Protein AF-A0A9P6H1Y2-F1 (afdb_monomer)

Foldseek 3Di:
DLDDLQPDDDPPDPDPPPVPPDWDQLVCDAAPPPRHNPFWKAQPVPRGIHHPVPVPPLDDDRQWIQGPVQCWIAGNLVNDTGRADFDFDQDPVPRTTTGRDGPVSPPPPPHDNQDLAQLFFAADPAQCQLVRQVCNVQSNPPLNVSLLVPFDQPDPPPCQALSNLVVVQSVCSPPPDHHYSVSNLVSLCVVPVVPVPSAHDDSVVVVVSSLVSQVVRGDPDRSLCQAQKFKKWKWKAFPVPRDIDIDIDIDRAEEFEDDQAPQVRLVVVQDWDKDPFFDQDPVVRDTGIIIMGMDTPTDHQKYKYFYCQWDCDPHTFGNQFFYHYDQWDDHPNWIWGWAKFWAWDDTPRDIGIWIWGQDSNWIWIHRRRDIDTDDPVPPRNRRGGMTIIGTDD

InterPro domains:
  IPR001394 Peptidase C19, ubiquitin carboxyl-terminal hydrolase [PF00443] (120-389)
  IPR013083 Zinc finger, RING/FYVE/PHD-type [G3DSA:3.30.40.10] (2-100)
  IPR018200 Ubiquitin specific protease, conserved site [PS00973] (336-353)
  IPR028889 Ubiquitin specific protease UPS, catalytic domain [PS50235] (120-392)
  IPR038765 Papain-like cysteine peptidase superfamily [SSF54001] (117-391)
  IPR050164 Ubiquitin carboxyl-terminal hydrolases [PTHR24006] (85-392)

Mean predicted aligned error: 13.0 Å

pLDDT: mean 79.64, std 18.83, range [24.67, 98.44]

Sequence (393 aa):
MPECLHSLCNKKTREKIYLCGKKIDLEKISCGKCASKKDLVVCLVCMNVYCKNEMHLKRRRHVVFYDISNQAMVCTYCETETPVMFKREKDNKEGNDVLMIRYKELPKTHCRIIKPNVLRGFQNLGNTCYINALFHILLNIQKFKRGIIKENHPIKNCGSCIICNI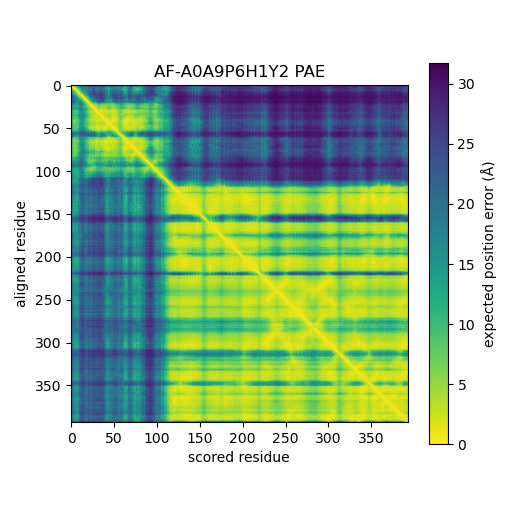KKLIKSLDSDKELTLKELINCIMNDNVEYRNDDQHDIHTFYLNIMEMIQKHSFVGSFVQKIFCGRMRSTLQCLKCKFKRHIVESFCSISLNHTKNLKESLEEYFLDEHMQDKLNCQNCADDTVFSKSLEVEDSPQILVIHIKRFKFITTVTKINNRIEIQEQIEMVNVKYNLVGFVQHRGSIEHGHYVSYMLLDREWYEFDDNSVRKMMYKNVPFQDSYLLFFQKNK

Nearest PDB structures (foldseek):
  6iim-assembly1_A  TM=8.810E-01  e=2.547E-21  Homo sapiens
  6ml1-assembly1_A  TM=7.828E-01  e=2.467E-20  Homo sapiens
  3ihp-assembly2_B  TM=6.855E-01  e=8.879E-21  Homo sapiens
  5k1b-assembly1_A  TM=7.680E-01  e=6.273E-19  Homo sapiens
  5k1a-assembly3_E  TM=7.369E-01  e=5.090E-16  Homo sapiens

Secondary structure (DSSP, 8-state):
----TTS----S--S-----S--EESSS---TTT---SSEEEETTT--EEEGGG----SSS--EEEETTTTEEEETTTTEEEE--PPEEE-TTT--EEE---TTTS---------SS--------SS-HHHHHHHHHHTT-HHHHHHHHH---SSTT--SSHHHHHHHHHHHTTSSSPP--HHHHHHHHHH-GGGTT-----HHHHHHHHHHHHHHT-SSS-HHHHHH-EEEEEEEEETTT--EEEEEEEES-EEEEP-SBHHHHHHHHTSPEEPSS-EEETTTTEEE-EEEEEEEEE--SEEEEEEE-EEESSSEEE-----B--SEEEETTEEEEEEEEEEEEE-SSSEEEEEEEEETTEEEEEETTEEEEE-GGG--GGGEEEEEEEEP-

Organism: NCBI:txid83296

Structure (mmCIF, N/CA/C/O backbone):
data_AF-A0A9P6H1Y2-F1
#
_entry.id   AF-A0A9P6H1Y2-F1
#
loop_
_atom_site.group_PDB
_atom_site.id
_atom_site.type_symbol
_atom_site.label_atom_id
_atom_site.label_alt_id
_atom_site.label_comp_id
_atom_site.label_asym_id
_atom_site.label_entity_id
_atom_site.label_seq_id
_atom_site.pdbx_PDB_ins_code
_atom_site.Cartn_x
_atom_site.Cartn_y
_atom_site.Cartn_z
_atom_site.occupancy
_atom_site.B_iso_or_equiv
_atom_site.auth_seq_id
_atom_site.auth_comp_id
_atom_site.auth_asym_id
_atom_site.auth_atom_id
_atom_site.pdbx_PDB_model_num
ATOM 1 N N . MET A 1 1 ? -10.215 0.193 -25.765 1.00 26.48 1 MET A N 1
ATOM 2 C CA . MET A 1 1 ? -10.123 -1.246 -25.415 1.00 26.48 1 MET A CA 1
ATOM 3 C C . MET A 1 1 ? -9.024 -1.422 -24.372 1.00 26.48 1 MET A C 1
ATOM 5 O O . MET A 1 1 ? -8.105 -0.615 -24.393 1.00 26.48 1 MET A O 1
ATOM 9 N N . PRO A 1 2 ? -9.099 -2.386 -23.436 1.00 29.20 2 PRO A N 1
ATOM 10 C CA . PRO A 1 2 ? -8.016 -2.620 -22.483 1.00 29.20 2 PRO A CA 1
ATOM 11 C C . PRO A 1 2 ? -6.775 -3.117 -23.236 1.00 29.20 2 PRO A C 1
ATOM 13 O O . PRO A 1 2 ? -6.708 -4.264 -23.658 1.00 29.20 2 PRO A O 1
ATOM 16 N N . GLU A 1 3 ? -5.809 -2.228 -23.440 1.00 40.09 3 GLU A N 1
ATOM 17 C CA . GLU A 1 3 ? -4.573 -2.533 -24.158 1.00 40.09 3 GLU A CA 1
ATOM 18 C C . GLU A 1 3 ? -3.619 -3.324 -23.254 1.00 40.09 3 GLU A C 1
ATOM 20 O O . GLU A 1 3 ? -3.283 -2.905 -22.141 1.00 40.09 3 GLU A O 1
ATOM 25 N N . CYS A 1 4 ? -3.174 -4.490 -23.725 1.00 39.31 4 CYS A N 1
ATOM 26 C CA . CYS A 1 4 ? -2.091 -5.223 -23.089 1.00 39.31 4 CYS A CA 1
ATOM 27 C C . CYS A 1 4 ? -0.752 -4.567 -23.457 1.00 39.31 4 CYS A C 1
ATOM 29 O O . CYS A 1 4 ? -0.308 -4.641 -24.597 1.00 39.31 4 CYS A O 1
ATOM 31 N N . LEU A 1 5 ? -0.078 -3.940 -22.491 1.00 42.66 5 LEU A N 1
ATOM 32 C CA . LEU A 1 5 ? 1.190 -3.231 -22.729 1.00 42.66 5 LEU A CA 1
ATOM 33 C C . LEU A 1 5 ? 2.341 -4.163 -23.151 1.00 42.66 5 LEU A C 1
ATOM 35 O O . LEU A 1 5 ? 3.325 -3.699 -23.723 1.00 42.66 5 LEU A O 1
ATOM 39 N N . HIS A 1 6 ? 2.211 -5.472 -22.910 1.00 47.47 6 HIS A N 1
ATOM 40 C CA . HIS A 1 6 ? 3.242 -6.474 -23.175 1.00 47.47 6 HIS A CA 1
ATOM 41 C C . HIS A 1 6 ? 3.235 -7.061 -24.592 1.00 47.47 6 HIS A C 1
ATOM 43 O O . HIS A 1 6 ? 4.126 -7.865 -24.867 1.00 47.47 6 HIS A O 1
ATOM 49 N N . SER A 1 7 ? 2.315 -6.692 -25.498 1.00 47.00 7 SER A N 1
ATOM 50 C CA . SER A 1 7 ? 2.257 -7.275 -26.855 1.00 47.00 7 SER A CA 1
ATOM 51 C C . SER A 1 7 ? 3.438 -6.878 -27.759 1.00 47.00 7 SER A C 1
ATOM 53 O O . SER A 1 7 ? 3.335 -6.027 -28.620 1.00 47.00 7 SER A O 1
ATOM 55 N N . LEU A 1 8 ? 4.571 -7.558 -27.585 1.00 44.97 8 LEU A N 1
ATOM 56 C CA . LEU A 1 8 ? 5.740 -7.611 -28.473 1.00 44.97 8 LEU A CA 1
ATOM 57 C C . LEU A 1 8 ? 6.370 -6.261 -28.878 1.00 44.97 8 LEU A C 1
ATOM 59 O O . LEU A 1 8 ? 5.958 -5.588 -29.819 1.00 44.97 8 LEU A O 1
ATOM 63 N N . CYS A 1 9 ? 7.516 -5.946 -28.268 1.00 35.56 9 CYS A N 1
ATOM 64 C CA . CYS A 1 9 ? 8.519 -5.077 -28.882 1.00 35.56 9 CYS A CA 1
ATOM 65 C C . CYS A 1 9 ? 9.902 -5.708 -28.703 1.00 35.56 9 CYS A C 1
ATOM 67 O O . CYS A 1 9 ? 10.411 -5.795 -27.587 1.00 35.56 9 CYS A O 1
ATOM 69 N N . ASN A 1 10 ? 10.513 -6.154 -29.801 1.00 34.59 10 ASN A N 1
ATOM 70 C CA . ASN A 1 10 ? 11.926 -6.511 -29.819 1.00 34.59 10 ASN A CA 1
ATOM 71 C C . ASN A 1 10 ? 12.710 -5.291 -30.325 1.00 34.59 10 ASN A C 1
ATOM 73 O O . ASN A 1 10 ? 12.715 -4.994 -31.515 1.00 34.59 10 ASN A O 1
ATOM 77 N N . LYS A 1 11 ? 13.322 -4.530 -29.411 1.00 33.94 11 LYS A N 1
ATOM 78 C CA . LYS A 1 11 ? 14.056 -3.295 -29.747 1.00 33.94 11 LYS A CA 1
ATOM 79 C C . LYS A 1 11 ? 15.470 -3.524 -30.297 1.00 33.94 11 LYS A C 1
ATOM 81 O O . LYS A 1 11 ? 16.095 -2.554 -30.710 1.00 33.94 11 LYS A O 1
ATOM 86 N N . LYS A 1 12 ? 16.006 -4.751 -30.276 1.00 31.56 12 LYS A N 1
ATOM 87 C CA . LYS A 1 12 ? 17.422 -4.995 -30.621 1.00 31.56 12 LYS A CA 1
ATOM 88 C C . LYS A 1 12 ? 17.690 -5.278 -32.095 1.00 31.56 12 LYS A C 1
ATOM 90 O O . LYS A 1 12 ? 18.832 -5.169 -32.522 1.00 31.56 12 LYS A O 1
ATOM 95 N N . THR A 1 13 ? 16.666 -5.557 -32.884 1.00 33.06 13 THR A N 1
ATOM 96 C CA . THR A 1 13 ? 16.808 -5.785 -34.319 1.00 33.06 13 THR A CA 1
ATOM 97 C C . THR A 1 13 ? 16.005 -4.705 -35.032 1.00 33.06 13 THR A C 1
ATOM 99 O O . THR A 1 13 ? 14.781 -4.739 -35.032 1.00 33.06 13 THR A O 1
ATOM 102 N N . ARG A 1 14 ? 16.668 -3.737 -35.680 1.00 28.30 14 ARG A N 1
ATOM 103 C CA . ARG A 1 14 ? 16.025 -2.899 -36.718 1.00 28.30 14 ARG A CA 1
ATOM 104 C C . ARG A 1 14 ? 15.581 -3.726 -37.939 1.00 28.30 14 ARG A C 1
ATOM 106 O O . ARG A 1 14 ? 15.143 -3.173 -38.941 1.00 28.30 14 ARG A O 1
ATOM 113 N N . GLU A 1 15 ? 15.659 -5.048 -37.856 1.00 24.67 15 GLU A N 1
ATOM 114 C CA . GLU A 1 15 ? 14.959 -5.962 -38.733 1.00 24.67 15 GLU A CA 1
ATOM 115 C C . GLU A 1 15 ? 13.477 -5.929 -38.381 1.00 24.67 15 GLU A C 1
ATOM 117 O O . GLU A 1 15 ? 13.066 -6.156 -37.241 1.00 24.67 15 GLU A O 1
ATOM 122 N N . LYS A 1 16 ? 12.659 -5.650 -39.393 1.00 25.98 16 LYS A N 1
ATOM 123 C CA . LYS A 1 16 ? 11.252 -6.028 -39.395 1.00 25.98 16 LYS A CA 1
ATOM 124 C C . LYS A 1 16 ? 11.195 -7.479 -38.909 1.00 25.98 16 LYS A C 1
ATOM 126 O O . LYS A 1 16 ? 11.615 -8.366 -39.646 1.00 25.98 16 LYS A O 1
ATOM 131 N N . ILE A 1 17 ? 10.702 -7.733 -37.696 1.00 27.88 17 ILE A N 1
ATOM 132 C CA . ILE A 1 17 ? 10.327 -9.093 -37.312 1.00 27.88 17 ILE A CA 1
ATOM 133 C C . ILE A 1 17 ? 9.079 -9.394 -38.123 1.00 27.88 17 ILE A C 1
ATOM 135 O O . ILE A 1 17 ? 7.945 -9.218 -37.684 1.00 27.88 17 ILE A O 1
ATOM 139 N N . TYR A 1 18 ? 9.297 -9.823 -39.359 1.00 30.98 18 TYR A N 1
ATOM 140 C CA . TYR A 1 18 ? 8.443 -10.840 -39.918 1.00 30.98 18 TYR A CA 1
ATOM 141 C C . TYR A 1 18 ? 8.468 -11.945 -38.865 1.00 30.98 18 TYR A C 1
ATOM 143 O O . TYR A 1 18 ? 9.533 -12.485 -38.579 1.00 30.98 18 TYR A O 1
ATOM 151 N N . LEU A 1 19 ? 7.344 -12.215 -38.199 1.00 38.34 19 LEU A N 1
ATOM 152 C CA . LEU A 1 19 ? 7.168 -13.497 -37.523 1.00 38.34 19 LEU A CA 1
ATOM 153 C C . LEU A 1 19 ? 7.517 -14.528 -38.600 1.00 38.34 19 LEU A C 1
ATOM 155 O O . LEU A 1 19 ? 6.794 -14.623 -39.588 1.00 38.34 19 LEU A O 1
ATOM 159 N N . CYS A 1 20 ? 8.717 -15.107 -38.518 1.00 37.53 20 CYS A N 1
ATOM 160 C CA . CYS A 1 20 ? 9.418 -15.699 -39.655 1.00 37.53 20 CYS A CA 1
ATOM 161 C C . CYS A 1 20 ? 8.619 -16.846 -40.258 1.00 37.53 20 CYS A C 1
ATOM 163 O O . CYS A 1 20 ? 8.829 -17.969 -39.821 1.00 37.53 20 CYS A O 1
ATOM 165 N N . GLY A 1 21 ? 7.721 -16.580 -41.215 1.00 41.44 21 GLY A N 1
ATOM 166 C CA . GLY A 1 21 ? 7.152 -17.528 -42.182 1.00 41.44 21 GLY A CA 1
ATOM 167 C C . GLY A 1 21 ? 6.651 -18.881 -41.656 1.00 41.44 21 GLY A C 1
ATOM 168 O O . GLY A 1 21 ? 6.391 -19.766 -42.465 1.00 41.44 21 GLY A O 1
ATOM 169 N N . LYS A 1 22 ? 6.544 -19.083 -40.338 1.00 47.62 22 LYS A N 1
ATOM 170 C CA . LYS A 1 22 ? 6.230 -20.368 -39.725 1.00 47.62 22 LYS A CA 1
ATOM 171 C C . LYS A 1 22 ? 4.728 -20.522 -39.770 1.00 47.62 22 LYS A C 1
ATOM 173 O O . LYS A 1 22 ? 4.011 -19.997 -38.922 1.00 47.62 22 LYS A O 1
ATOM 178 N N . LYS A 1 23 ? 4.280 -21.246 -40.788 1.00 54.22 23 LYS A N 1
ATOM 179 C CA . LYS A 1 23 ? 2.945 -21.820 -40.827 1.00 54.22 23 LYS A CA 1
ATOM 180 C C . LYS A 1 23 ? 2.829 -22.802 -39.671 1.00 54.22 23 LYS A C 1
ATOM 182 O O . LYS A 1 23 ? 3.666 -23.692 -39.521 1.00 54.22 23 LYS A O 1
ATOM 187 N N . ILE A 1 24 ? 1.826 -22.595 -38.831 1.00 58.44 24 ILE A N 1
ATOM 188 C CA . ILE A 1 24 ? 1.440 -23.569 -37.818 1.00 58.44 24 ILE A CA 1
ATOM 189 C C . ILE A 1 24 ? 0.268 -24.337 -38.419 1.00 58.44 24 ILE A C 1
ATOM 191 O O . ILE A 1 24 ? -0.816 -23.773 -38.574 1.00 58.44 24 ILE A O 1
ATOM 195 N N . ASP A 1 25 ? 0.527 -25.585 -38.807 1.00 64.56 25 ASP A N 1
ATOM 196 C CA . ASP A 1 25 ? -0.493 -26.534 -39.255 1.00 64.56 25 ASP A CA 1
ATOM 197 C C . ASP A 1 25 ? -1.368 -26.894 -38.050 1.00 64.56 25 ASP A C 1
ATOM 199 O O . ASP A 1 25 ? -0.894 -27.518 -37.096 1.00 64.56 25 ASP A O 1
ATOM 203 N N . LEU A 1 26 ? -2.623 -26.441 -38.068 1.00 62.47 26 LEU A N 1
ATOM 204 C CA . LEU A 1 26 ? -3.547 -26.600 -36.946 1.00 62.47 26 LEU A CA 1
ATOM 205 C C . LEU A 1 26 ? -4.002 -28.053 -36.752 1.00 62.47 26 LEU A C 1
ATOM 207 O O . LEU A 1 26 ? -4.484 -28.391 -35.674 1.00 62.47 26 LEU A O 1
ATOM 211 N N . GLU A 1 27 ? -3.824 -28.922 -37.745 1.00 63.72 27 GLU A N 1
ATOM 212 C CA . GLU A 1 27 ? -4.227 -30.330 -37.670 1.00 63.72 27 GLU A CA 1
ATOM 213 C C . GLU A 1 27 ? -3.137 -31.208 -37.035 1.00 63.72 27 GLU A C 1
ATOM 215 O O . GLU A 1 27 ? -3.419 -32.227 -36.393 1.00 63.72 27 GLU A O 1
ATOM 220 N N . LYS A 1 28 ? -1.872 -30.785 -37.154 1.00 67.56 28 LYS A N 1
ATOM 221 C CA . LYS A 1 28 ? -0.692 -31.502 -36.632 1.00 67.56 28 LYS A CA 1
ATOM 222 C C . LYS A 1 28 ? -0.145 -30.914 -35.327 1.00 67.56 28 LYS A C 1
ATOM 224 O O . LYS A 1 28 ? 0.853 -31.399 -34.794 1.00 67.56 28 LYS A O 1
ATOM 229 N N . ILE A 1 29 ? -0.780 -29.874 -34.798 1.00 75.12 29 ILE A N 1
ATOM 230 C CA . ILE A 1 29 ? -0.286 -29.119 -33.649 1.00 75.12 29 ILE A CA 1
ATOM 231 C C . ILE A 1 29 ? -0.511 -29.850 -32.311 1.00 75.12 29 ILE A C 1
ATOM 233 O O . ILE A 1 29 ? -1.584 -30.380 -32.022 1.00 75.12 29 ILE A O 1
ATOM 237 N N . SER A 1 30 ? 0.516 -29.859 -31.460 1.00 80.88 30 SER A N 1
ATOM 238 C CA . SER A 1 30 ? 0.449 -30.388 -30.093 1.00 80.88 30 SER A CA 1
ATOM 239 C C . SER A 1 30 ? 1.388 -29.631 -29.159 1.00 80.88 30 SER A C 1
ATOM 241 O O . SER A 1 30 ? 2.352 -29.007 -29.604 1.00 80.88 30 SER A O 1
ATOM 243 N N . CYS A 1 31 ? 1.137 -29.706 -27.854 1.00 81.75 31 CYS A N 1
ATOM 244 C CA . CYS A 1 31 ? 2.013 -29.151 -26.832 1.00 81.75 31 CYS A CA 1
ATOM 245 C C . CYS A 1 31 ? 3.414 -29.762 -26.948 1.00 81.75 31 CYS A C 1
ATOM 247 O O . CYS A 1 31 ? 3.578 -30.969 -26.789 1.00 81.75 31 CYS A O 1
ATOM 249 N N . GLY A 1 32 ? 4.442 -28.930 -27.120 1.00 77.19 32 GLY A N 1
ATOM 250 C CA . GLY A 1 32 ? 5.830 -29.384 -27.266 1.00 77.19 32 GLY A CA 1
ATOM 251 C C . GLY A 1 32 ? 6.442 -30.035 -26.018 1.00 77.19 32 GLY A C 1
ATOM 252 O O . GLY A 1 32 ? 7.604 -30.422 -26.052 1.00 77.19 32 GLY A O 1
ATOM 253 N N . LYS A 1 33 ? 5.698 -30.127 -24.907 1.00 79.44 33 LYS A N 1
ATOM 254 C CA . LYS A 1 33 ? 6.133 -30.794 -23.669 1.00 79.44 33 LYS A CA 1
ATOM 255 C C . LYS A 1 33 ? 5.363 -32.071 -23.360 1.00 79.44 33 LYS A C 1
ATOM 257 O O . LYS A 1 33 ? 5.967 -33.065 -22.991 1.00 79.44 33 LYS A O 1
ATOM 262 N N . CYS A 1 34 ? 4.035 -32.017 -23.449 1.00 84.56 34 CYS A N 1
ATOM 263 C CA . CYS A 1 34 ? 3.161 -33.119 -23.037 1.00 84.56 34 CYS A CA 1
ATOM 264 C C . CYS A 1 34 ? 2.385 -33.748 -24.200 1.00 84.56 34 CYS A C 1
ATOM 266 O O . CYS A 1 34 ? 1.516 -34.575 -23.959 1.00 84.56 34 CYS A O 1
ATOM 268 N N . ALA A 1 35 ? 2.638 -33.314 -25.440 1.00 83.44 35 ALA A N 1
ATOM 269 C CA . ALA A 1 35 ? 1.960 -33.768 -26.657 1.00 83.44 35 ALA A CA 1
ATOM 270 C C . ALA A 1 35 ? 0.421 -33.608 -26.668 1.00 83.44 35 ALA A C 1
ATOM 272 O O . ALA A 1 35 ? -0.241 -34.070 -27.595 1.00 83.44 35 ALA A O 1
ATOM 273 N N . SER A 1 36 ? -0.171 -32.912 -25.686 1.00 83.75 36 SER A N 1
ATOM 274 C CA . SER A 1 36 ? -1.610 -32.612 -25.671 1.00 83.75 36 SER A CA 1
ATOM 275 C C . SER A 1 36 ? -2.026 -31.844 -26.925 1.00 83.75 36 SER A C 1
ATOM 277 O O . SER A 1 36 ? -1.326 -30.920 -27.334 1.00 83.75 36 SER A O 1
ATOM 279 N N . LYS A 1 37 ? -3.189 -32.181 -27.490 1.00 82.38 37 LYS A N 1
ATOM 280 C CA . LYS A 1 37 ? -3.830 -31.448 -28.596 1.00 82.38 37 LYS A CA 1
ATOM 281 C C . LYS A 1 37 ? -4.944 -30.493 -28.142 1.00 82.38 37 LYS A C 1
ATOM 283 O O . LYS A 1 37 ? -5.540 -29.812 -28.968 1.00 82.38 37 LYS A O 1
ATOM 288 N N . LYS A 1 38 ? -5.252 -30.456 -26.841 1.00 81.69 38 LYS A N 1
ATOM 289 C CA . LYS A 1 38 ? -6.321 -29.623 -26.265 1.00 81.69 38 LYS A CA 1
ATOM 290 C C . LYS A 1 38 ? -5.762 -28.350 -25.640 1.00 81.69 38 LYS A C 1
ATOM 292 O O . LYS A 1 38 ? -4.652 -28.369 -25.100 1.00 81.69 38 LYS A O 1
ATOM 297 N N . ASP A 1 39 ? -6.566 -27.287 -25.688 1.00 80.56 39 ASP A N 1
ATOM 298 C CA . ASP A 1 39 ? -6.313 -26.004 -25.024 1.00 80.56 39 ASP A CA 1
ATOM 299 C C . ASP A 1 39 ? -4.917 -25.464 -25.321 1.00 80.56 39 ASP A C 1
ATOM 301 O O . ASP A 1 39 ? -4.089 -25.255 -24.432 1.00 80.56 39 ASP A O 1
ATOM 305 N N . LEU A 1 40 ? -4.629 -25.318 -26.610 1.00 81.06 40 LEU A N 1
ATOM 306 C CA . LEU A 1 40 ? -3.307 -24.960 -27.085 1.00 81.06 40 LEU A CA 1
ATOM 307 C C . LEU A 1 40 ? -3.129 -23.450 -27.170 1.00 81.06 40 LEU A C 1
ATOM 309 O O . LEU A 1 40 ? -3.995 -22.715 -27.648 1.00 81.06 40 LEU A O 1
ATOM 313 N N . VAL A 1 41 ? -1.948 -23.009 -26.759 1.00 78.06 41 VAL A N 1
ATOM 314 C CA . VAL A 1 41 ? -1.492 -21.636 -26.886 1.00 78.06 41 VAL A CA 1
ATOM 315 C C . VAL A 1 41 ? -0.148 -21.578 -27.597 1.00 78.06 41 VAL A C 1
ATOM 317 O O . VAL A 1 41 ? 0.728 -22.424 -27.399 1.00 78.06 41 VAL A O 1
ATOM 320 N N . VAL A 1 42 ? 0.044 -20.542 -28.403 1.00 77.50 42 VAL A N 1
ATOM 321 C CA . VAL A 1 42 ? 1.308 -20.254 -29.082 1.00 77.50 42 VAL A CA 1
ATOM 322 C C . VAL A 1 42 ? 2.035 -19.175 -28.302 1.00 77.50 42 VAL A C 1
ATOM 324 O O . VAL A 1 42 ? 1.521 -18.073 -28.127 1.00 77.50 42 VAL A O 1
ATOM 327 N N . CYS A 1 43 ? 3.248 -19.453 -27.832 1.00 76.38 43 CYS A N 1
ATOM 328 C CA . CYS A 1 43 ? 4.080 -18.420 -27.234 1.00 76.38 43 CYS A CA 1
ATOM 329 C C . CYS A 1 43 ? 4.517 -17.430 -28.313 1.00 76.38 43 CYS A C 1
ATOM 331 O O . CYS A 1 43 ? 5.284 -17.787 -29.201 1.00 76.38 43 CYS A O 1
ATOM 333 N N . LEU A 1 44 ? 4.104 -16.169 -28.207 1.00 71.19 44 LEU A N 1
ATOM 334 C CA . LEU A 1 44 ? 4.435 -15.160 -29.214 1.00 71.19 44 LEU A CA 1
ATOM 335 C C . LEU A 1 44 ? 5.894 -14.672 -29.133 1.00 71.19 44 LEU A C 1
ATOM 337 O O . LEU A 1 44 ? 6.338 -13.907 -29.984 1.00 71.19 44 LEU A O 1
ATOM 341 N N . VAL A 1 45 ? 6.647 -15.110 -28.118 1.00 67.44 45 VAL A N 1
ATOM 342 C CA . VAL A 1 45 ? 8.067 -14.768 -27.941 1.00 67.44 45 VAL A CA 1
ATOM 343 C C . VAL A 1 45 ? 8.992 -15.800 -28.593 1.00 67.44 45 VAL A C 1
ATOM 345 O O . VAL A 1 45 ? 9.956 -15.412 -29.244 1.00 67.44 45 VAL A O 1
ATOM 348 N N . CYS A 1 46 ? 8.717 -17.101 -28.443 1.00 69.69 46 CYS A N 1
ATOM 349 C CA . CYS A 1 46 ? 9.547 -18.170 -29.025 1.00 69.69 46 CYS A CA 1
ATOM 350 C C . CYS A 1 46 ? 8.864 -19.006 -30.109 1.00 69.69 46 CYS A C 1
ATOM 352 O O . CYS A 1 46 ? 9.504 -19.886 -30.676 1.00 69.69 46 CYS A O 1
ATOM 354 N N . MET A 1 47 ? 7.587 -18.750 -30.396 1.00 72.00 47 MET A N 1
ATOM 355 C CA . MET A 1 47 ? 6.772 -19.459 -31.389 1.00 72.00 47 MET A CA 1
ATOM 356 C C . MET A 1 47 ? 6.569 -20.957 -31.118 1.00 72.00 47 MET A C 1
ATOM 358 O O . MET A 1 47 ? 6.181 -21.699 -32.016 1.00 72.00 47 MET A O 1
ATOM 362 N N . ASN A 1 48 ? 6.794 -21.409 -29.882 1.00 77.00 48 ASN A N 1
ATOM 363 C CA . ASN A 1 48 ? 6.493 -22.778 -29.465 1.00 77.00 48 ASN A CA 1
ATOM 364 C C . ASN A 1 48 ? 5.040 -22.909 -28.998 1.00 77.00 48 ASN A C 1
ATOM 366 O O . ASN A 1 48 ? 4.466 -21.965 -28.448 1.00 77.00 48 ASN A O 1
ATOM 370 N N . VAL A 1 49 ? 4.482 -24.108 -29.164 1.00 79.88 49 VAL A N 1
ATOM 371 C CA . VAL A 1 49 ? 3.113 -24.442 -28.766 1.00 79.88 49 VAL A CA 1
ATOM 372 C C . VAL A 1 49 ? 3.115 -25.152 -27.418 1.00 79.88 49 VAL A C 1
ATOM 374 O O . VAL A 1 49 ? 3.882 -26.091 -27.198 1.00 79.88 49 VAL A O 1
ATOM 377 N N . TYR A 1 50 ? 2.227 -24.726 -26.528 1.00 82.94 50 TYR A N 1
ATOM 378 C CA . TYR A 1 50 ? 2.036 -25.294 -25.198 1.00 82.94 50 TYR A CA 1
ATOM 379 C C . TYR A 1 50 ? 0.548 -25.535 -24.951 1.00 82.94 50 TYR A C 1
ATOM 381 O O . TYR A 1 50 ? -0.282 -24.856 -25.541 1.00 82.94 50 TYR A O 1
ATOM 389 N N . CYS A 1 51 ? 0.185 -26.466 -24.071 1.00 84.50 51 CYS A N 1
ATOM 390 C CA . CYS A 1 51 ? -1.177 -26.499 -23.538 1.00 84.50 51 CYS A CA 1
ATOM 391 C C . CYS A 1 51 ? -1.320 -25.482 -22.394 1.00 84.50 51 CYS A C 1
ATOM 393 O O . CYS A 1 51 ? -0.327 -25.135 -21.746 1.00 84.50 51 CYS A O 1
ATOM 395 N N . LYS A 1 52 ? -2.548 -25.031 -22.108 1.00 74.88 52 LYS A N 1
ATOM 396 C CA . LYS A 1 52 ? -2.840 -24.056 -21.040 1.00 74.88 52 LYS A CA 1
ATOM 397 C C . LYS A 1 52 ? -2.288 -24.470 -19.673 1.00 74.88 52 LYS A C 1
ATOM 399 O O . LYS A 1 52 ? -1.757 -23.632 -18.953 1.00 74.88 52 LYS A O 1
ATOM 404 N N . ASN A 1 53 ? -2.309 -25.762 -19.352 1.00 69.56 53 ASN A N 1
ATOM 405 C CA . ASN A 1 53 ? -1.779 -26.281 -18.084 1.00 69.56 53 ASN A CA 1
ATOM 406 C C . ASN A 1 53 ? -0.246 -26.151 -17.979 1.00 69.56 53 ASN A C 1
ATOM 408 O O . ASN A 1 53 ? 0.291 -25.948 -16.895 1.00 69.56 53 ASN A O 1
ATOM 412 N N . GLU A 1 54 ? 0.459 -26.188 -19.113 1.00 65.19 54 GLU A N 1
ATOM 413 C CA . GLU A 1 54 ? 1.916 -26.022 -19.210 1.00 65.19 54 GLU A CA 1
ATOM 414 C C . GLU A 1 54 ? 2.348 -24.577 -19.527 1.00 65.19 54 GLU A C 1
ATOM 416 O O . GLU A 1 54 ? 3.552 -24.306 -19.620 1.00 65.19 54 GLU A O 1
ATOM 421 N N . MET A 1 55 ? 1.402 -23.625 -19.644 1.00 54.03 55 MET A N 1
ATOM 422 C CA . MET A 1 55 ? 1.689 -22.179 -19.759 1.00 54.03 55 MET A CA 1
ATOM 423 C C . MET A 1 55 ? 2.510 -21.649 -18.583 1.00 54.03 55 MET A C 1
ATOM 425 O O . MET A 1 55 ? 3.118 -20.581 -18.684 1.00 54.03 55 MET A O 1
ATOM 429 N N . HIS A 1 56 ? 2.554 -22.392 -17.475 1.00 54.47 56 HIS A N 1
ATOM 430 C CA . HIS A 1 56 ? 3.315 -22.077 -16.275 1.00 54.47 56 HIS A CA 1
ATOM 431 C C . HIS A 1 56 ? 4.832 -22.295 -16.471 1.00 54.47 56 HIS A C 1
ATOM 433 O O . HIS A 1 56 ? 5.499 -23.046 -15.757 1.00 54.47 56 HIS A O 1
ATOM 439 N N . LEU A 1 57 ? 5.417 -21.618 -17.460 1.00 52.31 57 LEU A N 1
ATOM 440 C CA . LEU A 1 57 ? 6.854 -21.593 -17.713 1.00 52.31 57 LEU A CA 1
ATOM 441 C C . LEU A 1 57 ? 7.557 -20.761 -16.631 1.00 52.31 57 LEU A C 1
ATOM 443 O O . LEU A 1 57 ? 7.905 -19.600 -16.823 1.00 52.31 57 LEU A O 1
ATOM 447 N N . LYS A 1 58 ? 7.849 -21.412 -15.501 1.00 45.34 58 LYS A N 1
ATOM 448 C CA . LYS A 1 58 ? 8.731 -20.962 -14.404 1.00 45.34 58 LYS A CA 1
ATOM 449 C C . LYS A 1 58 ? 10.155 -20.558 -14.831 1.00 45.34 58 LYS A C 1
ATOM 451 O O . LYS A 1 58 ? 10.989 -20.277 -13.977 1.00 45.34 58 LYS A O 1
ATOM 456 N N . ARG A 1 59 ? 10.489 -20.534 -16.123 1.00 45.75 59 ARG A N 1
ATOM 457 C CA . ARG A 1 59 ? 11.816 -20.160 -16.620 1.00 45.75 59 ARG A CA 1
ATOM 458 C C . ARG A 1 59 ? 11.679 -19.409 -17.946 1.00 45.75 59 ARG A C 1
ATOM 460 O O . ARG A 1 59 ? 11.355 -20.018 -18.957 1.00 45.75 59 ARG A O 1
ATOM 467 N N . ARG A 1 60 ? 12.064 -18.124 -17.916 1.00 48.50 60 ARG A N 1
ATOM 468 C CA . ARG A 1 60 ? 12.267 -17.168 -19.032 1.00 48.50 60 ARG A CA 1
ATOM 469 C C . ARG A 1 60 ? 11.025 -16.370 -19.448 1.00 48.50 60 ARG A C 1
ATOM 471 O O . ARG A 1 60 ? 10.091 -16.947 -19.968 1.00 48.50 60 ARG A O 1
ATOM 478 N N . ARG A 1 61 ? 11.097 -15.042 -19.232 1.00 57.16 61 ARG A N 1
ATOM 479 C CA . ARG A 1 61 ? 10.558 -13.828 -19.923 1.00 57.16 61 ARG A CA 1
ATOM 480 C C . ARG A 1 61 ? 9.445 -13.926 -21.007 1.00 57.16 61 ARG A C 1
ATOM 482 O O . ARG A 1 61 ? 9.228 -12.954 -21.723 1.00 57.16 61 ARG A O 1
ATOM 489 N N . HIS A 1 62 ? 8.743 -15.040 -21.165 1.00 68.69 62 HIS A N 1
ATOM 490 C CA . HIS A 1 62 ? 7.741 -15.307 -22.193 1.00 68.69 62 HIS A CA 1
ATOM 491 C C . HIS A 1 62 ? 6.356 -15.157 -21.568 1.00 68.69 62 HIS A C 1
ATOM 493 O O . HIS A 1 62 ? 5.849 -16.072 -20.927 1.00 68.69 62 HIS A O 1
ATOM 499 N N . VAL A 1 63 ? 5.777 -13.966 -21.700 1.00 64.56 63 VAL A N 1
ATOM 500 C CA . VAL A 1 63 ? 4.562 -13.575 -20.966 1.00 64.56 63 VAL A CA 1
ATOM 501 C C . VAL A 1 63 ? 3.353 -13.317 -21.857 1.00 64.56 63 VAL A C 1
ATOM 503 O O . VAL A 1 63 ? 2.287 -12.987 -21.345 1.00 64.56 63 VAL A O 1
ATOM 506 N N . VAL A 1 64 ? 3.509 -13.436 -23.177 1.00 70.75 64 VAL A N 1
ATOM 507 C CA . VAL A 1 64 ? 2.434 -13.220 -24.149 1.00 70.75 64 VAL A CA 1
ATOM 508 C C . VAL A 1 64 ? 2.266 -14.462 -25.003 1.00 70.75 64 VAL A C 1
ATOM 510 O O . VAL A 1 64 ? 3.226 -14.982 -25.580 1.00 70.75 64 VAL A O 1
ATOM 513 N N . PHE A 1 65 ? 1.025 -14.914 -25.068 1.00 75.12 65 PHE A N 1
ATOM 514 C CA . PHE A 1 65 ? 0.596 -16.114 -25.750 1.00 75.12 65 PHE A CA 1
ATOM 515 C C . PHE A 1 65 ? -0.606 -15.777 -26.627 1.00 75.12 65 PHE A C 1
ATOM 517 O O . PHE A 1 65 ? -1.364 -14.863 -26.318 1.00 75.12 65 PHE A O 1
ATOM 524 N N . TYR A 1 66 ? -0.779 -16.507 -27.717 1.00 74.19 66 TYR A N 1
ATOM 525 C CA . TYR A 1 66 ? -2.019 -16.522 -28.473 1.00 74.19 66 TYR A CA 1
ATOM 526 C C . TYR A 1 66 ? -2.769 -17.811 -28.161 1.00 74.19 66 TYR A C 1
ATOM 528 O O . TYR A 1 66 ? -2.241 -18.899 -28.384 1.00 74.19 66 TYR A O 1
ATOM 536 N N . ASP A 1 67 ? -3.969 -17.679 -27.618 1.00 74.88 67 ASP A N 1
ATOM 537 C CA . ASP A 1 67 ? -4.903 -18.768 -27.390 1.00 74.88 67 ASP A CA 1
ATOM 538 C C . ASP A 1 67 ? -5.627 -19.101 -28.692 1.00 74.88 67 ASP A C 1
ATOM 540 O O . ASP A 1 67 ? -6.376 -18.285 -29.233 1.00 74.88 67 ASP A O 1
ATOM 544 N N . ILE A 1 68 ? -5.384 -20.310 -29.195 1.00 73.75 68 ILE A N 1
ATOM 545 C CA . ILE A 1 68 ? -5.946 -20.777 -30.463 1.00 73.75 68 ILE A CA 1
ATOM 546 C C . ILE A 1 68 ? -7.456 -20.999 -30.338 1.00 73.75 68 ILE A C 1
ATOM 548 O O . ILE A 1 68 ? -8.191 -20.747 -31.293 1.00 73.75 68 ILE A O 1
ATOM 552 N N . SER A 1 69 ? -7.915 -21.453 -29.170 1.00 73.94 69 SER A N 1
ATOM 553 C CA . SER A 1 69 ? -9.313 -21.836 -28.942 1.00 73.94 69 SER A CA 1
ATOM 554 C C . SER A 1 69 ? -10.191 -20.597 -28.830 1.00 73.94 69 SER A C 1
ATOM 556 O O . SER A 1 69 ? -11.228 -20.506 -29.480 1.00 73.94 69 SER A O 1
ATOM 558 N N . ASN A 1 70 ? -9.720 -19.614 -28.062 1.00 67.06 70 ASN A N 1
ATOM 559 C CA . ASN A 1 70 ? -10.452 -18.374 -27.806 1.00 67.06 70 ASN A CA 1
ATOM 560 C C . ASN A 1 70 ? -10.164 -17.272 -28.830 1.00 67.06 70 ASN A C 1
ATOM 562 O O . ASN A 1 70 ? -10.774 -16.208 -28.766 1.00 67.06 70 ASN A O 1
ATOM 566 N N . GLN A 1 71 ? -9.222 -17.505 -29.750 1.00 67.50 71 GLN A N 1
ATOM 567 C CA . GLN A 1 71 ? -8.730 -16.505 -30.698 1.00 67.50 71 GLN A CA 1
ATOM 568 C C . GLN A 1 71 ? -8.381 -15.192 -29.993 1.00 67.50 71 GLN A C 1
ATOM 570 O O . GLN A 1 71 ? -8.880 -14.115 -30.315 1.00 67.50 71 GLN A O 1
ATOM 575 N N . ALA A 1 72 ? -7.548 -15.291 -28.962 1.00 62.72 72 ALA A N 1
ATOM 576 C CA . ALA A 1 72 ? -7.232 -14.164 -28.104 1.00 62.72 72 ALA A CA 1
ATOM 577 C C . ALA A 1 72 ? -5.752 -14.134 -27.744 1.00 62.72 72 ALA A C 1
ATOM 579 O O . ALA A 1 72 ? -5.114 -15.158 -27.517 1.00 62.72 72 ALA A O 1
ATOM 580 N N . MET A 1 73 ? -5.180 -12.937 -27.659 1.00 68.31 73 MET A N 1
ATOM 581 C CA . MET A 1 73 ? -3.889 -12.755 -27.016 1.00 68.31 73 MET A CA 1
ATOM 582 C C . MET A 1 73 ? -4.076 -12.782 -25.506 1.00 68.31 73 MET A C 1
ATOM 584 O O . MET A 1 73 ? -4.755 -11.931 -24.933 1.00 68.31 73 MET A O 1
ATOM 588 N N . VAL A 1 74 ? -3.419 -13.732 -24.860 1.00 65.69 74 VAL A N 1
ATOM 589 C CA . VAL A 1 74 ? -3.381 -13.873 -23.412 1.00 65.69 74 VAL A CA 1
ATOM 590 C C . VAL A 1 74 ? -2.018 -13.423 -22.931 1.00 65.69 74 VAL A C 1
ATOM 592 O O . VAL A 1 74 ? -0.979 -13.966 -23.314 1.00 65.69 74 VAL A O 1
ATOM 595 N N . CYS A 1 75 ? -2.007 -12.438 -22.044 1.00 68.19 75 CYS A N 1
ATOM 596 C CA . CYS A 1 75 ? -0.804 -12.114 -21.305 1.00 68.19 75 CYS A CA 1
ATOM 597 C C . CYS A 1 75 ? -0.893 -12.723 -19.912 1.00 68.19 75 CYS A C 1
ATOM 599 O O . CYS A 1 75 ? -1.634 -12.227 -19.067 1.00 68.19 75 CYS A O 1
ATOM 601 N N . THR A 1 76 ? -0.104 -13.765 -19.649 1.00 59.34 76 THR A N 1
ATOM 602 C CA . THR A 1 76 ? -0.051 -14.412 -18.324 1.00 59.34 76 THR A CA 1
ATOM 603 C C . THR A 1 76 ? 0.473 -13.480 -17.248 1.00 59.34 76 THR A C 1
ATOM 605 O O . THR A 1 76 ? 0.183 -13.664 -16.073 1.00 59.34 76 THR A O 1
ATOM 608 N N . TYR A 1 77 ? 1.225 -12.455 -17.647 1.00 56.22 77 TYR A N 1
ATOM 609 C CA . TY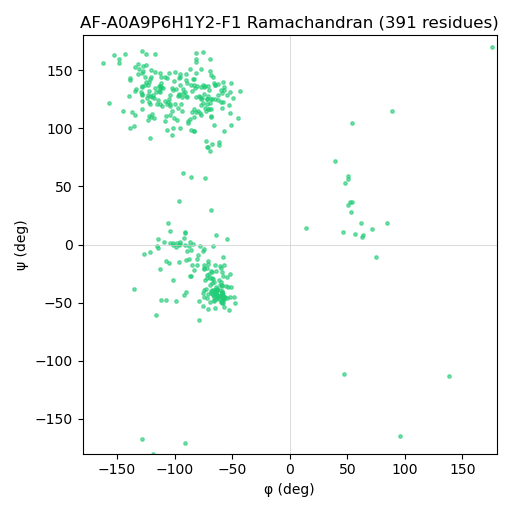R A 1 77 ? 1.648 -11.417 -16.731 1.00 56.22 77 TYR A CA 1
ATOM 610 C C . TYR A 1 77 ? 0.500 -10.471 -16.406 1.00 56.22 77 TYR A C 1
ATOM 612 O O . TYR A 1 77 ? 0.209 -10.222 -15.237 1.00 56.22 77 TYR A O 1
ATOM 620 N N . CYS A 1 78 ? -0.147 -9.931 -17.443 1.00 51.97 78 CYS A N 1
ATOM 621 C CA . CYS A 1 78 ? -1.205 -8.944 -17.289 1.00 51.97 78 CYS A CA 1
ATOM 622 C C . CYS A 1 78 ? -2.540 -9.498 -16.807 1.00 51.97 78 CYS A C 1
ATOM 624 O O . CYS A 1 78 ? -3.353 -8.711 -16.326 1.00 51.97 78 CYS A O 1
ATOM 626 N N . GLU A 1 79 ? -2.735 -10.811 -16.918 1.00 57.38 79 GLU A N 1
ATOM 627 C CA . GLU A 1 79 ? -4.025 -11.486 -16.737 1.00 57.38 79 GLU A CA 1
ATOM 628 C C . GLU A 1 79 ? -5.114 -10.862 -17.618 1.00 57.38 79 GLU A C 1
ATOM 630 O O . GLU A 1 79 ? -6.295 -10.849 -17.291 1.00 57.38 79 GLU A O 1
ATOM 635 N N . THR A 1 80 ? -4.682 -10.290 -18.741 1.00 57.59 80 THR A N 1
ATOM 636 C CA . THR A 1 80 ? -5.539 -9.685 -19.751 1.00 57.59 80 THR A CA 1
ATOM 637 C C . THR A 1 80 ? -5.623 -10.629 -20.930 1.00 57.59 80 THR A C 1
ATOM 639 O O . THR A 1 80 ? -4.588 -11.022 -21.480 1.00 57.59 80 THR A O 1
ATOM 642 N N . GLU A 1 81 ? -6.848 -10.917 -21.332 1.00 57.28 81 GLU A N 1
ATOM 643 C CA . GLU A 1 81 ? -7.182 -11.578 -22.581 1.00 57.28 81 GLU A CA 1
ATOM 644 C C . GLU A 1 81 ? -7.741 -10.521 -23.535 1.00 57.28 81 GLU A C 1
ATOM 646 O O . GLU A 1 81 ? -8.629 -9.741 -23.187 1.00 57.28 81 GLU A O 1
ATOM 651 N N . THR A 1 82 ? -7.147 -10.416 -24.717 1.00 58.38 82 THR A N 1
ATOM 652 C CA . THR A 1 82 ? -7.572 -9.485 -25.761 1.00 58.38 82 THR A CA 1
ATOM 653 C C . THR A 1 82 ? -7.960 -10.308 -26.976 1.00 58.38 82 THR A C 1
ATOM 655 O O . THR A 1 82 ? -7.069 -10.917 -27.566 1.00 58.38 82 THR A O 1
ATOM 658 N N . PRO A 1 83 ? -9.243 -10.345 -27.367 1.00 51.62 83 PRO A N 1
ATOM 659 C CA . PRO A 1 83 ? -9.659 -11.018 -28.591 1.00 51.62 83 PRO A CA 1
ATOM 660 C C . PRO A 1 83 ? -8.869 -10.483 -29.790 1.00 51.62 83 PRO A C 1
ATOM 662 O O . PRO A 1 83 ? -8.770 -9.269 -29.983 1.00 51.62 83 PRO A O 1
ATOM 665 N N . VAL A 1 84 ? -8.280 -11.382 -30.574 1.00 58.03 84 VAL A N 1
ATOM 666 C CA . VAL A 1 84 ? -7.564 -11.066 -31.811 1.00 58.03 84 VAL A CA 1
ATOM 667 C C . VAL A 1 84 ? -7.954 -12.084 -32.867 1.00 58.03 84 VAL A C 1
ATOM 669 O O . VAL A 1 84 ? -7.616 -13.260 -32.781 1.00 58.03 84 VAL A O 1
ATOM 672 N N . MET A 1 85 ? -8.627 -11.598 -33.902 1.00 54.97 85 MET A N 1
ATOM 673 C CA . MET A 1 85 ? -9.010 -12.403 -35.054 1.00 54.97 85 MET A CA 1
ATOM 674 C C . MET A 1 85 ? -7.823 -12.483 -36.019 1.00 54.97 85 MET A C 1
ATOM 676 O O . MET A 1 85 ? -7.482 -11.485 -36.653 1.00 54.97 85 MET A O 1
ATOM 680 N N . PHE A 1 86 ? -7.200 -13.656 -36.146 1.00 59.66 86 PHE A N 1
ATOM 681 C CA . PHE A 1 86 ? -6.254 -13.926 -37.235 1.00 59.66 86 PHE A CA 1
ATOM 682 C C . PHE A 1 86 ? -6.953 -14.633 -38.388 1.00 59.66 86 PHE A C 1
ATOM 684 O O . PHE A 1 86 ? -7.820 -15.485 -38.180 1.00 59.66 86 PHE A O 1
ATOM 691 N N . LYS A 1 87 ? -6.544 -14.318 -39.619 1.00 5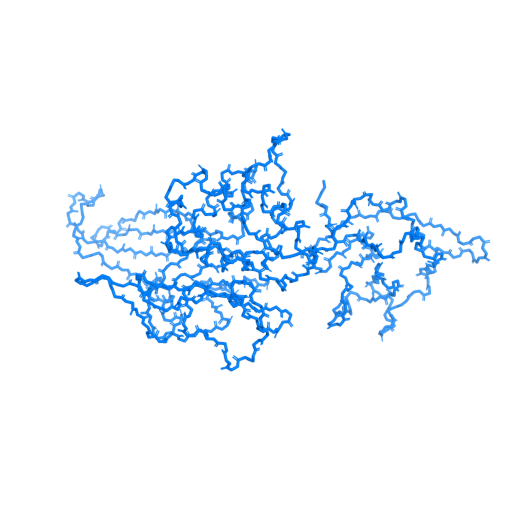7.25 87 LYS A N 1
ATOM 692 C CA . LYS A 1 87 ? -7.045 -15.021 -40.801 1.00 57.25 87 LYS A CA 1
ATOM 693 C C . LYS A 1 87 ? -6.478 -16.439 -40.858 1.00 57.25 87 LYS A C 1
ATOM 695 O O . LYS A 1 87 ? -5.264 -16.641 -40.799 1.00 57.25 87 LYS A O 1
ATOM 700 N N . ARG A 1 88 ? -7.372 -17.418 -41.000 1.00 58.78 88 ARG A N 1
ATOM 701 C CA . ARG A 1 88 ? -7.010 -18.771 -41.432 1.00 58.78 88 ARG A CA 1
ATOM 702 C C . ARG A 1 88 ? -6.824 -18.739 -42.943 1.00 58.78 88 ARG A C 1
ATOM 704 O O . ARG A 1 88 ? -7.690 -18.237 -43.655 1.00 58.78 88 ARG A O 1
ATOM 711 N N . GLU A 1 89 ? -5.689 -19.231 -43.413 1.00 60.91 89 GLU A N 1
ATOM 712 C CA . GLU A 1 89 ? -5.417 -19.396 -44.840 1.00 60.91 89 GLU A CA 1
ATOM 713 C C . GLU A 1 89 ? -5.233 -20.893 -45.111 1.00 60.91 89 GLU A C 1
ATOM 715 O O . GLU A 1 89 ? -4.759 -21.627 -44.244 1.00 60.91 89 GLU A O 1
ATOM 720 N N . LYS A 1 90 ? -5.613 -21.354 -46.303 1.00 53.78 90 LYS A N 1
ATOM 721 C CA . LYS A 1 90 ? -5.286 -22.712 -46.747 1.00 53.78 90 LYS A CA 1
ATOM 722 C C . LYS A 1 90 ? -3.871 -22.712 -47.302 1.00 53.78 90 LYS A C 1
ATOM 724 O O . LYS A 1 90 ? -3.509 -21.809 -48.059 1.00 53.78 90 LYS A O 1
ATOM 729 N N . ASP A 1 91 ? -3.055 -23.693 -46.929 1.00 53.53 91 ASP A N 1
ATOM 730 C CA . ASP A 1 91 ? -1.737 -23.814 -47.539 1.00 53.53 91 ASP A CA 1
ATOM 731 C C . ASP A 1 91 ? -1.876 -24.256 -49.004 1.00 53.53 91 ASP A C 1
ATOM 733 O O . ASP A 1 91 ? -2.308 -25.372 -49.281 1.00 53.53 91 ASP A O 1
ATOM 737 N N . ASN A 1 92 ? -1.455 -23.403 -49.943 1.00 52.12 92 ASN A N 1
ATOM 738 C CA . ASN A 1 92 ? -1.490 -23.673 -51.385 1.00 52.12 92 ASN A CA 1
ATOM 739 C C . ASN A 1 92 ? -0.700 -24.928 -51.817 1.00 52.12 92 ASN A C 1
ATOM 741 O O . ASN A 1 92 ? -0.809 -25.322 -52.975 1.00 52.12 92 ASN A O 1
ATOM 745 N N . LYS A 1 93 ? 0.111 -25.537 -50.937 1.00 56.47 93 LYS A N 1
ATOM 746 C CA . LYS A 1 93 ? 0.859 -26.775 -51.225 1.00 56.47 93 LYS A CA 1
ATOM 747 C C . LYS A 1 93 ? 0.248 -28.055 -50.644 1.00 56.47 93 LYS A C 1
ATOM 749 O O . LYS A 1 93 ? 0.434 -29.104 -51.244 1.00 56.47 93 LYS A O 1
ATOM 754 N N . GLU A 1 94 ? -0.442 -27.985 -49.504 1.00 55.38 94 GLU A N 1
ATOM 755 C CA . GLU A 1 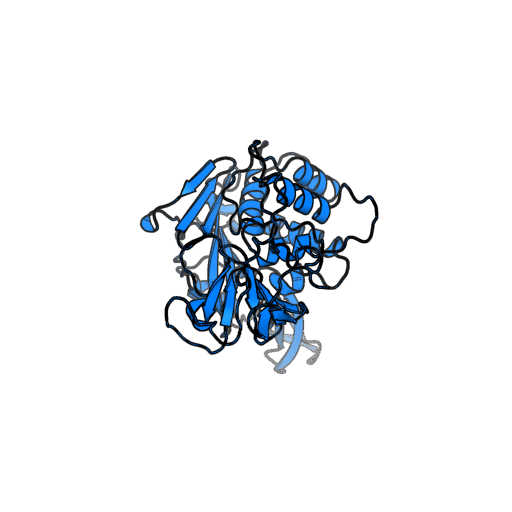94 ? -0.902 -29.180 -48.762 1.00 55.38 94 GLU A CA 1
ATOM 756 C C . GLU A 1 94 ? -2.410 -29.184 -48.459 1.00 55.38 94 GLU A C 1
ATOM 758 O O . GLU A 1 94 ? -2.930 -30.193 -48.007 1.00 55.38 94 GLU A O 1
ATOM 763 N N . GLY A 1 95 ? -3.145 -28.094 -48.715 1.00 54.81 95 GLY A N 1
ATOM 764 C CA . GLY A 1 95 ? -4.595 -28.022 -48.481 1.00 54.81 95 GLY A CA 1
ATOM 765 C C . GLY A 1 95 ? -5.020 -27.880 -47.012 1.00 54.81 95 GLY A C 1
ATOM 766 O O . GLY A 1 95 ? -6.180 -27.553 -46.763 1.00 54.81 95 GLY A O 1
ATOM 767 N N . ASN A 1 96 ? -4.093 -28.054 -46.066 1.00 51.94 96 ASN A N 1
ATOM 768 C CA . ASN A 1 96 ? -4.331 -27.939 -44.625 1.00 51.94 96 ASN A CA 1
ATOM 769 C C . ASN A 1 96 ? -4.606 -26.492 -44.183 1.00 51.94 96 ASN A C 1
ATOM 771 O O . ASN A 1 96 ? -4.056 -25.529 -44.739 1.00 51.94 96 ASN A O 1
ATOM 775 N N . ASP A 1 97 ? -5.414 -26.351 -43.127 1.00 50.91 97 ASP A N 1
ATOM 776 C CA . ASP A 1 97 ? -5.669 -25.070 -42.467 1.00 50.91 97 ASP A CA 1
ATOM 777 C C . ASP A 1 97 ? -4.427 -24.610 -41.689 1.00 50.91 97 ASP A C 1
ATOM 779 O O . ASP A 1 97 ? -3.999 -25.225 -40.705 1.00 50.91 97 ASP A O 1
ATOM 783 N N . VAL A 1 98 ? -3.862 -23.473 -42.101 1.00 57.06 98 VAL A N 1
ATOM 784 C CA . VAL A 1 98 ? -2.717 -22.854 -41.430 1.00 57.06 98 VAL A CA 1
ATOM 785 C C . VAL A 1 98 ? -3.111 -21.532 -40.785 1.00 57.06 98 VAL A C 1
ATOM 787 O O . VAL A 1 98 ? -3.803 -20.688 -41.363 1.00 57.06 98 VAL A O 1
ATOM 790 N N . LEU A 1 99 ? -2.636 -21.324 -39.556 1.00 57.06 99 LEU A N 1
ATOM 791 C CA . LEU A 1 99 ? -2.799 -20.044 -38.876 1.00 57.06 99 LEU A CA 1
ATOM 792 C C . LEU A 1 99 ? -1.678 -19.088 -39.305 1.00 57.06 99 LEU A C 1
ATOM 794 O O . LEU A 1 99 ? -0.507 -19.308 -38.985 1.00 57.06 99 LEU A O 1
ATOM 798 N N . MET A 1 100 ? -2.037 -18.013 -40.010 1.00 56.31 100 MET A N 1
ATOM 799 C CA . MET A 1 100 ? -1.090 -17.003 -40.484 1.00 56.31 100 MET A CA 1
ATOM 800 C C . MET A 1 100 ? -1.130 -15.760 -39.591 1.00 56.31 100 MET A C 1
ATOM 802 O O . MET A 1 100 ? -1.988 -14.893 -39.730 1.00 56.31 100 MET A O 1
ATOM 806 N N . ILE A 1 101 ? -0.160 -15.638 -38.682 1.00 52.28 101 ILE A N 1
ATOM 807 C CA . ILE A 1 101 ? -0.044 -14.471 -37.794 1.00 52.28 101 ILE A CA 1
ATOM 808 C C . ILE A 1 101 ? 0.737 -13.367 -38.517 1.00 52.28 101 ILE A C 1
ATOM 810 O O . ILE A 1 101 ? 1.969 -13.381 -38.565 1.00 52.28 101 ILE A O 1
ATOM 814 N N . ARG A 1 102 ? 0.031 -12.388 -39.095 1.00 51.69 102 ARG A N 1
ATOM 815 C CA . ARG A 1 102 ? 0.659 -11.230 -39.753 1.00 51.69 102 ARG A CA 1
ATOM 816 C C . ARG A 1 102 ? 0.811 -10.063 -38.781 1.00 51.69 102 ARG A C 1
ATOM 818 O O . ARG A 1 102 ? -0.157 -9.603 -38.187 1.00 51.69 102 ARG A O 1
ATOM 825 N N . TYR A 1 103 ? 2.012 -9.484 -38.716 1.00 43.34 103 TYR A N 1
ATOM 826 C CA . TYR A 1 103 ? 2.289 -8.314 -37.868 1.00 43.34 103 TYR A CA 1
ATOM 827 C C . TYR A 1 103 ? 1.399 -7.094 -38.180 1.00 43.34 103 TYR A C 1
ATOM 829 O O . TYR A 1 103 ? 1.124 -6.296 -37.296 1.00 43.34 103 TYR A O 1
ATOM 837 N N . LYS A 1 104 ? 0.907 -6.950 -39.422 1.00 45.53 104 LYS A N 1
ATOM 838 C CA . LYS A 1 104 ? -0.015 -5.862 -39.804 1.00 45.53 104 LYS A CA 1
ATOM 839 C C . LYS A 1 104 ? -1.410 -5.979 -39.172 1.00 45.53 104 LYS A C 1
ATOM 841 O O . LYS A 1 104 ? -2.095 -4.964 -39.103 1.00 45.53 104 LYS A O 1
ATOM 846 N N . GLU A 1 105 ? -1.820 -7.184 -38.773 1.00 46.66 105 GLU A N 1
ATOM 847 C CA . GLU A 1 105 ? -3.128 -7.470 -38.162 1.00 46.66 105 GLU A CA 1
ATOM 848 C C . GLU A 1 105 ? -3.052 -7.490 -36.627 1.00 46.66 105 GLU A C 1
ATOM 850 O O . GLU A 1 105 ? -4.072 -7.363 -35.954 1.00 46.66 105 GLU A O 1
ATOM 855 N N . LEU A 1 106 ? -1.841 -7.573 -36.060 1.00 46.84 106 LEU A N 1
ATOM 856 C CA . LEU A 1 106 ? -1.623 -7.274 -34.648 1.00 46.84 106 LEU A CA 1
ATOM 857 C C . LEU A 1 106 ? -1.896 -5.780 -34.405 1.00 46.84 106 LEU A C 1
ATOM 859 O O . LEU A 1 106 ? -1.485 -4.949 -35.225 1.00 46.84 106 LEU A O 1
ATOM 863 N N . PRO A 1 107 ? -2.552 -5.406 -33.289 1.00 42.62 107 PRO A N 1
ATOM 864 C CA . PRO A 1 107 ? -2.707 -4.006 -32.923 1.00 42.62 107 PRO A CA 1
ATOM 865 C C . PRO A 1 107 ? -1.344 -3.311 -32.997 1.00 42.62 107 PRO A C 1
ATOM 867 O O . PRO A 1 107 ? -0.384 -3.761 -32.374 1.00 42.62 107 PRO A O 1
ATOM 870 N N . LYS A 1 108 ? -1.245 -2.209 -33.755 1.00 39.72 108 LYS A N 1
ATOM 871 C CA . LYS A 1 108 ? -0.026 -1.380 -33.871 1.00 39.72 108 LYS A CA 1
ATOM 872 C C . LYS A 1 108 ? 0.293 -0.627 -32.569 1.00 39.72 108 LYS A C 1
ATOM 874 O O . LYS A 1 108 ? 0.823 0.483 -32.596 1.00 39.72 108 LYS A O 1
ATOM 879 N N . THR A 1 109 ? -0.078 -1.178 -31.421 1.00 40.91 109 THR A N 1
ATOM 880 C CA . THR A 1 109 ? 0.190 -0.572 -30.130 1.00 40.91 109 THR A CA 1
ATOM 881 C C . THR A 1 109 ? 1.692 -0.638 -29.896 1.00 40.91 109 THR A C 1
ATOM 883 O O . THR A 1 109 ? 2.325 -1.691 -29.990 1.00 40.91 109 THR A O 1
ATOM 886 N N . HIS A 1 110 ? 2.292 0.522 -29.630 1.00 38.47 110 HIS A N 1
ATOM 887 C CA . HIS A 1 110 ? 3.674 0.636 -29.185 1.00 38.47 110 HIS A CA 1
ATOM 888 C C . HIS A 1 110 ? 3.830 -0.098 -27.854 1.00 38.47 110 HIS A C 1
ATOM 890 O O . HIS A 1 110 ? 3.721 0.494 -26.780 1.00 38.47 110 HIS A O 1
ATOM 896 N N . CYS A 1 111 ? 4.067 -1.399 -27.919 1.00 37.31 111 CYS A N 1
ATOM 897 C CA . CYS A 1 111 ? 4.146 -2.202 -26.723 1.00 37.31 111 CYS A CA 1
ATOM 898 C C . CYS A 1 111 ? 5.453 -1.950 -26.012 1.00 37.31 111 CYS A C 1
ATOM 900 O O . CYS A 1 111 ? 6.544 -1.974 -26.583 1.00 37.31 111 CYS A O 1
ATOM 902 N N . ARG A 1 112 ? 5.329 -1.677 -24.724 1.00 38.59 112 ARG A N 1
ATOM 903 C CA . ARG A 1 112 ? 6.459 -1.602 -23.822 1.00 38.59 112 ARG A CA 1
ATOM 904 C C . ARG A 1 112 ? 6.368 -2.845 -22.978 1.00 38.59 112 ARG A C 1
ATOM 906 O O . ARG A 1 112 ? 5.462 -2.959 -22.162 1.00 38.59 112 ARG A O 1
ATOM 913 N N . ILE A 1 113 ? 7.307 -3.767 -23.169 1.00 37.81 113 ILE A N 1
ATOM 914 C CA . ILE A 1 113 ? 7.513 -4.858 -22.223 1.00 37.81 113 ILE A CA 1
ATOM 915 C C . ILE A 1 113 ? 7.797 -4.194 -20.874 1.00 37.81 113 ILE A C 1
ATOM 917 O O . ILE A 1 113 ? 8.915 -3.752 -20.630 1.00 37.81 113 ILE A O 1
ATOM 921 N N . ILE A 1 114 ? 6.780 -4.071 -20.018 1.00 41.47 114 ILE A N 1
ATOM 922 C CA . ILE A 1 114 ? 6.980 -3.592 -18.655 1.00 41.47 114 ILE A CA 1
ATOM 923 C C . ILE A 1 114 ? 7.753 -4.709 -17.986 1.00 41.47 114 ILE A C 1
ATOM 925 O O . ILE A 1 114 ? 7.208 -5.804 -17.797 1.00 41.47 114 ILE A O 1
ATOM 929 N N . LYS A 1 115 ? 9.032 -4.462 -17.693 1.00 47.03 115 LYS A N 1
ATOM 930 C CA . LYS A 1 115 ? 9.804 -5.401 -16.890 1.00 47.03 115 LYS A CA 1
ATOM 931 C C . LYS A 1 115 ? 9.011 -5.676 -15.621 1.00 47.03 115 LYS A C 1
ATOM 933 O O . LYS A 1 115 ? 8.515 -4.727 -15.003 1.00 47.03 115 LYS A O 1
ATOM 938 N N . PRO A 1 116 ? 8.850 -6.959 -15.269 1.00 50.16 116 PRO A N 1
ATOM 939 C CA . PRO A 1 116 ? 7.964 -7.322 -14.195 1.00 50.16 116 PRO A CA 1
ATOM 940 C C . PRO A 1 116 ? 8.388 -6.610 -12.916 1.00 50.16 116 PRO A C 1
ATOM 942 O O . PRO A 1 116 ? 7.605 -5.885 -12.317 1.00 50.16 116 PRO A O 1
ATOM 945 N N . ASN A 1 117 ? 9.674 -6.651 -12.605 1.00 61.41 117 ASN A N 1
ATOM 946 C CA . ASN A 1 117 ? 10.229 -6.038 -11.415 1.00 61.41 117 ASN A CA 1
ATOM 947 C C . ASN A 1 117 ? 11.279 -4.993 -11.806 1.00 61.41 117 ASN A C 1
ATOM 949 O O . ASN A 1 117 ? 11.989 -5.134 -12.806 1.00 61.41 117 ASN A O 1
ATOM 953 N N . VAL A 1 118 ? 11.329 -3.916 -11.034 1.00 66.56 118 VAL A N 1
ATOM 954 C CA . VAL A 1 118 ? 12.206 -2.764 -11.205 1.00 66.56 118 VAL A CA 1
ATOM 955 C C . VAL A 1 118 ? 13.263 -2.874 -10.119 1.00 66.56 118 VAL A C 1
ATOM 957 O O . VAL A 1 118 ? 13.020 -2.525 -8.970 1.00 66.56 118 VAL A O 1
ATOM 960 N N . LEU A 1 119 ? 14.431 -3.395 -10.489 1.00 79.88 119 LEU A N 1
ATOM 961 C CA . LEU A 1 119 ? 15.599 -3.495 -9.613 1.00 79.88 119 LEU A CA 1
ATOM 962 C C . LEU A 1 119 ? 16.485 -2.264 -9.808 1.00 79.88 119 LEU A C 1
ATOM 964 O O . LEU A 1 119 ? 17.598 -2.364 -10.321 1.00 79.88 119 LEU A O 1
ATOM 968 N N . ARG A 1 120 ? 15.941 -1.082 -9.519 1.00 86.38 120 ARG A N 1
ATOM 969 C CA . ARG A 1 120 ? 16.653 0.187 -9.677 1.00 86.38 120 ARG A CA 1
ATOM 970 C C . ARG A 1 120 ? 16.459 1.057 -8.449 1.00 86.38 120 ARG A C 1
ATOM 972 O O . ARG A 1 120 ? 15.329 1.230 -8.002 1.00 86.38 120 ARG A O 1
ATOM 979 N N . GLY A 1 121 ? 17.565 1.597 -7.954 1.00 91.81 121 GLY A N 1
ATOM 980 C CA . GLY A 1 121 ? 17.564 2.578 -6.884 1.00 91.81 121 GLY A CA 1
ATOM 981 C C . GLY A 1 121 ? 17.262 3.985 -7.400 1.00 91.81 121 GLY A C 1
ATOM 982 O O . GLY A 1 121 ? 17.344 4.249 -8.604 1.00 91.81 121 GLY A O 1
ATOM 983 N N . PHE A 1 122 ? 16.924 4.877 -6.476 1.00 94.56 122 PHE A N 1
ATOM 984 C CA . PHE A 1 122 ? 16.696 6.296 -6.714 1.00 94.56 122 PHE A CA 1
ATOM 985 C C . PHE A 1 122 ? 17.722 7.118 -5.948 1.00 94.56 122 PHE A C 1
ATOM 987 O O . PHE A 1 122 ? 17.984 6.853 -4.782 1.00 94.56 122 PHE A O 1
ATOM 994 N N . GLN A 1 123 ? 18.307 8.118 -6.596 1.00 93.38 123 GLN A N 1
ATOM 995 C CA . GLN A 1 123 ? 19.223 9.029 -5.920 1.00 93.38 123 GLN A CA 1
ATOM 996 C C . GLN A 1 123 ? 18.513 9.752 -4.766 1.00 93.38 123 GLN A C 1
ATOM 998 O O . GLN A 1 123 ? 17.423 10.294 -4.956 1.00 93.38 123 GLN A O 1
ATOM 1003 N N . ASN A 1 124 ? 19.155 9.797 -3.600 1.00 91.94 124 ASN A N 1
ATOM 1004 C CA . ASN A 1 124 ? 18.712 10.639 -2.500 1.00 91.94 124 ASN A CA 1
ATOM 1005 C C . ASN A 1 124 ? 19.091 12.102 -2.776 1.00 91.94 124 ASN A C 1
ATOM 1007 O O . ASN A 1 124 ? 20.250 12.396 -3.068 1.00 91.94 124 ASN A O 1
ATOM 1011 N N . LEU A 1 125 ? 18.111 13.003 -2.727 1.00 90.50 125 LEU A N 1
ATOM 1012 C CA . LEU A 1 125 ? 18.278 14.432 -3.006 1.00 90.50 125 LEU A CA 1
ATOM 1013 C C . LEU A 1 125 ? 18.256 15.306 -1.740 1.00 90.50 125 LEU A C 1
ATOM 1015 O O . LEU A 1 125 ? 18.017 16.501 -1.863 1.00 90.50 125 LEU A O 1
ATOM 1019 N N . GLY A 1 126 ? 18.478 14.722 -0.560 1.00 88.56 126 GLY A N 1
ATOM 1020 C CA . GLY A 1 126 ? 18.364 15.403 0.733 1.00 88.56 126 GLY A CA 1
ATOM 1021 C C . GLY A 1 126 ? 17.676 14.489 1.738 1.00 88.56 126 GLY A C 1
ATOM 1022 O O . GLY A 1 126 ? 18.188 13.416 2.057 1.00 88.56 126 GLY A O 1
ATOM 1023 N N . ASN A 1 127 ? 16.471 14.858 2.166 1.00 89.62 127 ASN A N 1
ATOM 1024 C CA . ASN A 1 127 ? 15.634 14.045 3.053 1.00 89.62 127 ASN A CA 1
ATOM 1025 C C . ASN A 1 127 ? 14.593 13.212 2.287 1.00 89.62 127 ASN A C 1
ATOM 1027 O O . ASN A 1 127 ? 13.471 13.001 2.735 1.00 89.62 127 ASN A O 1
ATOM 1031 N N . THR A 1 128 ? 14.956 12.687 1.113 1.00 93.06 128 THR A N 1
ATOM 1032 C CA . THR A 1 128 ? 13.995 12.053 0.182 1.00 93.06 128 THR A CA 1
ATOM 1033 C C . THR A 1 128 ? 13.814 10.542 0.360 1.00 93.06 128 THR A C 1
ATOM 1035 O O . THR A 1 128 ? 13.088 9.914 -0.415 1.00 93.06 128 THR A O 1
ATOM 1038 N N . CYS A 1 129 ? 14.426 9.936 1.381 1.00 94.75 129 CYS A N 1
ATOM 1039 C CA . CYS A 1 129 ? 14.395 8.485 1.589 1.00 94.75 129 CYS A CA 1
ATOM 1040 C C . CYS A 1 129 ? 12.973 7.929 1.792 1.00 94.75 129 CYS A C 1
ATOM 1042 O O . CYS A 1 129 ? 12.660 6.852 1.288 1.00 94.75 129 CYS A O 1
ATOM 1044 N N . TYR A 1 130 ? 12.069 8.678 2.439 1.00 95.25 130 TYR A N 1
ATOM 1045 C CA . TYR A 1 130 ? 10.660 8.282 2.585 1.00 95.25 130 TYR A CA 1
ATOM 1046 C C . TYR A 1 130 ? 9.936 8.217 1.228 1.00 95.25 130 TYR A C 1
ATOM 1048 O O . TYR A 1 130 ? 9.142 7.306 0.982 1.00 95.25 130 TYR A O 1
ATOM 1056 N N . ILE A 1 131 ? 10.263 9.134 0.310 1.00 95.81 131 ILE A N 1
ATOM 1057 C CA . ILE A 1 131 ? 9.735 9.151 -1.059 1.00 95.81 131 ILE A CA 1
ATOM 1058 C C . ILE A 1 131 ? 10.298 7.962 -1.834 1.00 95.81 131 ILE A C 1
ATOM 1060 O O . ILE A 1 131 ? 9.541 7.203 -2.444 1.00 95.81 131 ILE A O 1
ATOM 1064 N N . ASN A 1 132 ? 11.619 7.776 -1.780 1.00 96.19 132 ASN A N 1
ATOM 1065 C CA . ASN A 1 132 ? 12.309 6.694 -2.473 1.00 96.19 132 ASN A CA 1
ATOM 1066 C C . ASN A 1 132 ? 11.754 5.331 -2.049 1.00 96.19 132 ASN A C 1
ATOM 1068 O O . ASN A 1 132 ? 11.271 4.583 -2.902 1.00 96.19 132 ASN A O 1
ATOM 1072 N N . ALA A 1 133 ? 11.721 5.058 -0.742 1.00 97.56 133 ALA A N 1
ATOM 1073 C CA . ALA A 1 133 ? 11.234 3.804 -0.181 1.00 97.56 133 ALA A CA 1
ATOM 1074 C C . ALA A 1 133 ? 9.773 3.516 -0.562 1.00 97.56 133 ALA A C 1
ATOM 1076 O O . ALA A 1 133 ? 9.438 2.380 -0.912 1.00 97.56 133 ALA A O 1
ATOM 1077 N N . LEU A 1 134 ? 8.900 4.533 -0.558 1.00 97.81 134 LEU A N 1
ATOM 1078 C CA . LEU A 1 134 ? 7.514 4.346 -0.979 1.00 97.81 134 LEU A CA 1
ATOM 1079 C C . LEU A 1 134 ? 7.426 3.994 -2.471 1.00 97.81 134 LEU A C 1
ATOM 1081 O O . LEU A 1 134 ? 6.736 3.043 -2.855 1.00 97.81 134 LEU A O 1
ATOM 1085 N N . PHE A 1 135 ? 8.125 4.740 -3.329 1.00 96.38 135 PHE A N 1
ATOM 1086 C CA . PHE A 1 135 ? 8.060 4.525 -4.773 1.00 96.38 135 PHE A CA 1
ATOM 1087 C C . PHE A 1 135 ? 8.771 3.248 -5.227 1.00 96.38 135 PHE A C 1
ATOM 1089 O O . PHE A 1 135 ? 8.333 2.659 -6.217 1.00 96.38 135 PHE A O 1
ATOM 1096 N N . HIS A 1 136 ? 9.780 2.751 -4.503 1.00 95.31 136 HIS A N 1
ATOM 1097 C CA . HIS A 1 136 ? 10.332 1.411 -4.733 1.00 95.31 136 HIS A CA 1
ATOM 1098 C C . HIS A 1 136 ? 9.240 0.342 -4.618 1.00 95.31 136 HIS A C 1
ATOM 1100 O O . HIS A 1 136 ? 9.122 -0.496 -5.514 1.00 95.31 136 HIS A O 1
ATOM 1106 N N . ILE A 1 137 ? 8.383 0.418 -3.593 1.00 96.00 137 ILE A N 1
ATOM 1107 C CA . ILE A 1 137 ? 7.271 -0.525 -3.399 1.00 96.00 137 ILE A CA 1
ATOM 1108 C C . ILE A 1 137 ? 6.170 -0.320 -4.436 1.00 96.00 137 ILE A C 1
ATOM 1110 O O . ILE A 1 137 ? 5.816 -1.258 -5.160 1.00 96.00 137 ILE A O 1
ATOM 1114 N N . LEU A 1 138 ? 5.634 0.898 -4.553 1.00 95.25 138 LEU A N 1
ATOM 1115 C CA . LEU A 1 138 ? 4.504 1.175 -5.445 1.00 95.25 138 LEU A CA 1
ATOM 1116 C C . LEU A 1 138 ? 4.829 0.818 -6.902 1.00 95.25 138 LEU A C 1
ATOM 1118 O O . LEU A 1 138 ? 4.027 0.167 -7.577 1.00 95.25 138 LEU A O 1
ATOM 1122 N N . LEU A 1 139 ? 6.030 1.156 -7.385 1.00 91.62 139 LEU A N 1
ATOM 1123 C CA . LEU A 1 139 ? 6.473 0.824 -8.743 1.00 91.62 139 LEU A CA 1
ATOM 1124 C C . LEU A 1 139 ? 6.833 -0.648 -8.937 1.00 91.62 139 LEU A C 1
ATOM 1126 O O . LEU A 1 139 ? 7.137 -1.045 -10.058 1.00 91.62 139 LEU A O 1
ATOM 1130 N N . ASN A 1 140 ? 6.798 -1.486 -7.911 1.00 88.56 140 ASN A N 1
ATOM 1131 C CA . ASN A 1 140 ? 6.956 -2.932 -8.049 1.00 88.56 140 ASN A CA 1
ATOM 1132 C C . ASN A 1 140 ? 5.637 -3.690 -7.827 1.00 88.56 140 ASN A C 1
ATOM 1134 O O . ASN A 1 140 ? 5.496 -4.822 -8.297 1.00 88.56 140 ASN A O 1
ATOM 1138 N N . ILE A 1 141 ? 4.611 -3.035 -7.275 1.00 88.94 141 ILE A N 1
ATOM 1139 C CA . ILE A 1 141 ? 3.234 -3.535 -7.281 1.00 88.94 141 ILE A CA 1
ATOM 1140 C C . ILE A 1 141 ? 2.648 -3.409 -8.695 1.00 88.94 141 ILE A C 1
ATOM 1142 O O . ILE A 1 141 ? 2.400 -2.324 -9.225 1.00 88.94 141 ILE A O 1
ATOM 1146 N N . GLN A 1 142 ? 2.355 -4.546 -9.327 1.00 81.62 142 GLN A N 1
ATOM 1147 C CA . GLN A 1 142 ? 1.870 -4.566 -10.715 1.00 81.62 142 GLN A CA 1
ATOM 1148 C C . GLN A 1 142 ? 0.520 -3.908 -10.910 1.00 81.62 142 GLN A C 1
ATOM 1150 O O . GLN A 1 142 ? 0.304 -3.228 -11.913 1.00 81.62 142 GLN A O 1
ATOM 1155 N N . LYS A 1 143 ? -0.387 -4.117 -9.953 1.00 85.94 143 LYS A N 1
ATOM 1156 C CA . LYS A 1 143 ? -1.722 -3.520 -9.979 1.00 85.94 143 LYS A CA 1
ATOM 1157 C C . LYS A 1 143 ? -1.614 -1.988 -10.016 1.00 85.94 143 LYS A C 1
ATOM 1159 O O . LYS A 1 143 ? -2.271 -1.369 -10.847 1.00 85.94 143 LYS A O 1
ATOM 1164 N N . PHE A 1 144 ? -0.699 -1.407 -9.234 1.00 89.56 144 PHE A N 1
ATOM 1165 C CA . PHE A 1 144 ? -0.403 0.028 -9.244 1.00 89.56 144 PHE A CA 1
ATOM 1166 C C . PHE A 1 144 ? 0.188 0.495 -10.576 1.00 89.56 144 PHE A C 1
ATOM 1168 O O . PHE A 1 144 ? -0.390 1.365 -11.223 1.00 89.56 144 PHE A O 1
ATOM 1175 N N . LYS A 1 145 ? 1.285 -0.128 -11.042 1.00 84.31 145 LYS A N 1
ATOM 1176 C CA . LYS A 1 145 ? 1.913 0.219 -12.333 1.00 84.31 145 LYS A CA 1
ATOM 1177 C C . LYS A 1 145 ? 0.909 0.214 -13.485 1.00 84.31 145 LYS A C 1
ATOM 1179 O O . LYS A 1 145 ? 0.890 1.131 -14.302 1.00 84.31 145 LYS A O 1
ATOM 1184 N N . ARG A 1 146 ? 0.064 -0.817 -13.559 1.00 78.38 146 ARG A N 1
ATOM 1185 C CA . ARG A 1 146 ? -0.968 -0.936 -14.600 1.00 78.38 146 ARG A CA 1
ATOM 1186 C C . ARG A 1 146 ? -2.056 0.110 -14.452 1.00 78.38 146 ARG A C 1
ATOM 1188 O O . ARG A 1 146 ? -2.470 0.650 -15.471 1.00 78.38 146 ARG A O 1
ATOM 1195 N N . GLY A 1 147 ? -2.498 0.370 -13.222 1.00 81.81 147 GLY A N 1
ATOM 1196 C CA . GLY A 1 147 ? -3.451 1.431 -12.915 1.00 81.81 147 GLY A CA 1
ATOM 1197 C C . GLY A 1 147 ? -2.969 2.763 -13.474 1.00 81.81 147 GLY A C 1
ATOM 1198 O O . GLY A 1 147 ? -3.605 3.309 -14.368 1.00 81.81 147 GLY A O 1
ATOM 1199 N N . ILE A 1 148 ? -1.762 3.184 -13.082 1.00 85.06 148 ILE A N 1
ATOM 1200 C CA . ILE A 1 148 ? -1.144 4.424 -13.564 1.00 85.06 148 ILE A CA 1
ATOM 1201 C C . ILE A 1 148 ? -1.084 4.484 -15.090 1.00 85.06 148 ILE A C 1
ATOM 1203 O O . ILE A 1 148 ? -1.418 5.512 -15.668 1.00 85.06 148 ILE A O 1
ATOM 1207 N N . ILE A 1 149 ? -0.659 3.416 -15.775 1.00 78.62 149 ILE A N 1
ATOM 1208 C CA . ILE A 1 149 ? -0.520 3.462 -17.238 1.00 78.62 149 ILE A CA 1
ATOM 1209 C C . ILE A 1 149 ? -1.884 3.556 -17.936 1.00 78.62 149 ILE A C 1
ATOM 1211 O O . ILE A 1 149 ? -1.998 4.312 -18.904 1.00 78.62 149 ILE A O 1
ATOM 1215 N N . LYS A 1 150 ? -2.892 2.824 -17.442 1.00 76.88 150 LYS A N 1
ATOM 1216 C CA . LYS A 1 150 ? -4.250 2.782 -18.010 1.00 76.88 150 LYS A CA 1
ATOM 1217 C C . LYS A 1 150 ? -5.054 4.061 -17.783 1.00 76.88 150 LYS A C 1
ATOM 1219 O O . LYS A 1 150 ? -6.014 4.278 -18.514 1.00 76.88 150 LYS A O 1
ATOM 1224 N N . GLU A 1 151 ? -4.686 4.888 -16.806 1.00 76.06 151 GLU A N 1
ATOM 1225 C CA . GLU A 1 151 ? -5.366 6.164 -16.566 1.00 76.06 151 GLU A CA 1
ATOM 1226 C C . GLU A 1 151 ? -5.306 7.059 -17.810 1.00 76.06 151 GLU A C 1
ATOM 1228 O O . GLU A 1 151 ? -4.228 7.465 -18.248 1.00 76.06 151 GLU A O 1
ATOM 1233 N N . ASN A 1 152 ? -6.460 7.389 -18.384 1.00 66.38 152 ASN A N 1
ATOM 1234 C CA . ASN A 1 152 ? -6.553 8.341 -19.485 1.00 66.38 152 ASN A CA 1
ATOM 1235 C C . ASN A 1 152 ? -6.698 9.741 -18.892 1.00 66.38 152 ASN A C 1
ATOM 1237 O O . ASN A 1 152 ? -7.742 10.083 -18.349 1.00 66.38 152 ASN A O 1
ATOM 1241 N N . HIS A 1 153 ? -5.632 10.536 -18.961 1.00 64.25 153 HIS A N 1
ATOM 1242 C CA . HIS A 1 153 ? -5.630 11.876 -18.385 1.00 64.25 153 HIS A CA 1
ATOM 1243 C C . HIS A 1 153 ? -6.380 12.852 -19.317 1.00 64.25 153 HIS A C 1
ATOM 1245 O O . HIS A 1 153 ? -6.029 12.921 -20.498 1.00 64.25 153 HIS A O 1
ATOM 1251 N N . PRO A 1 154 ? -7.377 13.615 -18.828 1.00 51.19 154 PRO A N 1
ATOM 1252 C CA . PRO A 1 154 ? -8.280 14.408 -19.674 1.00 51.19 154 PRO A CA 1
ATOM 1253 C C . PRO A 1 154 ? -7.607 15.609 -20.348 1.00 51.19 154 PRO A C 1
ATOM 1255 O O . PRO A 1 154 ? -7.999 16.029 -21.435 1.00 51.19 154 PRO A O 1
ATOM 1258 N N . ILE A 1 155 ? -6.569 16.166 -19.725 1.00 53.62 155 ILE A N 1
ATOM 1259 C CA . ILE A 1 155 ? -5.920 17.385 -20.211 1.00 53.62 155 ILE A CA 1
ATOM 1260 C C . ILE A 1 155 ? -4.843 17.024 -21.245 1.00 53.62 155 ILE A C 1
ATOM 1262 O O . ILE A 1 155 ? -3.761 16.540 -20.888 1.00 53.62 155 ILE A O 1
ATOM 1266 N N . LYS A 1 156 ? -5.111 17.313 -22.528 1.00 46.22 156 LYS A N 1
ATOM 1267 C CA . LYS A 1 156 ? -4.053 17.478 -23.541 1.00 46.22 156 LYS A CA 1
ATOM 1268 C C . LYS A 1 156 ? -3.059 18.514 -22.989 1.00 46.22 156 LYS A C 1
ATOM 1270 O O . LYS A 1 156 ? -3.464 19.634 -22.714 1.00 46.22 156 LYS A O 1
ATOM 1275 N N . ASN A 1 157 ? -1.791 18.132 -22.808 1.00 52.47 157 ASN A N 1
ATOM 1276 C CA . ASN A 1 157 ? -0.691 18.940 -22.237 1.00 52.47 157 ASN A CA 1
ATOM 1277 C C . ASN A 1 157 ? -0.555 18.990 -20.701 1.00 52.47 157 ASN A C 1
ATOM 1279 O O . ASN A 1 157 ? 0.180 19.833 -20.190 1.00 52.47 157 ASN A O 1
ATOM 1283 N N . CYS A 1 158 ? -1.148 18.064 -19.940 1.00 67.38 158 CYS A N 1
ATOM 1284 C CA . CYS A 1 158 ? -0.788 17.933 -18.523 1.00 67.38 158 CYS A CA 1
ATOM 1285 C C . CYS A 1 158 ? 0.607 17.306 -18.362 1.00 67.38 158 CYS A C 1
ATOM 1287 O O . CYS A 1 158 ? 0.764 16.087 -18.319 1.00 67.38 158 CYS A O 1
ATOM 1289 N N . GLY A 1 159 ? 1.645 18.142 -18.337 1.00 63.44 159 GLY A N 1
ATOM 1290 C CA . GLY A 1 159 ? 3.038 17.715 -18.174 1.00 63.44 159 GLY A CA 1
ATOM 1291 C C . GLY A 1 159 ? 3.496 17.579 -16.719 1.00 63.44 159 GLY A C 1
ATOM 1292 O O . GLY A 1 159 ? 4.567 17.011 -16.484 1.00 63.44 159 GLY A O 1
ATOM 1293 N N . SER A 1 160 ? 2.705 18.093 -15.772 1.00 75.62 160 SER A N 1
ATOM 1294 C CA . SER A 1 160 ? 3.124 18.356 -14.392 1.00 75.62 160 SER A CA 1
ATOM 1295 C C . SER A 1 160 ? 2.328 17.633 -13.304 1.00 75.62 160 SER A C 1
ATOM 1297 O O . SER A 1 160 ? 2.756 17.717 -12.162 1.00 75.62 160 SER A O 1
ATOM 1299 N N . CYS A 1 161 ? 1.233 16.913 -13.591 1.00 85.62 161 CYS A N 1
ATOM 1300 C CA . CYS A 1 161 ? 0.501 16.193 -12.535 1.00 85.62 161 CYS A CA 1
ATOM 1301 C C . CYS A 1 161 ? 1.212 14.916 -12.071 1.00 85.62 161 CYS A C 1
ATOM 1303 O O . CYS A 1 161 ? 2.089 14.374 -12.759 1.00 85.62 161 CYS A O 1
ATOM 1305 N N . ILE A 1 162 ? 0.771 14.383 -10.929 1.00 89.62 162 ILE A N 1
ATOM 1306 C CA . ILE A 1 162 ? 1.360 13.190 -10.315 1.00 89.62 162 ILE A CA 1
ATOM 1307 C C . ILE A 1 162 ? 1.304 11.971 -11.238 1.00 89.62 162 ILE A C 1
ATOM 1309 O O . ILE A 1 162 ? 2.314 11.300 -11.437 1.00 89.62 162 ILE A O 1
ATOM 1313 N N . ILE A 1 163 ? 0.167 11.720 -11.893 1.00 88.25 163 ILE A N 1
ATOM 1314 C CA . ILE A 1 163 ? 0.003 10.572 -12.796 1.00 88.25 163 ILE A CA 1
ATOM 1315 C C . ILE A 1 163 ? 0.962 10.686 -13.985 1.00 88.25 163 ILE A C 1
ATOM 1317 O O . ILE A 1 163 ? 1.610 9.706 -14.356 1.00 88.25 163 ILE A O 1
ATOM 1321 N N . CYS A 1 164 ? 1.096 11.873 -14.580 1.00 86.19 164 CYS A N 1
ATOM 1322 C CA . CYS A 1 164 ? 1.997 12.100 -15.707 1.00 86.19 164 CYS A CA 1
ATOM 1323 C C . CYS A 1 164 ? 3.471 11.970 -15.308 1.00 86.19 164 CYS A C 1
ATOM 1325 O O . CYS A 1 164 ? 4.239 11.362 -16.058 1.00 86.19 164 CYS A O 1
ATOM 1327 N N . ASN A 1 165 ? 3.858 12.455 -14.127 1.00 89.62 165 ASN A N 1
ATOM 1328 C CA . ASN A 1 165 ? 5.213 12.283 -13.601 1.00 89.62 165 ASN A CA 1
ATOM 1329 C C . ASN A 1 165 ? 5.528 10.820 -13.272 1.00 89.62 165 ASN A C 1
ATOM 1331 O O . ASN A 1 165 ? 6.573 10.321 -13.687 1.00 89.62 165 ASN A O 1
ATOM 1335 N N . ILE A 1 166 ? 4.602 10.079 -12.654 1.00 90.06 166 ILE A N 1
ATOM 1336 C CA . ILE A 1 166 ? 4.785 8.637 -12.426 1.00 90.06 166 ILE A CA 1
ATOM 1337 C C . ILE A 1 166 ? 4.847 7.892 -13.766 1.00 90.06 166 ILE A C 1
ATOM 1339 O O . ILE A 1 166 ? 5.686 7.012 -13.945 1.00 90.06 166 ILE A O 1
ATOM 1343 N N . LYS A 1 167 ? 4.029 8.260 -14.763 1.00 84.88 167 LYS A N 1
ATOM 1344 C CA . LYS A 1 167 ? 4.137 7.691 -16.114 1.00 84.88 167 LYS A CA 1
ATOM 1345 C C . LYS A 1 167 ? 5.515 7.941 -16.708 1.00 84.88 167 LYS A C 1
ATOM 1347 O O . LYS A 1 167 ? 6.108 6.985 -17.197 1.00 84.88 167 LYS A O 1
ATOM 1352 N N . LYS A 1 168 ? 6.019 9.183 -16.688 1.00 84.31 168 LYS A N 1
ATOM 1353 C CA . LYS A 1 168 ? 7.371 9.540 -17.162 1.00 84.31 168 LYS A CA 1
ATOM 1354 C C . LYS A 1 168 ? 8.444 8.726 -16.445 1.00 84.31 168 LYS A C 1
ATOM 1356 O O . LYS A 1 168 ? 9.293 8.156 -17.124 1.00 84.31 168 LYS A O 1
ATOM 1361 N N . LEU A 1 169 ? 8.343 8.598 -15.123 1.00 87.75 169 LEU A N 1
ATOM 1362 C CA . LEU A 1 169 ? 9.228 7.763 -14.319 1.00 87.75 169 LEU A CA 1
ATOM 1363 C C . LEU A 1 169 ? 9.193 6.311 -14.798 1.00 87.75 169 LEU A C 1
ATOM 1365 O O . LEU A 1 169 ? 10.229 5.763 -15.143 1.00 87.75 169 LEU A O 1
ATOM 1369 N N . ILE A 1 170 ? 8.010 5.711 -14.962 1.00 83.12 170 ILE A N 1
ATOM 1370 C CA . ILE A 1 170 ? 7.869 4.361 -15.531 1.00 83.12 170 ILE A CA 1
ATOM 1371 C C . ILE A 1 170 ? 8.545 4.263 -16.912 1.00 83.12 170 ILE A C 1
ATOM 1373 O O . ILE A 1 170 ? 9.135 3.231 -17.232 1.00 83.12 170 ILE A O 1
ATOM 1377 N N . LYS A 1 171 ? 8.506 5.325 -17.736 1.00 77.44 171 LYS A N 1
ATOM 1378 C CA . LYS A 1 171 ? 9.213 5.358 -19.030 1.00 77.44 171 LYS A CA 1
ATOM 1379 C C . LYS A 1 171 ? 10.737 5.365 -18.877 1.00 77.44 171 LYS A C 1
ATOM 1381 O O . LYS A 1 171 ? 11.396 4.841 -19.773 1.00 77.44 171 LYS A O 1
ATOM 1386 N N . SER A 1 172 ? 11.282 5.976 -17.825 1.00 80.56 172 SER A N 1
ATOM 1387 C CA . SER A 1 172 ? 12.728 6.100 -17.606 1.00 80.56 172 SER A CA 1
ATOM 1388 C C . SER A 1 172 ? 13.346 4.885 -16.912 1.00 80.56 172 SER A C 1
ATOM 1390 O O . SER A 1 172 ? 14.552 4.688 -17.052 1.00 80.56 172 SER A O 1
ATOM 1392 N N . LEU A 1 173 ? 12.554 4.021 -16.260 1.00 76.56 173 LEU A N 1
ATOM 1393 C CA . LEU A 1 173 ? 13.042 2.816 -15.561 1.00 76.56 173 LEU A CA 1
ATOM 1394 C C . LEU A 1 173 ? 13.888 1.871 -16.437 1.00 76.56 173 LEU A C 1
ATOM 1396 O O . LEU A 1 173 ? 14.757 1.162 -15.926 1.00 76.56 173 LEU A O 1
ATOM 1400 N N . ASP A 1 174 ? 13.647 1.867 -17.751 1.00 67.62 174 ASP A N 1
ATOM 1401 C CA . ASP A 1 174 ? 14.389 1.063 -18.730 1.00 67.62 174 ASP A CA 1
ATOM 1402 C C . ASP A 1 174 ? 15.674 1.727 -19.253 1.00 67.62 174 ASP A C 1
ATOM 1404 O O . ASP A 1 174 ? 16.388 1.110 -20.040 1.00 67.62 174 ASP A O 1
ATOM 1408 N N . SER A 1 175 ? 15.960 2.971 -18.866 1.00 72.81 175 SER A N 1
ATOM 1409 C CA . SER A 1 175 ? 17.176 3.677 -19.281 1.00 72.81 175 SER A CA 1
ATOM 1410 C C . SER A 1 175 ? 18.380 3.275 -18.430 1.00 72.81 175 SER A C 1
ATOM 1412 O O . SER A 1 175 ? 18.230 3.036 -17.238 1.00 72.81 175 SER A O 1
ATOM 1414 N N . ASP A 1 176 ? 19.581 3.263 -19.007 1.00 72.06 176 ASP A N 1
ATOM 1415 C CA . ASP A 1 176 ? 20.821 2.959 -18.270 1.00 72.06 176 ASP A CA 1
ATOM 1416 C C . ASP A 1 176 ? 21.336 4.144 -17.428 1.00 72.06 176 ASP A C 1
ATOM 1418 O O . ASP A 1 176 ? 22.336 4.026 -16.728 1.00 72.06 176 ASP A O 1
ATOM 1422 N N . LYS A 1 177 ? 20.652 5.294 -17.474 1.00 80.44 177 LYS A N 1
ATOM 1423 C CA . LYS A 1 177 ? 21.004 6.483 -16.687 1.00 80.44 177 LYS A CA 1
ATOM 1424 C C . LYS A 1 177 ? 20.572 6.323 -15.238 1.00 80.44 177 LYS A C 1
ATOM 1426 O O . LYS A 1 177 ? 19.569 5.661 -14.970 1.00 80.44 177 LYS A O 1
ATOM 1431 N N . GLU A 1 178 ? 21.287 6.971 -14.324 1.00 81.88 178 GLU A N 1
ATOM 1432 C CA . GLU A 1 178 ? 20.852 7.121 -12.936 1.00 81.88 178 GLU A CA 1
ATOM 1433 C C . GLU A 1 178 ? 19.422 7.667 -12.863 1.00 81.88 178 GLU A C 1
ATOM 1435 O O . GLU A 1 178 ? 19.017 8.526 -13.652 1.00 81.88 178 GLU A O 1
ATOM 1440 N N . LEU A 1 179 ? 18.636 7.113 -11.939 1.00 87.56 179 LEU A N 1
ATOM 1441 C CA . LEU A 1 179 ? 17.240 7.479 -11.763 1.00 87.56 179 LEU A CA 1
ATOM 1442 C C . LEU A 1 179 ? 17.101 8.409 -10.570 1.00 87.56 179 LEU A C 1
ATOM 1444 O O . LEU A 1 179 ? 17.599 8.143 -9.479 1.00 87.56 179 LEU A O 1
ATOM 1448 N N . THR A 1 180 ? 16.364 9.483 -10.793 1.00 89.81 180 THR A N 1
ATOM 1449 C CA . THR A 1 180 ? 16.021 10.474 -9.784 1.00 89.81 180 THR A CA 1
ATOM 1450 C C . THR A 1 180 ? 14.515 10.687 -9.789 1.00 89.81 180 THR A C 1
ATOM 1452 O O . THR A 1 180 ? 13.868 10.597 -10.838 1.00 89.81 180 THR A O 1
ATOM 1455 N N . LEU A 1 181 ? 13.955 10.983 -8.618 1.00 92.06 181 LEU A N 1
ATOM 1456 C CA . LEU A 1 181 ? 12.552 11.355 -8.469 1.00 92.06 181 LEU A CA 1
ATOM 1457 C C . LEU A 1 181 ? 12.331 12.872 -8.561 1.00 92.06 181 LEU A C 1
ATOM 1459 O O . LEU A 1 181 ? 11.218 13.319 -8.324 1.00 92.06 181 LEU A O 1
ATOM 1463 N N . LYS A 1 182 ? 13.335 13.671 -8.952 1.00 91.38 182 LYS A N 1
ATOM 1464 C CA . LYS A 1 182 ? 13.277 15.146 -8.942 1.00 91.38 182 LYS A CA 1
ATOM 1465 C C . LYS A 1 182 ? 12.011 15.749 -9.571 1.00 91.38 182 LYS A C 1
ATOM 1467 O O . LYS A 1 182 ? 11.363 16.580 -8.947 1.00 91.38 182 LYS A O 1
ATOM 1472 N N . GLU A 1 183 ? 11.629 15.332 -10.784 1.00 90.06 183 GLU A N 1
ATOM 1473 C CA . GLU A 1 183 ? 10.407 15.849 -11.439 1.00 90.06 183 GLU A CA 1
ATOM 1474 C C . GLU A 1 183 ? 9.132 15.501 -10.653 1.00 90.06 183 GLU A C 1
ATOM 1476 O O . GLU A 1 183 ? 8.216 16.315 -10.546 1.00 90.06 183 GLU A O 1
ATOM 1481 N N . LEU A 1 184 ? 9.085 14.293 -10.087 1.00 91.69 184 LEU A N 1
ATOM 1482 C CA . LEU A 1 184 ? 7.959 13.815 -9.294 1.00 91.69 184 LEU A CA 1
ATOM 1483 C C . LEU A 1 184 ? 7.885 14.531 -7.942 1.00 91.69 184 LEU A C 1
ATOM 1485 O O . LEU A 1 184 ? 6.805 14.952 -7.547 1.00 91.69 184 LEU A O 1
ATOM 1489 N N . ILE A 1 185 ? 9.026 14.726 -7.282 1.00 91.94 185 ILE A N 1
ATOM 1490 C CA . ILE A 1 185 ? 9.148 15.464 -6.023 1.00 91.94 185 ILE A CA 1
ATOM 1491 C C . ILE A 1 185 ? 8.668 16.904 -6.209 1.00 91.94 185 ILE A C 1
ATOM 1493 O O . ILE A 1 185 ? 7.789 17.345 -5.477 1.00 91.94 185 ILE A O 1
ATOM 1497 N N . ASN A 1 186 ? 9.136 17.597 -7.252 1.00 90.31 186 ASN A N 1
ATOM 1498 C CA . ASN A 1 186 ? 8.684 18.955 -7.561 1.00 90.31 186 ASN A CA 1
ATOM 1499 C C . ASN A 1 186 ? 7.164 19.021 -7.792 1.00 90.31 186 ASN A C 1
ATOM 1501 O O . ASN A 1 186 ? 6.507 19.959 -7.353 1.00 90.31 186 ASN A O 1
ATOM 1505 N N . CYS A 1 187 ? 6.590 18.022 -8.469 1.00 90.56 187 CYS A N 1
ATOM 1506 C CA . CYS A 1 187 ? 5.141 17.915 -8.637 1.00 90.56 187 CYS A CA 1
ATOM 1507 C C . CYS A 1 187 ? 4.412 17.748 -7.297 1.00 90.56 187 CYS A C 1
ATOM 1509 O O . CYS A 1 187 ? 3.425 18.439 -7.058 1.00 90.56 187 CYS A O 1
ATOM 1511 N N . ILE A 1 188 ? 4.904 16.868 -6.426 1.00 90.88 188 ILE A N 1
ATOM 1512 C CA . ILE A 1 188 ? 4.311 16.611 -5.110 1.00 90.88 188 ILE A CA 1
ATOM 1513 C C . ILE A 1 188 ? 4.378 17.860 -4.223 1.00 90.88 188 ILE A C 1
ATOM 1515 O O . ILE A 1 188 ? 3.373 18.235 -3.626 1.00 90.88 188 ILE A O 1
ATOM 1519 N N . MET A 1 189 ? 5.524 18.539 -4.194 1.00 89.38 189 MET A N 1
ATOM 1520 C CA . MET A 1 189 ? 5.751 19.766 -3.422 1.00 89.38 189 MET A CA 1
ATOM 1521 C C . MET A 1 189 ? 4.927 20.963 -3.924 1.00 89.38 189 MET A C 1
ATOM 1523 O O . MET A 1 189 ? 4.569 21.850 -3.147 1.00 89.38 189 MET A O 1
ATOM 1527 N N . ASN A 1 190 ? 4.613 21.021 -5.222 1.00 86.69 190 ASN A N 1
ATOM 1528 C CA . ASN A 1 190 ? 3.757 22.078 -5.762 1.00 86.69 190 ASN A CA 1
ATOM 1529 C C . ASN A 1 190 ? 2.325 21.966 -5.230 1.00 86.69 190 ASN A C 1
ATOM 1531 O O . ASN A 1 190 ? 1.774 22.983 -4.807 1.00 86.69 190 ASN A O 1
ATOM 1535 N N . ASP A 1 191 ? 1.781 20.747 -5.187 1.00 82.75 191 ASP A N 1
ATOM 1536 C CA . ASP A 1 191 ? 0.422 20.474 -4.702 1.00 82.75 191 ASP A CA 1
ATOM 1537 C C . ASP A 1 191 ? 0.343 20.409 -3.160 1.00 82.75 191 ASP A C 1
ATOM 1539 O O . ASP A 1 191 ? -0.743 20.552 -2.605 1.00 82.75 191 ASP A O 1
ATOM 1543 N N . ASN A 1 192 ? 1.472 20.233 -2.457 1.00 84.31 192 ASN A N 1
ATOM 1544 C CA . ASN A 1 192 ? 1.519 20.056 -1.000 1.00 84.31 192 ASN A CA 1
ATOM 1545 C C . ASN A 1 192 ? 2.640 20.905 -0.376 1.00 84.31 192 ASN A C 1
ATOM 1547 O O . ASN A 1 192 ? 3.821 20.551 -0.421 1.00 84.31 192 ASN A O 1
ATOM 1551 N N . VAL A 1 193 ? 2.257 22.038 0.221 1.00 83.56 193 VAL A N 1
ATOM 1552 C CA . VAL A 1 193 ? 3.188 23.028 0.800 1.00 83.56 193 VAL A CA 1
ATOM 1553 C C . VAL A 1 193 ? 4.054 22.432 1.912 1.00 83.56 193 VAL A C 1
ATOM 1555 O O . VAL A 1 193 ? 5.216 22.806 2.039 1.00 83.56 193 VAL A O 1
ATOM 1558 N N . GLU A 1 194 ? 3.512 21.475 2.664 1.00 84.69 194 GLU A N 1
ATOM 1559 C CA . GLU A 1 194 ? 4.184 20.801 3.780 1.00 84.69 194 GLU A CA 1
ATOM 1560 C C . GLU A 1 194 ? 5.479 20.073 3.392 1.00 84.69 194 GLU A C 1
ATOM 1562 O O . GLU A 1 194 ? 6.340 19.920 4.245 1.00 84.69 194 GLU A O 1
ATOM 1567 N N . TYR A 1 195 ? 5.667 19.687 2.123 1.00 85.44 195 TYR A N 1
ATOM 1568 C CA . TYR A 1 195 ? 6.864 18.958 1.677 1.00 85.44 195 TYR A CA 1
ATOM 1569 C C . TYR A 1 195 ? 7.972 19.849 1.098 1.00 85.44 195 TYR A C 1
ATOM 1571 O O . TYR A 1 195 ? 8.980 19.331 0.628 1.00 85.44 195 TYR A O 1
ATOM 1579 N N . ARG A 1 196 ? 7.800 21.178 1.049 1.00 82.06 196 ARG A N 1
ATOM 1580 C CA . ARG A 1 196 ? 8.699 22.080 0.292 1.00 82.06 196 ARG A CA 1
ATOM 1581 C C . ARG A 1 196 ? 10.065 22.328 0.933 1.00 82.06 196 ARG A C 1
ATOM 1583 O O . ARG A 1 196 ? 10.977 22.742 0.223 1.00 82.06 196 ARG A O 1
ATOM 1590 N N . ASN A 1 197 ? 10.209 22.099 2.233 1.00 77.50 197 ASN A N 1
ATOM 1591 C CA . ASN A 1 197 ? 11.376 22.544 3.002 1.00 77.50 197 ASN A CA 1
ATOM 1592 C C . ASN A 1 197 ? 12.526 21.523 3.064 1.00 77.50 197 ASN A C 1
ATOM 1594 O O . ASN A 1 197 ? 13.464 21.730 3.822 1.00 77.50 197 ASN A O 1
ATOM 1598 N N . ASP 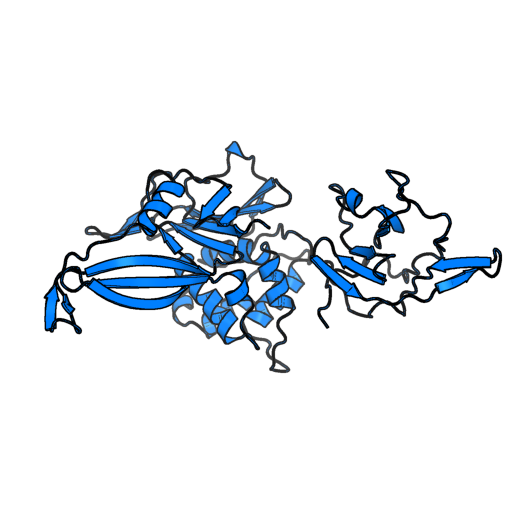A 1 198 ? 12.473 20.445 2.270 1.00 79.81 198 ASP A N 1
ATOM 1599 C CA . ASP A 1 198 ? 13.407 19.308 2.377 1.00 79.81 198 ASP A CA 1
ATOM 1600 C C . ASP A 1 198 ? 13.448 18.723 3.803 1.00 79.81 198 ASP A C 1
ATOM 1602 O O . ASP A 1 198 ? 14.490 18.299 4.293 1.00 79.81 198 ASP A O 1
ATOM 1606 N N . ASP A 1 199 ? 12.296 18.702 4.479 1.00 84.69 199 ASP A N 1
ATOM 1607 C CA . ASP A 1 199 ? 12.140 18.132 5.817 1.00 84.69 199 ASP A CA 1
ATOM 1608 C C . ASP A 1 199 ? 11.983 16.602 5.765 1.00 84.69 199 ASP A C 1
ATOM 1610 O O . ASP A 1 199 ? 11.600 16.003 4.751 1.00 84.69 199 ASP A O 1
ATOM 1614 N N . GLN A 1 200 ? 12.261 15.943 6.893 1.00 85.44 200 GLN A N 1
ATOM 1615 C CA . GLN A 1 200 ? 11.905 14.537 7.081 1.00 85.44 200 GLN A CA 1
ATOM 1616 C C . GLN A 1 200 ? 10.400 14.409 7.330 1.00 85.44 200 GLN A C 1
ATOM 1618 O O . GLN A 1 200 ? 9.826 15.145 8.130 1.00 85.44 200 GLN A O 1
ATOM 1623 N N . HIS A 1 201 ? 9.758 13.435 6.682 1.00 90.38 201 HIS A N 1
ATOM 1624 C CA . HIS A 1 201 ? 8.330 13.183 6.852 1.00 90.38 201 HIS A CA 1
ATOM 1625 C C . HIS A 1 201 ? 8.037 11.728 7.190 1.00 90.38 201 HIS A C 1
ATOM 1627 O O . HIS A 1 201 ? 8.762 10.800 6.821 1.00 90.38 201 HIS A O 1
ATOM 1633 N N . ASP A 1 202 ? 6.914 11.537 7.875 1.00 92.25 202 ASP A N 1
ATOM 1634 C CA . ASP A 1 202 ? 6.366 10.216 8.110 1.00 92.25 202 ASP A CA 1
ATOM 1635 C C . ASP A 1 202 ? 5.866 9.583 6.800 1.00 92.25 202 ASP A C 1
ATOM 1637 O O . ASP A 1 202 ? 5.031 10.147 6.086 1.00 92.25 202 ASP A O 1
ATOM 1641 N N . ILE A 1 203 ? 6.368 8.386 6.488 1.00 95.19 203 ILE A N 1
ATOM 1642 C CA . ILE A 1 203 ? 6.045 7.705 5.231 1.00 95.19 203 ILE A CA 1
ATOM 1643 C C . ILE A 1 203 ? 4.591 7.209 5.175 1.00 95.19 203 ILE A C 1
ATOM 1645 O O . ILE A 1 203 ? 4.052 7.055 4.078 1.00 95.19 203 ILE A O 1
ATOM 1649 N N . HIS A 1 204 ? 3.936 6.951 6.316 1.00 96.25 204 HIS A N 1
ATOM 1650 C CA . HIS A 1 204 ? 2.529 6.534 6.332 1.00 96.25 204 HIS A CA 1
ATOM 1651 C C . HIS A 1 204 ? 1.615 7.708 5.970 1.00 96.25 204 HIS A C 1
ATOM 1653 O O . HIS A 1 204 ? 0.778 7.564 5.076 1.00 96.25 204 HIS A O 1
ATOM 1659 N N . THR A 1 205 ? 1.846 8.883 6.560 1.00 94.44 205 THR A N 1
ATOM 1660 C CA . THR A 1 205 ? 1.163 10.128 6.170 1.00 94.44 205 THR A CA 1
ATOM 1661 C C . THR A 1 205 ? 1.419 10.455 4.701 1.00 94.44 205 THR A C 1
ATOM 1663 O O . THR A 1 205 ? 0.479 10.686 3.939 1.00 94.44 205 THR A O 1
ATOM 1666 N N . PHE A 1 206 ? 2.680 10.376 4.260 1.00 95.81 206 PHE A N 1
ATOM 1667 C CA . PHE A 1 206 ? 3.034 10.597 2.859 1.00 95.81 206 PHE A CA 1
ATOM 1668 C C . PHE A 1 206 ? 2.314 9.625 1.912 1.00 95.81 206 PHE A C 1
ATOM 1670 O O . PHE A 1 206 ? 1.795 10.034 0.876 1.00 95.81 206 PHE A O 1
ATOM 1677 N N . TYR A 1 207 ? 2.225 8.340 2.269 1.00 97.56 207 TYR A N 1
ATOM 1678 C CA . TYR A 1 207 ? 1.486 7.340 1.495 1.00 97.56 207 TYR A CA 1
ATOM 1679 C C . TYR A 1 207 ? 0.015 7.727 1.301 1.00 97.56 207 TYR A C 1
ATOM 1681 O O . TYR A 1 207 ? -0.484 7.654 0.176 1.00 97.56 207 TYR A O 1
ATOM 1689 N N . LEU A 1 208 ? -0.670 8.151 2.368 1.00 95.88 208 LEU A N 1
ATOM 1690 C CA . LEU A 1 208 ? -2.072 8.566 2.290 1.00 95.88 208 LEU A CA 1
ATOM 1691 C C . LEU A 1 208 ? -2.241 9.784 1.377 1.00 95.88 208 LEU A C 1
ATOM 1693 O O . LEU A 1 208 ? -3.095 9.753 0.489 1.00 95.88 208 LEU A O 1
ATOM 1697 N N . ASN A 1 209 ? -1.362 10.781 1.506 1.00 94.56 209 ASN A N 1
ATOM 1698 C CA . ASN A 1 209 ? -1.389 11.985 0.675 1.00 94.56 209 ASN A CA 1
ATOM 1699 C C . ASN A 1 209 ? -1.137 11.658 -0.804 1.00 94.56 209 ASN A C 1
ATOM 1701 O O . ASN A 1 209 ? -1.842 12.155 -1.680 1.00 94.56 209 ASN A O 1
ATOM 1705 N N . ILE A 1 210 ? -0.211 10.741 -1.109 1.00 94.56 210 ILE A N 1
ATOM 1706 C CA . ILE A 1 210 ? 0.011 10.259 -2.481 1.00 94.56 210 ILE A CA 1
ATOM 1707 C C . ILE A 1 210 ? -1.219 9.528 -3.028 1.00 94.56 210 ILE A C 1
ATOM 1709 O O . ILE A 1 210 ? -1.592 9.742 -4.185 1.00 94.56 210 ILE A O 1
ATOM 1713 N N . MET A 1 211 ? -1.876 8.687 -2.226 1.00 93.81 211 MET A N 1
ATOM 1714 C CA . MET A 1 211 ? -3.097 7.997 -2.650 1.00 93.81 211 MET A CA 1
ATOM 1715 C C . MET A 1 211 ? -4.249 8.970 -2.904 1.00 93.81 211 MET A C 1
ATOM 1717 O O . MET A 1 211 ? -4.963 8.806 -3.894 1.00 93.81 211 MET A O 1
ATOM 1721 N N . GLU A 1 212 ? -4.418 9.990 -2.067 1.00 90.81 212 GLU A N 1
ATOM 1722 C CA . GLU A 1 212 ? -5.415 11.045 -2.262 1.00 90.81 212 GLU A CA 1
ATOM 1723 C C . GLU A 1 212 ? -5.108 11.885 -3.510 1.00 90.81 212 GLU A C 1
ATOM 1725 O O . GLU A 1 212 ? -5.983 12.125 -4.343 1.00 90.81 212 GLU A O 1
ATOM 1730 N N . MET A 1 213 ? -3.850 12.277 -3.696 1.00 89.50 213 MET A N 1
ATOM 1731 C CA . MET A 1 213 ? -3.406 13.069 -4.839 1.00 89.50 213 MET A CA 1
ATOM 1732 C C . MET A 1 213 ? -3.602 12.302 -6.157 1.00 89.50 213 MET A C 1
ATOM 1734 O O . MET A 1 213 ? -4.146 12.847 -7.116 1.00 89.50 213 MET A O 1
ATOM 1738 N N . ILE A 1 214 ? -3.268 11.006 -6.217 1.00 89.69 214 ILE A N 1
ATOM 1739 C CA . ILE A 1 214 ? -3.556 10.172 -7.400 1.00 89.69 214 ILE A CA 1
ATOM 1740 C C . ILE A 1 214 ? -5.068 10.055 -7.642 1.00 89.69 214 ILE A C 1
ATOM 1742 O O . ILE A 1 214 ? -5.496 10.072 -8.797 1.00 89.69 214 ILE A O 1
ATOM 1746 N N . GLN A 1 215 ? -5.883 9.947 -6.587 1.00 87.56 215 GLN A N 1
ATOM 1747 C CA . GLN A 1 215 ? -7.343 9.912 -6.714 1.00 87.56 215 GLN A CA 1
ATOM 1748 C C . GLN A 1 215 ? -7.898 11.213 -7.303 1.00 87.56 215 GLN A C 1
ATOM 1750 O O . GLN A 1 215 ? -8.670 11.142 -8.257 1.00 87.56 215 GLN A O 1
ATOM 1755 N N . LYS A 1 216 ? -7.458 12.379 -6.808 1.00 85.06 216 LYS A N 1
ATOM 1756 C CA . LYS A 1 216 ? -7.867 13.706 -7.308 1.00 85.06 216 LYS A CA 1
ATOM 1757 C C . LYS A 1 216 ? -7.549 13.908 -8.792 1.00 85.06 216 LYS A C 1
ATOM 1759 O O . LYS A 1 216 ? -8.314 14.548 -9.504 1.00 85.06 216 LYS A O 1
ATOM 1764 N N . HIS A 1 217 ? -6.432 13.352 -9.261 1.00 81.81 217 HIS A N 1
ATOM 1765 C CA . HIS A 1 217 ? -5.977 13.476 -10.651 1.00 81.81 217 HIS A CA 1
ATOM 1766 C C . HIS A 1 217 ? -6.489 12.349 -11.586 1.00 81.81 217 HIS A C 1
ATOM 1768 O O . HIS A 1 217 ? -6.170 12.358 -12.776 1.00 81.81 217 HIS A O 1
ATOM 1774 N N . SER A 1 218 ? -7.265 11.373 -11.091 1.00 79.81 218 SER A N 1
ATOM 1775 C CA . SER A 1 218 ? -7.805 10.242 -11.877 1.00 79.81 218 SER A CA 1
ATOM 1776 C C . SER A 1 218 ? -9.182 10.558 -12.485 1.00 79.81 218 SER A C 1
ATOM 1778 O O . SER A 1 218 ? -10.013 11.207 -11.859 1.00 79.81 218 SER A O 1
ATOM 1780 N N . PHE A 1 219 ? -9.440 10.098 -13.718 1.00 63.62 219 PHE A N 1
ATOM 1781 C CA . PHE A 1 219 ? -10.600 10.539 -14.515 1.00 63.62 219 PHE A CA 1
ATOM 1782 C C . PHE A 1 219 ? -11.915 9.803 -14.194 1.00 63.62 219 PHE A C 1
ATOM 1784 O O . PHE A 1 219 ? -12.984 10.341 -14.466 1.00 63.62 219 PHE A O 1
ATOM 1791 N N . VAL A 1 220 ? -11.882 8.594 -13.617 1.00 54.12 220 VAL A N 1
ATOM 1792 C CA . VAL A 1 220 ? -13.090 7.816 -13.267 1.00 54.12 220 VAL A CA 1
ATOM 1793 C C . VAL A 1 220 ? -12.761 6.813 -12.161 1.00 54.12 220 VAL A C 1
ATOM 1795 O O . VAL A 1 220 ? -11.927 5.941 -12.392 1.00 54.12 220 VAL A O 1
ATOM 1798 N N . GLY A 1 221 ? -13.455 6.875 -11.012 1.00 61.03 221 GLY A N 1
ATOM 1799 C CA . GLY A 1 221 ? -13.473 5.826 -9.975 1.00 61.03 221 GLY A CA 1
ATOM 1800 C C . GLY A 1 221 ? -12.107 5.179 -9.746 1.00 61.03 221 GLY A C 1
ATOM 1801 O O . GLY A 1 221 ? -11.880 4.054 -10.207 1.00 61.03 221 GLY A O 1
ATOM 1802 N N . SER A 1 222 ? -11.208 5.944 -9.117 1.00 70.12 222 SER A N 1
ATOM 1803 C CA . SER A 1 222 ? -9.764 5.720 -9.128 1.00 70.12 222 SER A CA 1
ATOM 1804 C C . SER A 1 222 ? -9.390 4.252 -8.948 1.00 70.12 222 SER A C 1
ATOM 1806 O O . SER A 1 222 ? -9.842 3.578 -8.018 1.00 70.12 222 SER A O 1
ATOM 1808 N N . PHE A 1 223 ? -8.494 3.756 -9.805 1.00 84.19 223 PHE A N 1
ATOM 1809 C CA . PHE A 1 223 ? -7.890 2.436 -9.622 1.00 84.19 223 PHE A CA 1
ATOM 1810 C C . PHE A 1 223 ? -7.292 2.270 -8.214 1.00 84.19 223 PHE A C 1
ATOM 1812 O O . PHE A 1 223 ? -7.202 1.144 -7.730 1.00 84.19 223 PHE A O 1
ATOM 1819 N N . VAL A 1 224 ? -6.916 3.378 -7.558 1.00 89.88 224 VAL A N 1
ATOM 1820 C CA . VAL A 1 224 ? -6.468 3.406 -6.165 1.00 89.88 224 VAL A CA 1
ATOM 1821 C C . VAL A 1 224 ? -7.552 2.877 -5.236 1.00 89.88 224 VAL A C 1
ATOM 1823 O O . VAL A 1 224 ? -7.264 1.954 -4.485 1.00 89.88 224 VAL A O 1
ATOM 1826 N N . GLN A 1 225 ? -8.797 3.354 -5.340 1.00 89.31 225 GLN A N 1
ATOM 1827 C CA . GLN A 1 225 ? -9.899 2.857 -4.507 1.00 89.31 225 GLN A CA 1
ATOM 1828 C C . GLN A 1 225 ? -10.105 1.355 -4.690 1.00 89.31 225 GLN A C 1
ATOM 1830 O O . GLN A 1 225 ? -10.237 0.626 -3.719 1.00 89.31 225 GLN A O 1
ATOM 1835 N N . LYS A 1 226 ? -10.048 0.867 -5.933 1.00 88.25 226 LYS A N 1
ATOM 1836 C CA . LYS A 1 226 ? -10.244 -0.560 -6.239 1.00 88.25 226 LYS A CA 1
ATOM 1837 C C . LYS A 1 226 ? -9.083 -1.448 -5.792 1.00 88.25 226 LYS A C 1
ATOM 1839 O O . LYS A 1 226 ? -9.272 -2.645 -5.580 1.00 88.25 226 LYS A O 1
ATOM 1844 N N . ILE A 1 227 ? -7.865 -0.907 -5.755 1.00 92.62 227 ILE A N 1
ATOM 1845 C CA . ILE A 1 227 ? -6.656 -1.692 -5.499 1.00 92.62 227 ILE A CA 1
ATOM 1846 C C . ILE A 1 227 ? -6.221 -1.584 -4.041 1.00 92.62 227 ILE A C 1
ATOM 1848 O O . ILE A 1 227 ? -5.945 -2.609 -3.430 1.00 92.62 227 ILE A O 1
ATOM 1852 N N . PHE A 1 228 ? -6.154 -0.376 -3.498 1.00 95.88 228 PHE A N 1
ATOM 1853 C CA . PHE A 1 228 ? -5.557 -0.079 -2.197 1.00 95.88 228 PHE A CA 1
ATOM 1854 C C . PHE A 1 228 ? -6.578 0.201 -1.103 1.00 95.88 228 PHE A C 1
ATOM 1856 O O . PHE A 1 228 ? -6.200 0.169 0.064 1.00 95.88 228 PHE A O 1
ATOM 1863 N N . CYS A 1 229 ? -7.840 0.467 -1.452 1.00 95.50 229 CYS A N 1
ATOM 1864 C CA . CYS A 1 229 ? -8.837 0.850 -0.463 1.00 95.50 229 CYS A CA 1
ATOM 1865 C C . CYS A 1 229 ? -9.918 -0.223 -0.275 1.00 95.50 229 CYS A C 1
ATOM 1867 O O . CYS A 1 229 ? -10.288 -0.949 -1.198 1.00 95.50 229 CYS A O 1
ATOM 1869 N N . GLY A 1 230 ? -10.358 -0.359 0.969 1.00 95.19 230 GLY A N 1
ATOM 1870 C CA . GLY A 1 230 ? -11.501 -1.159 1.384 1.00 95.19 230 GLY A CA 1
ATOM 1871 C C . GLY A 1 230 ? -12.556 -0.273 2.036 1.00 95.19 230 GLY A C 1
ATOM 1872 O O . GLY A 1 230 ? -12.360 0.936 2.170 1.00 95.19 230 GLY A O 1
ATOM 1873 N N . ARG A 1 231 ? -13.665 -0.871 2.469 1.00 96.50 231 ARG A N 1
ATOM 1874 C CA . ARG A 1 231 ? -14.705 -0.189 3.250 1.00 96.50 231 ARG A CA 1
ATOM 1875 C C . ARG A 1 231 ? -14.803 -0.815 4.632 1.00 96.50 231 ARG A C 1
ATOM 1877 O O . ARG A 1 231 ? -14.853 -2.037 4.752 1.00 96.50 231 ARG A O 1
ATOM 1884 N N . MET A 1 232 ? -14.807 0.029 5.654 1.00 96.75 232 MET A N 1
ATOM 1885 C CA . MET A 1 232 ? -14.947 -0.341 7.057 1.00 96.75 232 MET A CA 1
ATOM 1886 C C . MET A 1 232 ? -16.285 0.183 7.563 1.00 96.75 232 MET A C 1
ATOM 1888 O O . MET A 1 232 ? -16.592 1.359 7.380 1.00 96.75 232 MET A O 1
ATOM 1892 N N . ARG A 1 233 ? -17.063 -0.669 8.224 1.00 97.56 233 ARG A N 1
ATOM 1893 C CA . ARG A 1 233 ? -18.242 -0.277 8.987 1.00 97.56 233 ARG A CA 1
ATOM 1894 C C . ARG A 1 233 ? -17.856 -0.140 10.451 1.00 97.56 233 ARG A C 1
ATOM 1896 O O . ARG A 1 233 ? -17.489 -1.121 11.087 1.00 97.56 233 ARG A O 1
ATOM 1903 N N . SER A 1 234 ? -17.991 1.063 10.993 1.00 96.88 234 SER A N 1
ATOM 1904 C CA . SER A 1 234 ? -17.965 1.292 12.433 1.00 96.88 234 SER A CA 1
ATOM 1905 C C . SER A 1 234 ? -19.387 1.282 12.978 1.00 96.88 234 SER A C 1
ATOM 1907 O O . SER A 1 234 ? -20.259 2.003 12.485 1.00 96.88 234 SER A O 1
ATOM 1909 N N . THR A 1 235 ? -19.626 0.455 13.992 1.00 96.94 235 THR A N 1
ATOM 1910 C CA . THR A 1 235 ? -20.907 0.391 14.694 1.00 96.94 235 THR A CA 1
ATOM 1911 C C . THR A 1 235 ? -20.738 0.940 16.096 1.00 96.94 235 THR A C 1
ATOM 1913 O O . THR A 1 235 ? -19.986 0.386 16.888 1.00 96.94 235 THR A O 1
ATOM 1916 N N . LEU A 1 236 ? -21.473 2.003 16.414 1.00 95.44 236 LEU A N 1
ATOM 1917 C CA . LEU A 1 236 ? -21.573 2.557 17.756 1.00 95.44 236 LEU A CA 1
ATOM 1918 C C . LEU A 1 236 ? -22.903 2.110 18.375 1.00 95.44 236 LEU A C 1
ATOM 1920 O O . LEU A 1 236 ? -23.972 2.478 17.884 1.00 95.44 236 LEU A O 1
ATOM 1924 N N . GLN A 1 237 ? -22.854 1.305 19.435 1.00 96.31 237 GLN A N 1
ATOM 1925 C CA . GLN A 1 237 ? -24.032 0.738 20.092 1.00 96.31 237 GLN A CA 1
ATOM 1926 C C . GLN A 1 237 ? -24.186 1.279 21.514 1.00 96.31 237 GLN A C 1
ATOM 1928 O O . GLN A 1 237 ? -23.306 1.114 22.354 1.00 96.31 237 GLN A O 1
ATOM 1933 N N . CYS A 1 238 ? -25.348 1.861 21.811 1.00 96.06 238 CYS A N 1
ATOM 1934 C CA . CYS A 1 238 ? -25.717 2.261 23.167 1.00 96.06 238 CYS A CA 1
ATOM 1935 C C . CYS A 1 238 ? -25.863 1.024 24.064 1.00 96.06 238 CYS A C 1
ATOM 1937 O O . CYS A 1 238 ? -26.658 0.130 23.764 1.00 96.06 238 CYS A O 1
ATOM 1939 N N . LEU A 1 239 ? -25.152 0.958 25.194 1.00 94.31 239 LEU A N 1
ATOM 1940 C CA . LEU A 1 239 ? -25.234 -0.212 26.074 1.00 94.31 239 LEU A CA 1
ATOM 1941 C C . LEU A 1 239 ? -26.533 -0.273 26.887 1.00 94.31 239 LEU A C 1
ATOM 1943 O O . LEU A 1 239 ? -26.927 -1.376 27.275 1.00 94.31 239 LEU A O 1
ATOM 1947 N N . LYS A 1 240 ? -27.219 0.864 27.074 1.00 94.88 240 LYS A N 1
ATOM 1948 C CA . LYS A 1 240 ? -28.511 0.959 27.772 1.00 94.88 240 LYS A CA 1
ATOM 1949 C C . LYS A 1 240 ? -29.688 0.526 26.891 1.00 94.88 240 LYS A C 1
ATOM 1951 O O . LYS A 1 240 ? -30.327 -0.476 27.185 1.00 94.88 240 LYS A O 1
ATOM 1956 N N . CYS A 1 241 ? -29.970 1.252 25.806 1.00 95.81 241 CYS A N 1
ATOM 1957 C CA . CYS A 1 241 ? -31.145 1.004 24.953 1.00 95.81 241 CYS A CA 1
ATOM 1958 C C . CYS A 1 241 ? -30.866 0.139 23.713 1.00 95.81 241 CYS A C 1
ATOM 1960 O O . CYS A 1 241 ? -31.779 -0.114 22.934 1.00 95.81 241 CYS A O 1
ATOM 1962 N N . LYS A 1 242 ? -29.615 -0.298 23.507 1.00 96.19 242 LYS A N 1
ATOM 1963 C CA . LYS A 1 242 ? -29.172 -1.139 22.377 1.00 96.19 242 LYS A CA 1
ATOM 1964 C C . LYS A 1 242 ? -29.318 -0.514 20.985 1.00 96.19 242 LYS A C 1
ATOM 1966 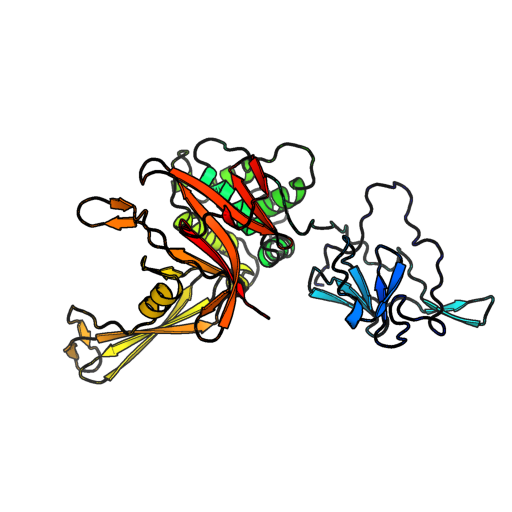O O . LYS A 1 242 ? -29.023 -1.183 19.998 1.00 96.19 242 LYS A O 1
ATOM 1971 N N . PHE A 1 243 ? -29.691 0.765 20.891 1.00 95.88 243 PHE A N 1
ATOM 1972 C CA . PHE A 1 243 ? -29.693 1.503 19.629 1.00 95.88 243 PHE A CA 1
ATOM 1973 C C . PHE A 1 243 ? -28.297 1.492 18.992 1.00 95.88 243 PHE A C 1
ATOM 1975 O O . PHE A 1 243 ? -27.301 1.759 19.671 1.00 95.88 243 PHE A O 1
ATOM 1982 N N . LYS A 1 244 ? -28.241 1.190 17.692 1.00 95.81 244 LYS A N 1
ATOM 1983 C CA . LYS A 1 244 ? -27.012 1.112 16.897 1.00 95.81 244 LYS A CA 1
ATOM 1984 C C . LYS A 1 244 ? -26.970 2.238 15.875 1.00 95.81 244 LYS A C 1
ATOM 1986 O O . LYS A 1 244 ? -27.943 2.475 15.164 1.00 95.81 244 LYS A O 1
ATOM 1991 N N . ARG A 1 245 ? -25.811 2.879 15.758 1.00 94.31 245 ARG A N 1
ATOM 1992 C CA . ARG A 1 245 ? -25.470 3.787 14.665 1.00 94.31 245 ARG A CA 1
ATOM 1993 C C . ARG A 1 245 ? -24.348 3.167 13.848 1.00 94.31 245 ARG A C 1
ATOM 1995 O O . ARG A 1 245 ? -23.353 2.731 14.418 1.00 94.31 245 ARG A O 1
ATOM 2002 N N . HIS A 1 246 ? -24.501 3.164 12.531 1.00 96.00 246 HIS A N 1
ATOM 2003 C CA . HIS A 1 246 ? -23.503 2.635 11.609 1.00 96.00 246 HIS A CA 1
ATOM 2004 C C . HIS A 1 246 ? -22.918 3.767 10.769 1.00 96.00 246 HIS A C 1
ATOM 2006 O O . HIS A 1 246 ? -23.655 4.627 10.284 1.00 96.00 246 HIS A O 1
ATOM 2012 N N . ILE A 1 247 ? -21.600 3.756 10.599 1.00 96.50 247 ILE A N 1
ATOM 2013 C CA . ILE A 1 247 ? -20.864 4.654 9.710 1.00 96.50 247 ILE A CA 1
ATOM 2014 C C . ILE A 1 247 ? -19.985 3.773 8.826 1.00 96.50 247 ILE A C 1
ATOM 2016 O O . ILE A 1 247 ? -19.284 2.904 9.336 1.00 96.50 247 ILE A O 1
ATOM 2020 N N . VAL A 1 248 ? -20.048 3.969 7.509 1.00 97.25 248 VAL A N 1
ATOM 2021 C CA . VAL A 1 248 ? -19.225 3.228 6.547 1.00 97.25 248 VAL A CA 1
ATOM 2022 C C . VAL A 1 248 ? -18.240 4.190 5.904 1.00 97.25 248 VAL A C 1
ATOM 2024 O O . VAL A 1 248 ? -18.649 5.158 5.266 1.00 97.25 248 VAL A O 1
ATOM 2027 N N . GLU A 1 249 ? -16.950 3.908 6.052 1.00 94.88 249 GLU A N 1
ATOM 2028 C CA . GLU A 1 249 ? -15.859 4.749 5.559 1.00 94.88 249 GLU A CA 1
ATOM 2029 C C . GLU A 1 249 ? -14.875 3.941 4.717 1.00 94.88 249 GLU A C 1
ATOM 2031 O O . GLU A 1 249 ? -14.661 2.746 4.927 1.00 94.88 249 GLU A O 1
ATOM 2036 N N . SER A 1 250 ? -14.259 4.605 3.739 1.00 94.56 250 SER A N 1
ATOM 2037 C CA . SER A 1 250 ? -13.177 4.013 2.957 1.00 94.56 250 SER A CA 1
ATOM 2038 C C . SER A 1 250 ? -11.864 4.106 3.732 1.00 94.56 250 SER A C 1
ATOM 2040 O O . SER A 1 250 ? -11.524 5.170 4.240 1.00 94.56 250 SER A O 1
ATOM 2042 N N . PHE A 1 251 ? -11.076 3.033 3.745 1.00 95.38 251 PHE A N 1
ATOM 2043 C CA . PHE A 1 251 ? -9.722 3.027 4.302 1.00 95.38 251 PHE A CA 1
ATOM 2044 C C . PHE A 1 251 ? -8.723 2.574 3.239 1.00 95.38 251 PHE A C 1
ATOM 2046 O O . PHE A 1 251 ? -8.988 1.607 2.535 1.00 95.38 251 PHE A O 1
ATOM 2053 N N . CYS A 1 252 ? -7.568 3.236 3.128 1.00 95.94 252 CYS A N 1
ATOM 2054 C CA . CYS A 1 252 ? -6.482 2.820 2.220 1.00 95.94 252 CYS A CA 1
ATOM 2055 C C . CYS A 1 252 ? -5.260 2.253 2.968 1.00 95.94 252 CYS A C 1
ATOM 2057 O O . CYS A 1 252 ? -4.252 1.895 2.358 1.00 95.94 252 CYS A O 1
ATOM 2059 N N . SER A 1 253 ? -5.354 2.179 4.297 1.00 97.62 253 SER A N 1
ATOM 2060 C CA . SER A 1 253 ? -4.431 1.499 5.205 1.00 97.62 253 SER A CA 1
ATOM 2061 C C . SER A 1 253 ? -5.110 1.282 6.557 1.00 97.62 253 SER A C 1
ATOM 2063 O O . SER A 1 253 ? -5.975 2.080 6.920 1.00 97.62 253 SER A O 1
ATOM 2065 N N . ILE A 1 254 ? -4.664 0.295 7.328 1.00 97.00 254 ILE A N 1
ATOM 2066 C CA . ILE A 1 254 ? -5.011 0.152 8.751 1.00 97.00 254 ILE A CA 1
ATOM 2067 C C . ILE A 1 254 ? -3.777 0.406 9.616 1.00 97.00 254 ILE A C 1
ATOM 2069 O O . ILE A 1 254 ? -2.680 -0.035 9.275 1.00 97.00 254 ILE A O 1
ATOM 2073 N N . SER A 1 255 ? -3.952 1.122 10.726 1.00 97.06 255 SER A N 1
ATOM 2074 C CA . SER A 1 255 ? -2.867 1.466 11.651 1.00 97.06 255 SER A CA 1
ATOM 2075 C C . SER A 1 255 ? -3.018 0.671 12.943 1.00 97.06 255 SER A C 1
ATOM 2077 O O . SER A 1 255 ? -3.892 0.977 13.757 1.00 97.06 255 SER A O 1
ATOM 2079 N N . LEU A 1 256 ? -2.162 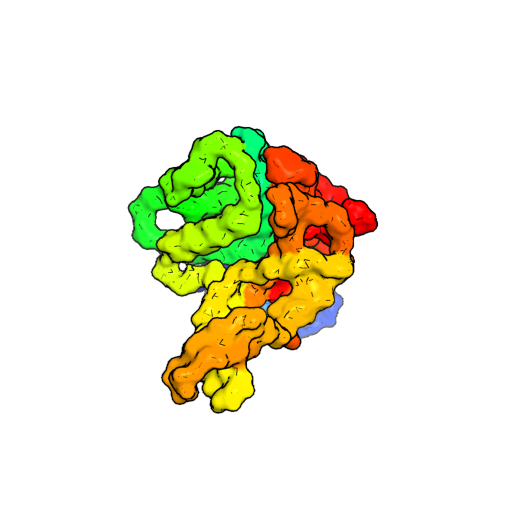-0.327 13.135 1.00 95.75 256 LEU A N 1
ATOM 2080 C CA . LEU A 1 256 ? -2.229 -1.276 14.242 1.00 95.75 256 LEU A CA 1
ATOM 2081 C C . LEU A 1 256 ? -1.325 -0.861 15.399 1.00 95.75 256 LEU A C 1
ATOM 2083 O O . LEU A 1 256 ? -0.233 -0.324 15.191 1.00 95.75 256 LEU A O 1
ATOM 2087 N N . ASN A 1 257 ? -1.754 -1.159 16.622 1.00 93.62 257 ASN A N 1
ATOM 2088 C CA . ASN A 1 257 ? -0.890 -1.051 17.789 1.00 93.62 257 ASN A CA 1
ATOM 2089 C C . ASN A 1 257 ? 0.230 -2.098 17.707 1.00 93.62 257 ASN A C 1
ATOM 2091 O O . ASN A 1 257 ? 0.034 -3.210 17.212 1.00 93.62 257 ASN A O 1
ATOM 2095 N N . HIS A 1 258 ? 1.423 -1.734 18.178 1.00 91.88 258 HIS A N 1
ATOM 2096 C CA . HIS A 1 258 ? 2.530 -2.679 18.305 1.00 91.88 258 HIS A CA 1
ATOM 2097 C C . HIS A 1 258 ? 2.227 -3.695 19.418 1.00 91.88 258 HIS A C 1
ATOM 2099 O O . HIS A 1 258 ? 2.020 -3.298 20.566 1.00 91.88 258 HIS A O 1
ATOM 2105 N N . THR A 1 259 ? 2.215 -4.979 19.054 1.00 92.50 259 THR A N 1
ATOM 2106 C CA . THR A 1 259 ? 2.076 -6.136 19.955 1.00 92.50 259 THR A CA 1
ATOM 2107 C C . THR A 1 259 ? 3.203 -7.145 19.679 1.00 92.50 259 THR A C 1
ATOM 2109 O O . THR A 1 259 ? 4.174 -6.836 18.977 1.00 92.50 259 THR A O 1
ATOM 2112 N N . LYS A 1 260 ? 3.104 -8.370 20.213 1.00 91.25 260 LYS A N 1
ATOM 2113 C CA . LYS A 1 260 ? 4.101 -9.426 19.989 1.00 91.25 260 LYS A CA 1
ATOM 2114 C C . LYS A 1 260 ? 4.155 -9.882 18.528 1.00 91.25 260 LYS A C 1
ATOM 2116 O O . LYS A 1 260 ? 5.238 -10.169 18.016 1.00 91.25 260 LYS A O 1
ATOM 2121 N N . ASN A 1 261 ? 3.009 -9.981 17.861 1.00 94.06 261 ASN A N 1
ATOM 2122 C CA . ASN A 1 261 ? 2.912 -10.505 16.503 1.00 94.06 261 ASN A CA 1
ATOM 2123 C C . ASN A 1 261 ? 1.769 -9.843 15.724 1.00 94.06 261 ASN A C 1
ATOM 2125 O O . ASN A 1 261 ? 0.804 -9.351 16.297 1.00 94.06 261 ASN A O 1
ATOM 2129 N N . LEU A 1 262 ? 1.867 -9.849 14.395 1.00 93.88 262 LEU A N 1
ATOM 2130 C CA . LEU A 1 262 ? 0.899 -9.159 13.540 1.00 93.88 262 LEU A CA 1
ATOM 2131 C C . LEU A 1 262 ? -0.538 -9.695 13.673 1.00 93.88 262 LEU A C 1
ATOM 2133 O O . LEU A 1 262 ? -1.487 -8.931 13.507 1.00 93.88 262 LEU A O 1
ATOM 2137 N N . LYS A 1 263 ? -0.704 -10.988 13.972 1.00 93.69 263 LYS A N 1
ATOM 2138 C CA . LYS A 1 263 ? -2.021 -11.604 14.160 1.00 93.69 263 LYS A CA 1
ATOM 2139 C C . LYS A 1 263 ? -2.719 -11.032 15.396 1.00 93.69 263 LYS A C 1
ATOM 2141 O O . LYS A 1 263 ? -3.850 -10.582 15.281 1.00 93.69 263 LYS A O 1
ATOM 2146 N N . GLU A 1 264 ? -2.025 -10.971 16.527 1.00 94.88 264 GLU A N 1
ATOM 2147 C CA . GLU A 1 264 ? -2.531 -10.370 17.767 1.00 94.88 264 GLU A CA 1
ATOM 2148 C C . GLU A 1 264 ? -2.883 -8.887 17.571 1.00 94.88 264 GLU A C 1
ATOM 2150 O O . GLU A 1 264 ? -3.969 -8.455 17.940 1.00 94.88 264 GLU A O 1
ATOM 2155 N N . SER A 1 265 ? -2.026 -8.124 16.883 1.00 95.44 265 SER A N 1
ATOM 2156 C CA . SER A 1 265 ? -2.319 -6.730 16.519 1.00 95.44 265 SER A CA 1
ATOM 2157 C C . SER A 1 265 ? -3.589 -6.568 15.667 1.00 95.44 265 SER A C 1
ATOM 2159 O O . SER A 1 265 ? -4.272 -5.552 15.783 1.00 95.44 265 SER A O 1
ATOM 2161 N N . LEU A 1 266 ? -3.895 -7.523 14.780 1.00 95.19 266 LEU A N 1
ATOM 2162 C CA . LEU A 1 266 ? -5.124 -7.519 13.979 1.00 95.19 266 LEU A CA 1
ATOM 2163 C C . LEU A 1 266 ? -6.344 -7.914 14.817 1.00 95.19 266 LEU A C 1
ATOM 2165 O O . LEU A 1 266 ? -7.389 -7.287 14.684 1.00 95.19 266 LEU A O 1
ATOM 2169 N N . GLU A 1 267 ? -6.213 -8.924 15.675 1.00 93.94 267 GLU A N 1
ATOM 2170 C CA . GLU A 1 267 ? -7.273 -9.352 16.594 1.00 93.94 267 GLU A CA 1
ATOM 2171 C C . GLU A 1 267 ? -7.662 -8.217 17.553 1.00 93.94 267 GLU A C 1
ATOM 2173 O O . GLU A 1 267 ? -8.847 -7.927 17.691 1.00 93.94 267 GLU A O 1
ATOM 2178 N N . GLU A 1 268 ? -6.683 -7.506 18.128 1.00 95.00 268 GLU A N 1
ATOM 2179 C CA . GLU A 1 268 ? -6.915 -6.321 18.969 1.00 95.00 268 GLU A CA 1
ATOM 2180 C C . GLU A 1 268 ? -7.629 -5.202 18.195 1.00 95.00 268 GLU A C 1
ATOM 2182 O O . GLU A 1 268 ? -8.524 -4.555 18.729 1.00 95.00 268 GLU A O 1
ATOM 2187 N N . TYR A 1 269 ? -7.279 -4.985 16.922 1.00 95.44 269 TYR A N 1
ATOM 2188 C CA . TYR A 1 269 ? -7.864 -3.918 16.103 1.00 95.44 269 TYR A CA 1
ATOM 2189 C C . TYR A 1 269 ? -9.360 -4.107 15.817 1.00 95.44 269 TYR A C 1
ATOM 2191 O O . TYR A 1 269 ? -10.080 -3.121 15.675 1.00 95.44 269 TYR A O 1
ATOM 2199 N N . PHE A 1 270 ? -9.824 -5.354 15.714 1.00 95.06 270 PHE A N 1
ATOM 2200 C CA . PHE A 1 270 ? -11.234 -5.679 15.471 1.00 95.06 270 PHE A CA 1
ATOM 2201 C C . PHE A 1 270 ? -12.005 -6.033 16.747 1.00 95.06 270 PHE A C 1
ATOM 2203 O O . PHE A 1 270 ? -13.188 -6.360 16.662 1.00 95.06 270 PHE A O 1
ATOM 2210 N N . LEU A 1 271 ? -11.360 -5.982 17.915 1.00 94.81 271 LEU A N 1
ATOM 2211 C CA . LEU A 1 271 ? -12.015 -6.251 19.185 1.00 94.81 271 LEU A CA 1
ATOM 2212 C C . LEU A 1 271 ? -12.983 -5.114 19.540 1.00 94.81 271 LEU A C 1
ATOM 2214 O O . LEU A 1 271 ? -12.644 -3.937 19.424 1.00 94.81 271 LEU A O 1
ATOM 2218 N N . ASP A 1 272 ? -14.179 -5.473 20.005 1.00 93.62 272 ASP A N 1
ATOM 2219 C CA . ASP A 1 272 ? -15.164 -4.507 20.489 1.00 93.62 272 ASP A CA 1
ATOM 2220 C C . ASP A 1 272 ? -14.593 -3.703 21.668 1.00 93.62 272 ASP A C 1
ATOM 2222 O O . ASP A 1 272 ? -14.215 -4.260 22.701 1.00 93.62 272 ASP A O 1
ATOM 2226 N N . GLU A 1 273 ? -14.573 -2.377 21.531 1.00 92.81 273 GLU A N 1
ATOM 2227 C CA . GLU A 1 273 ? -14.098 -1.465 22.569 1.00 92.81 273 GLU A CA 1
ATOM 2228 C C . GLU A 1 273 ? -15.278 -0.806 23.295 1.00 92.81 273 GLU A C 1
ATOM 2230 O O . GLU A 1 273 ? -16.239 -0.335 22.680 1.00 92.81 273 GLU A O 1
ATOM 2235 N N . HIS A 1 274 ? -15.220 -0.753 24.626 1.00 92.25 274 HIS A N 1
ATOM 2236 C CA . HIS A 1 274 ? -16.142 0.055 25.422 1.00 92.25 274 HIS A CA 1
ATOM 2237 C C . HIS A 1 274 ? -15.569 1.458 25.591 1.00 92.25 274 HIS A C 1
ATOM 2239 O O . HIS A 1 274 ? -14.437 1.624 26.044 1.00 92.25 274 HIS A O 1
ATOM 2245 N N . MET A 1 275 ? -16.360 2.473 25.248 1.00 89.25 275 MET A N 1
ATOM 2246 C CA . MET A 1 275 ? -15.966 3.860 25.473 1.00 89.25 275 MET A CA 1
ATOM 2247 C C . MET A 1 275 ? -15.852 4.131 26.976 1.00 89.25 275 MET A C 1
ATOM 2249 O O . MET A 1 275 ? -16.698 3.696 27.755 1.00 89.25 275 MET A O 1
ATOM 2253 N N . GLN A 1 276 ? -14.802 4.839 27.390 1.00 86.12 276 GLN A N 1
ATOM 2254 C CA . GLN A 1 276 ? -14.615 5.207 28.798 1.00 86.12 276 GLN A CA 1
ATOM 2255 C C . GLN A 1 276 ? -15.570 6.334 29.203 1.00 86.12 276 GLN A C 1
ATOM 2257 O O . GLN A 1 276 ? -16.156 6.300 30.285 1.00 86.12 276 GLN A O 1
ATOM 2262 N N . ASP A 1 277 ? -15.773 7.292 28.299 1.00 89.06 277 ASP A N 1
ATOM 2263 C CA . ASP A 1 277 ? -16.645 8.435 28.524 1.00 89.06 277 ASP A CA 1
ATOM 2264 C C . ASP A 1 277 ? -18.108 8.106 28.221 1.00 89.06 277 ASP A C 1
ATOM 2266 O O . ASP A 1 277 ? -18.440 7.407 27.255 1.00 89.06 277 ASP A O 1
ATOM 2270 N N . LYS A 1 278 ? -19.005 8.657 29.044 1.00 91.00 278 LYS A N 1
ATOM 2271 C CA . LYS A 1 278 ? -20.440 8.640 28.761 1.00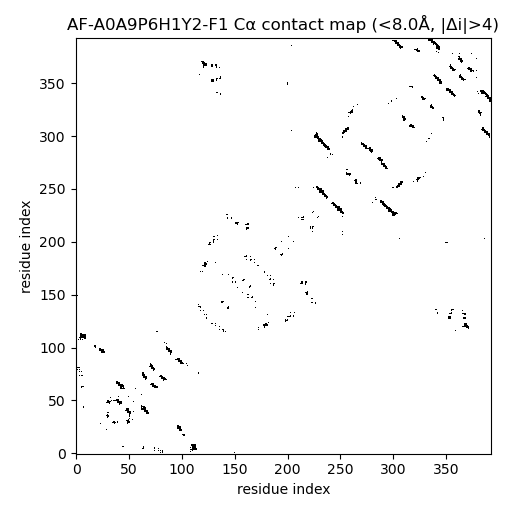 91.00 278 LYS A CA 1
ATOM 2272 C C . LYS A 1 278 ? -20.752 9.669 27.682 1.00 91.00 278 LYS A C 1
ATOM 2274 O O . LYS A 1 278 ? -20.280 10.800 27.737 1.00 91.00 278 LYS A O 1
ATOM 2279 N N . LEU A 1 279 ? -21.593 9.280 26.734 1.00 90.75 279 LEU A N 1
ATOM 2280 C CA . LEU A 1 279 ? -22.109 10.153 25.689 1.00 90.75 279 LEU A CA 1
ATOM 2281 C C . LEU A 1 279 ? -23.631 10.200 25.777 1.00 90.75 279 LEU A C 1
ATOM 2283 O O . LEU A 1 279 ? -24.273 9.217 26.162 1.00 90.75 279 LEU A O 1
ATOM 2287 N N . ASN A 1 280 ? -24.215 11.321 25.368 1.00 93.69 280 ASN A N 1
ATOM 2288 C CA . ASN A 1 280 ? -25.661 11.434 25.307 1.00 93.69 280 ASN A CA 1
ATOM 2289 C C . ASN A 1 280 ? -26.216 10.600 24.147 1.00 93.69 280 ASN A C 1
ATOM 2291 O O . ASN A 1 280 ? -25.872 10.796 22.976 1.00 93.69 280 ASN A O 1
ATOM 2295 N N . CYS A 1 281 ? -27.082 9.641 24.463 1.00 93.81 281 CYS A N 1
ATOM 2296 C CA . CYS A 1 281 ? -27.717 8.811 23.456 1.00 93.81 281 CYS A CA 1
ATOM 2297 C C . CYS A 1 281 ? -28.940 9.502 22.861 1.00 93.81 281 CYS A C 1
ATOM 2299 O O . CYS A 1 281 ? -29.955 9.650 23.530 1.00 93.81 281 CYS A O 1
ATOM 2301 N N . GLN A 1 282 ? -28.899 9.788 21.559 1.00 92.38 282 GLN A N 1
ATOM 2302 C CA . GLN A 1 282 ? -30.009 10.423 20.836 1.00 92.38 282 GLN A CA 1
ATOM 2303 C C . GLN A 1 282 ? -31.326 9.624 20.862 1.00 92.38 282 GLN A C 1
ATOM 2305 O O . GLN A 1 282 ? -32.382 10.199 20.631 1.00 92.38 282 GLN A O 1
ATOM 2310 N N . ASN A 1 283 ? -31.280 8.314 21.137 1.00 94.50 283 ASN A N 1
ATOM 2311 C CA . ASN A 1 283 ? -32.473 7.465 21.178 1.00 94.50 283 ASN A CA 1
ATOM 2312 C C . ASN A 1 283 ? -33.123 7.388 22.571 1.00 94.50 283 ASN A C 1
ATOM 2314 O O . ASN A 1 283 ? -34.343 7.399 22.667 1.00 94.50 283 ASN A O 1
ATOM 2318 N N . CYS A 1 284 ? -32.338 7.294 23.654 1.00 95.19 284 CYS A N 1
ATOM 2319 C CA . CYS A 1 284 ? -32.886 7.244 25.021 1.00 95.19 284 CYS A CA 1
ATOM 2320 C C . CYS A 1 284 ? -32.742 8.555 25.806 1.00 95.19 284 CYS A C 1
ATOM 2322 O O . CYS A 1 284 ? -33.128 8.582 26.971 1.00 95.19 284 CYS A O 1
ATOM 2324 N N . ALA A 1 285 ? -32.181 9.595 25.180 1.00 93.50 285 ALA A N 1
ATOM 2325 C CA . ALA A 1 285 ? -31.934 10.926 25.736 1.00 93.50 285 ALA A CA 1
ATOM 2326 C C . ALA A 1 285 ? -31.197 10.917 27.089 1.00 93.50 285 ALA A C 1
ATOM 2328 O O . ALA A 1 285 ? -31.456 11.753 27.949 1.00 93.50 285 ALA A O 1
ATOM 2329 N N . ASP A 1 286 ? -30.287 9.959 27.282 1.00 93.81 286 ASP A N 1
ATOM 2330 C CA . ASP A 1 286 ? -29.563 9.756 28.541 1.00 93.81 286 ASP A CA 1
ATOM 2331 C C . ASP A 1 286 ? -28.068 9.549 28.290 1.00 93.81 286 ASP A C 1
ATOM 2333 O O . ASP A 1 286 ? -27.669 9.042 27.233 1.00 93.81 286 ASP A O 1
ATOM 2337 N N . ASP A 1 287 ? -27.261 9.905 29.283 1.00 94.56 287 ASP A N 1
ATOM 2338 C CA . ASP A 1 287 ? -25.811 9.785 29.252 1.00 94.56 287 ASP A CA 1
ATOM 2339 C C . ASP A 1 287 ? -25.396 8.355 29.587 1.00 94.56 287 ASP A C 1
ATOM 2341 O O . ASP A 1 287 ? -25.575 7.838 30.694 1.00 94.56 287 ASP A O 1
ATOM 2345 N N . THR A 1 288 ? -24.823 7.678 28.598 1.00 93.50 288 THR A N 1
ATOM 2346 C CA . THR A 1 288 ? -24.555 6.245 28.670 1.00 93.50 288 THR A CA 1
ATOM 2347 C C . THR A 1 288 ? -23.243 5.877 28.002 1.00 93.50 288 THR A C 1
ATOM 2349 O O . THR A 1 288 ? -22.663 6.644 27.237 1.00 93.50 288 THR A O 1
ATOM 2352 N N . VAL A 1 289 ? -22.768 4.677 28.315 1.00 94.50 289 VAL A N 1
ATOM 2353 C CA . VAL A 1 289 ? -21.584 4.096 27.693 1.00 94.50 289 VAL A CA 1
ATOM 2354 C C . VAL A 1 289 ? -21.987 3.449 26.371 1.00 94.50 289 VAL A C 1
ATOM 2356 O O . VAL A 1 289 ? -23.055 2.836 26.252 1.00 94.50 289 VAL A O 1
ATOM 2359 N N . PHE A 1 290 ? -21.113 3.565 25.381 1.00 95.62 290 PHE A N 1
ATOM 2360 C CA . PHE A 1 290 ? -21.267 2.927 24.082 1.00 95.62 290 PHE A CA 1
ATOM 2361 C C . PHE A 1 290 ? -20.195 1.857 23.884 1.00 95.62 290 PHE A C 1
ATOM 2363 O O . PHE A 1 290 ? -19.076 1.995 24.375 1.00 95.62 290 PHE A O 1
ATOM 2370 N N . SER A 1 291 ? -20.528 0.793 23.157 1.00 96.00 291 SER A N 1
ATOM 2371 C CA . SER A 1 291 ? -19.521 -0.069 22.538 1.00 96.00 291 SER A CA 1
ATOM 2372 C C . SER A 1 291 ? -19.304 0.351 21.092 1.00 96.00 291 SER A C 1
ATOM 2374 O O . SER A 1 291 ? -20.254 0.733 20.402 1.00 96.00 291 SER A O 1
ATOM 2376 N N . LYS A 1 292 ? -18.061 0.265 20.634 1.00 95.81 292 LYS A N 1
ATOM 2377 C CA . LYS A 1 292 ? -17.682 0.486 19.248 1.00 95.81 292 LYS A CA 1
ATOM 2378 C C . LYS A 1 292 ? -17.072 -0.790 18.688 1.00 95.81 292 LYS A C 1
ATOM 2380 O O . LYS A 1 292 ? -16.170 -1.360 19.289 1.00 95.81 292 LYS A O 1
ATOM 2385 N N . SER A 1 293 ? -17.575 -1.216 17.539 1.00 96.00 293 SER A N 1
ATOM 2386 C CA . SER A 1 293 ? -17.057 -2.363 16.799 1.00 96.00 293 SER A CA 1
ATOM 2387 C C . SER A 1 293 ? -16.710 -1.970 15.368 1.00 96.00 293 SER A C 1
ATOM 2389 O O . SER A 1 293 ? -17.243 -0.988 14.830 1.00 96.00 293 SER A O 1
ATOM 2391 N N . LEU A 1 294 ? -15.787 -2.715 14.763 1.00 96.44 294 LEU A N 1
ATOM 2392 C CA . LEU A 1 294 ? -15.322 -2.514 13.395 1.00 96.44 294 LEU A CA 1
ATOM 2393 C C . LEU A 1 294 ? -15.549 -3.787 12.579 1.00 96.44 294 LEU A C 1
ATOM 2395 O O . LEU A 1 294 ? -15.162 -4.876 12.987 1.00 96.44 294 LEU A O 1
ATOM 2399 N N . GLU A 1 295 ? -16.130 -3.637 11.395 1.00 95.12 295 GLU A N 1
ATOM 2400 C CA . GLU A 1 295 ? -16.354 -4.728 10.448 1.00 95.12 295 GLU A CA 1
ATOM 2401 C C . GLU A 1 295 ? -15.827 -4.328 9.069 1.00 95.12 295 GLU A C 1
ATOM 2403 O O . GLU A 1 295 ? -16.148 -3.258 8.551 1.00 95.12 295 GLU A O 1
ATOM 2408 N N . VAL A 1 296 ? -15.041 -5.197 8.432 1.00 96.44 296 VAL A N 1
ATOM 2409 C CA . VAL A 1 296 ? -14.616 -4.978 7.042 1.00 96.44 296 VAL A CA 1
ATOM 2410 C C . VAL A 1 296 ? -15.773 -5.347 6.115 1.00 96.44 296 VAL A C 1
ATOM 2412 O O . VAL A 1 296 ? -16.121 -6.520 6.011 1.00 96.44 296 VAL A O 1
ATOM 2415 N N . GLU A 1 297 ? -16.347 -4.365 5.416 1.00 95.12 297 GLU A N 1
ATOM 2416 C CA . GLU A 1 297 ? -17.350 -4.615 4.372 1.00 95.12 297 GLU A CA 1
ATOM 2417 C C . GLU A 1 297 ? -16.688 -5.072 3.070 1.00 95.12 297 GLU A C 1
ATOM 2419 O O . GLU A 1 297 ? -17.072 -6.087 2.499 1.00 95.12 297 GLU A O 1
ATOM 2424 N N . ASP A 1 298 ? -15.659 -4.340 2.631 1.00 94.06 298 ASP A N 1
ATOM 2425 C CA . ASP A 1 298 ? -14.893 -4.654 1.426 1.00 94.06 298 ASP A CA 1
ATOM 2426 C C . ASP A 1 298 ? -13.403 -4.668 1.743 1.00 94.06 298 ASP A C 1
ATOM 2428 O O . ASP A 1 298 ? -12.862 -3.701 2.281 1.00 94.06 298 ASP A O 1
ATOM 2432 N N . SER A 1 299 ? -12.710 -5.737 1.354 1.00 95.44 299 SER A N 1
ATOM 2433 C CA . SER A 1 299 ? -11.260 -5.846 1.548 1.00 95.44 299 SER A CA 1
ATOM 2434 C C . SER A 1 299 ? -10.484 -5.401 0.298 1.00 95.44 299 SER A C 1
ATOM 2436 O O . SER A 1 299 ? -10.828 -5.825 -0.814 1.00 95.44 299 SER A O 1
ATOM 2438 N N . PRO A 1 300 ? -9.387 -4.633 0.452 1.00 96.06 300 PRO A N 1
ATOM 2439 C CA . PRO A 1 300 ? -8.592 -4.153 -0.675 1.00 96.06 300 PRO A CA 1
ATOM 2440 C C . PRO A 1 300 ? -7.839 -5.290 -1.378 1.00 96.06 300 PRO A C 1
ATOM 2442 O O . PRO A 1 300 ? -7.581 -6.355 -0.812 1.00 96.06 300 PRO A O 1
ATOM 2445 N N . GLN A 1 301 ? -7.429 -5.058 -2.625 1.00 95.44 301 GLN A N 1
ATOM 2446 C CA . GLN A 1 301 ? -6.578 -5.990 -3.378 1.00 95.44 301 GLN A CA 1
ATOM 2447 C C . GLN A 1 301 ? -5.123 -5.982 -2.891 1.00 95.44 301 GLN A C 1
ATOM 2449 O O . GLN A 1 301 ? -4.431 -6.995 -3.016 1.00 95.44 301 GLN A O 1
ATOM 2454 N N . ILE A 1 302 ? -4.671 -4.832 -2.396 1.00 97.38 302 ILE A N 1
ATOM 2455 C CA . ILE A 1 302 ? -3.416 -4.604 -1.696 1.00 97.38 302 ILE A CA 1
ATOM 2456 C C . ILE A 1 302 ? -3.776 -4.002 -0.339 1.00 97.38 302 ILE A C 1
ATOM 2458 O O . ILE A 1 302 ? -4.196 -2.852 -0.263 1.00 97.38 302 ILE A O 1
ATOM 2462 N N . LEU A 1 303 ? -3.638 -4.791 0.717 1.00 97.88 303 LEU A N 1
ATOM 2463 C CA . LEU A 1 303 ? -3.797 -4.338 2.089 1.00 97.88 303 LEU A CA 1
ATOM 2464 C C . LEU A 1 303 ? -2.504 -3.659 2.546 1.00 97.88 303 LEU A C 1
ATOM 2466 O O . LEU A 1 303 ? -1.425 -4.244 2.446 1.00 97.88 303 LEU A O 1
ATOM 2470 N N . VAL A 1 304 ? -2.621 -2.433 3.050 1.00 98.44 304 VAL A N 1
ATOM 2471 C CA . VAL A 1 304 ? -1.500 -1.692 3.635 1.00 98.44 304 VAL A CA 1
ATOM 2472 C C . VAL A 1 304 ? -1.686 -1.623 5.142 1.00 98.44 304 VAL A C 1
ATOM 2474 O O . VAL A 1 304 ? -2.719 -1.160 5.626 1.00 98.44 304 VAL A O 1
ATOM 2477 N N . ILE A 1 305 ? -0.687 -2.101 5.877 1.00 98.25 305 ILE A N 1
ATOM 2478 C CA . ILE A 1 305 ? -0.686 -2.127 7.337 1.00 98.25 305 ILE A CA 1
ATOM 2479 C C . ILE A 1 305 ? 0.428 -1.219 7.835 1.00 98.25 305 ILE A C 1
ATOM 2481 O O . ILE A 1 305 ? 1.598 -1.440 7.538 1.00 98.25 305 ILE A O 1
ATOM 2485 N N . HIS A 1 306 ? 0.067 -0.221 8.624 1.00 97.81 306 HIS A N 1
ATOM 2486 C CA . HIS A 1 306 ? 0.999 0.608 9.369 1.00 97.81 306 HIS A CA 1
ATOM 2487 C C . HIS A 1 306 ? 1.095 0.083 10.807 1.00 97.81 306 HIS A C 1
ATOM 2489 O O . HIS A 1 306 ? 0.080 -0.097 11.476 1.00 97.81 306 HIS A O 1
ATOM 2495 N N . ILE A 1 307 ? 2.312 -0.165 11.295 1.00 96.00 307 ILE A N 1
ATOM 2496 C CA . ILE A 1 307 ? 2.564 -0.498 12.700 1.00 96.00 307 ILE A CA 1
ATOM 2497 C C . ILE A 1 307 ? 2.901 0.787 13.448 1.00 96.00 307 ILE A C 1
ATOM 2499 O O . ILE A 1 307 ? 3.955 1.379 13.210 1.00 96.00 307 ILE A O 1
ATOM 2503 N N . LYS A 1 308 ? 2.045 1.184 14.395 1.00 93.19 308 LYS A N 1
ATOM 2504 C CA . LYS A 1 308 ? 2.242 2.365 15.244 1.00 93.19 308 LYS A CA 1
ATOM 2505 C C . LYS A 1 308 ? 3.431 2.151 16.179 1.00 93.19 308 LYS A C 1
ATOM 2507 O O . LYS A 1 308 ? 3.292 1.695 17.314 1.00 93.19 308 LYS A O 1
ATOM 2512 N N . ARG A 1 309 ? 4.624 2.480 15.687 1.00 87.31 309 ARG A N 1
ATOM 2513 C CA . ARG A 1 309 ? 5.884 2.411 16.442 1.00 87.31 309 ARG A CA 1
ATOM 2514 C C . ARG A 1 309 ? 6.179 3.672 17.242 1.00 87.31 309 ARG A C 1
ATOM 2516 O O . ARG A 1 309 ? 7.216 3.724 17.888 1.00 87.31 309 ARG A O 1
ATOM 2523 N N . PHE A 1 310 ? 5.299 4.665 17.228 1.00 81.75 310 PHE A N 1
ATOM 2524 C CA . PHE A 1 310 ? 5.472 5.904 17.975 1.00 81.75 310 PHE A CA 1
ATOM 2525 C C . PHE A 1 310 ? 4.340 6.044 18.987 1.00 81.75 310 PHE A C 1
ATOM 2527 O O . PHE A 1 310 ? 3.168 5.943 18.626 1.00 81.75 310 PHE A O 1
ATOM 2534 N N . LYS A 1 311 ? 4.693 6.242 20.259 1.00 75.81 311 LYS A N 1
ATOM 2535 C CA . LYS A 1 311 ? 3.734 6.503 21.338 1.00 75.81 311 LYS A CA 1
ATOM 2536 C C . LYS A 1 311 ? 4.100 7.796 22.045 1.00 75.81 311 LYS A C 1
ATOM 2538 O O . LYS A 1 311 ? 5.276 8.062 22.297 1.00 75.81 311 LYS A O 1
ATOM 2543 N N . PHE A 1 312 ? 3.077 8.574 22.373 1.00 73.88 312 PHE A N 1
ATOM 2544 C CA . PHE A 1 312 ? 3.205 9.742 23.227 1.00 73.88 312 PHE A CA 1
ATOM 2545 C C . PHE A 1 312 ? 2.886 9.330 24.665 1.00 73.88 312 PHE A C 1
ATOM 2547 O O . PHE A 1 312 ? 1.806 8.805 24.924 1.00 73.88 312 PHE A O 1
ATOM 2554 N N . ILE A 1 313 ? 3.840 9.524 25.576 1.00 68.06 313 ILE A N 1
ATOM 2555 C CA . ILE A 1 313 ? 3.631 9.333 27.022 1.00 68.06 313 ILE A CA 1
ATOM 2556 C C . ILE A 1 313 ? 3.816 10.687 27.710 1.00 68.06 313 ILE A C 1
ATOM 2558 O O . ILE A 1 313 ? 2.886 11.236 28.287 1.00 68.06 313 ILE A O 1
ATOM 2562 N N . THR A 1 314 ? 5.011 11.252 27.570 1.00 70.25 314 THR A N 1
ATOM 2563 C CA . THR A 1 314 ? 5.381 12.621 27.977 1.00 70.25 314 THR A CA 1
ATOM 2564 C C . THR A 1 314 ? 6.199 13.282 26.872 1.00 70.25 314 THR A C 1
ATOM 2566 O O . THR A 1 314 ? 6.004 14.447 26.545 1.00 70.25 314 THR A O 1
ATOM 2569 N N . THR A 1 315 ? 7.063 12.489 26.241 1.00 72.06 315 THR A N 1
ATOM 2570 C CA . THR A 1 315 ? 7.697 12.740 24.949 1.00 72.06 315 THR A CA 1
ATOM 2571 C C . THR A 1 315 ? 7.259 11.673 23.942 1.00 72.06 315 THR A C 1
ATOM 2573 O O . THR A 1 315 ? 6.711 10.624 24.312 1.00 72.06 315 THR A O 1
ATOM 2576 N N . VAL A 1 316 ? 7.473 11.932 22.649 1.00 74.69 316 VAL A N 1
ATOM 2577 C CA . VAL A 1 316 ? 7.292 10.910 21.610 1.00 74.69 316 VAL A CA 1
ATOM 2578 C C . VAL A 1 316 ? 8.434 9.901 21.747 1.00 74.69 316 VAL A C 1
ATOM 2580 O O . VAL A 1 316 ? 9.603 10.278 21.729 1.00 74.69 316 VAL A O 1
ATOM 2583 N N . THR A 1 317 ? 8.111 8.616 21.891 1.00 79.19 317 THR A N 1
ATOM 2584 C CA . THR A 1 317 ? 9.101 7.532 22.009 1.00 79.19 317 THR A CA 1
ATOM 2585 C C . THR A 1 317 ? 8.907 6.495 20.908 1.00 79.19 317 THR A C 1
ATOM 2587 O O . THR A 1 317 ? 7.777 6.163 20.534 1.00 79.19 317 THR A O 1
ATOM 2590 N N . LYS A 1 318 ? 10.022 5.994 20.357 1.00 85.31 318 LYS A N 1
ATOM 2591 C CA . LYS A 1 318 ? 10.021 4.955 19.319 1.00 85.31 318 LYS A CA 1
ATOM 2592 C C . LYS A 1 318 ? 10.069 3.565 19.950 1.00 85.31 318 LYS A C 1
ATOM 2594 O O . LYS A 1 318 ? 10.970 3.250 20.723 1.00 85.31 318 LYS A O 1
ATOM 2599 N N . ILE A 1 319 ? 9.138 2.709 19.548 1.00 83.56 319 ILE A N 1
ATOM 2600 C CA . ILE A 1 319 ? 9.084 1.291 19.890 1.00 83.56 319 ILE A CA 1
ATOM 2601 C C . ILE A 1 319 ? 9.993 0.527 18.931 1.00 83.56 319 ILE A C 1
ATOM 2603 O O . ILE A 1 319 ? 9.619 0.174 17.805 1.00 83.56 319 ILE A O 1
ATOM 2607 N N . ASN A 1 320 ? 11.204 0.256 19.411 1.00 83.50 320 ASN A N 1
ATOM 2608 C CA . ASN A 1 320 ? 12.201 -0.551 18.707 1.00 83.50 320 ASN A CA 1
ATOM 2609 C C . ASN A 1 320 ? 12.006 -2.061 18.928 1.00 83.50 320 ASN A C 1
ATOM 2611 O O . ASN A 1 320 ? 12.772 -2.865 18.403 1.00 83.50 320 ASN A O 1
ATOM 2615 N N . ASN A 1 321 ? 10.989 -2.465 19.697 1.00 85.75 321 ASN A N 1
ATOM 2616 C CA . ASN A 1 321 ? 10.694 -3.871 19.931 1.00 85.75 321 ASN A CA 1
ATOM 2617 C C . ASN A 1 321 ? 10.339 -4.572 18.614 1.00 85.75 321 ASN A C 1
ATOM 2619 O O . ASN A 1 321 ? 9.587 -4.067 17.770 1.00 85.75 321 ASN A O 1
ATOM 2623 N N . ARG A 1 322 ? 10.874 -5.780 18.468 1.00 87.38 322 ARG A N 1
ATOM 2624 C CA . ARG A 1 322 ? 10.602 -6.676 17.347 1.00 87.38 322 ARG A CA 1
ATOM 2625 C C . ARG A 1 322 ? 9.136 -7.106 17.374 1.00 87.38 322 ARG A C 1
ATOM 2627 O O . ARG A 1 322 ? 8.613 -7.408 18.442 1.00 87.38 322 ARG A O 1
ATOM 2634 N N . ILE A 1 323 ? 8.495 -7.123 16.209 1.00 90.19 323 ILE A N 1
ATOM 2635 C CA . ILE A 1 323 ? 7.164 -7.715 16.007 1.00 90.19 323 ILE A CA 1
ATOM 2636 C C . ILE A 1 323 ? 7.309 -8.934 15.101 1.00 90.19 323 ILE A C 1
ATOM 2638 O O . ILE A 1 323 ? 8.004 -8.880 14.088 1.00 90.19 323 ILE A O 1
ATOM 2642 N N . GLU A 1 324 ? 6.691 -10.053 15.451 1.00 92.25 324 GLU A N 1
ATOM 2643 C CA . GLU A 1 324 ? 6.691 -11.219 14.572 1.00 92.25 324 GLU A CA 1
ATOM 2644 C C . GLU A 1 324 ? 5.750 -10.978 13.381 1.00 92.25 324 GLU A C 1
ATOM 2646 O O . GLU A 1 324 ? 4.544 -10.776 13.548 1.00 92.25 324 GLU A O 1
ATOM 2651 N N . ILE A 1 325 ? 6.315 -10.975 12.172 1.00 92.50 325 ILE A N 1
ATOM 2652 C CA . ILE A 1 325 ? 5.571 -10.805 10.923 1.00 92.50 325 ILE A CA 1
ATOM 2653 C C . ILE A 1 325 ? 5.453 -12.157 10.233 1.00 92.50 325 ILE A C 1
ATOM 2655 O O . ILE A 1 325 ? 6.455 -12.772 9.871 1.00 92.50 325 ILE A O 1
ATOM 2659 N N . GLN A 1 326 ? 4.214 -12.581 10.011 1.00 91.12 326 GLN A N 1
ATOM 2660 C CA . GLN A 1 326 ? 3.900 -13.711 9.150 1.00 91.12 326 GLN A CA 1
ATOM 2661 C C . GLN A 1 326 ? 3.809 -13.219 7.701 1.00 91.12 326 GLN A C 1
ATOM 2663 O O . GLN A 1 326 ? 3.146 -12.222 7.417 1.00 91.12 326 GLN A O 1
ATOM 2668 N N . GLU A 1 327 ? 4.466 -13.916 6.770 1.00 92.06 327 GLU A N 1
ATOM 2669 C CA . GLU A 1 327 ? 4.388 -13.582 5.340 1.00 92.06 327 GLU A CA 1
ATOM 2670 C C . GLU A 1 327 ? 2.994 -13.836 4.761 1.00 92.06 327 GLU A C 1
ATOM 2672 O O . GLU A 1 327 ? 2.628 -13.225 3.764 1.00 92.06 327 GLU A O 1
ATOM 2677 N N . GLN A 1 328 ? 2.205 -14.713 5.376 1.00 95.62 328 GLN A N 1
ATOM 2678 C CA . GLN A 1 328 ? 0.808 -14.914 5.031 1.00 95.62 328 GLN A CA 1
ATOM 2679 C C . GLN A 1 328 ? -0.053 -14.603 6.248 1.00 95.62 328 GLN A C 1
ATOM 2681 O O . GLN A 1 328 ? 0.158 -15.169 7.317 1.00 95.62 328 GLN A O 1
ATOM 2686 N N . ILE A 1 329 ? -1.032 -13.725 6.062 1.00 95.38 329 ILE A N 1
ATOM 2687 C CA . ILE A 1 329 ? -1.993 -13.344 7.097 1.00 95.38 329 ILE A CA 1
ATOM 2688 C C . ILE A 1 329 ? -3.415 -13.571 6.607 1.00 95.38 329 ILE A C 1
ATOM 2690 O O . ILE A 1 329 ? -3.674 -13.699 5.406 1.00 95.38 329 ILE A O 1
ATOM 2694 N N . GLU A 1 330 ? -4.345 -13.580 7.550 1.00 93.88 330 GLU A N 1
ATOM 2695 C CA . GLU A 1 330 ? -5.771 -13.604 7.279 1.00 93.88 330 GLU A CA 1
ATOM 2696 C C . GLU A 1 330 ? -6.427 -12.412 7.973 1.00 93.88 330 GLU A C 1
ATOM 2698 O O . GLU A 1 330 ? -6.243 -12.207 9.169 1.00 93.88 330 GLU A O 1
ATOM 2703 N N . MET A 1 331 ? -7.161 -11.607 7.208 1.00 91.81 331 MET A N 1
ATOM 2704 C CA . MET A 1 331 ? -7.940 -10.483 7.717 1.00 91.81 331 MET A CA 1
ATOM 2705 C C . MET A 1 331 ? -9.392 -10.711 7.314 1.00 91.81 331 MET A C 1
ATOM 2707 O O . MET A 1 331 ? -9.714 -10.646 6.128 1.00 91.81 331 MET A O 1
ATOM 2711 N N . VAL A 1 332 ? -10.251 -11.005 8.293 1.00 87.38 332 VAL A N 1
ATOM 2712 C CA . VAL A 1 332 ? -11.696 -11.230 8.101 1.00 87.38 332 VAL A CA 1
ATOM 2713 C C . VAL A 1 332 ? -11.971 -12.250 6.979 1.00 87.38 332 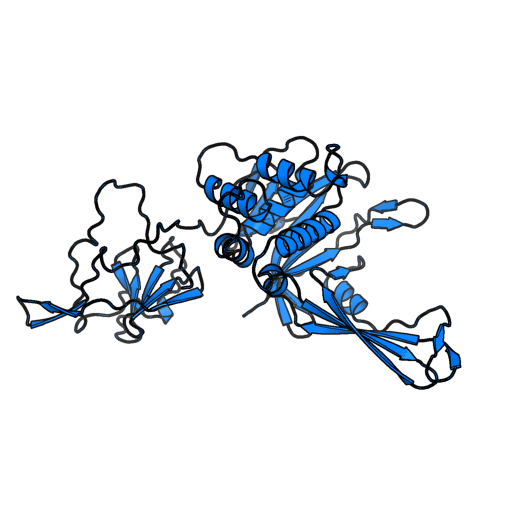VAL A C 1
ATOM 2715 O O . VAL A 1 332 ? -12.599 -11.945 5.969 1.00 87.38 332 VAL A O 1
ATOM 2718 N N . ASN A 1 333 ? -11.443 -13.470 7.127 1.00 88.94 333 ASN A N 1
ATOM 2719 C CA . ASN A 1 333 ? -11.562 -14.579 6.162 1.00 88.94 333 ASN A CA 1
ATOM 2720 C C . ASN A 1 333 ? -10.916 -14.343 4.783 1.00 88.94 333 ASN A C 1
ATOM 2722 O O . ASN A 1 333 ? -11.073 -15.152 3.866 1.00 88.94 333 ASN A O 1
ATOM 2726 N N . VAL A 1 334 ? -10.171 -13.249 4.607 1.00 94.62 334 VAL A N 1
ATOM 2727 C CA . VAL A 1 334 ? -9.422 -12.978 3.382 1.00 94.62 334 VAL A CA 1
ATOM 2728 C C . VAL A 1 334 ? -7.941 -13.196 3.630 1.00 94.62 334 VAL A C 1
ATOM 2730 O O . VAL A 1 334 ? -7.325 -12.538 4.467 1.00 94.62 334 VAL A O 1
ATOM 2733 N N . LYS A 1 335 ? -7.354 -14.111 2.859 1.00 96.25 335 LYS A N 1
ATOM 2734 C CA . LYS A 1 335 ? -5.925 -14.425 2.922 1.00 96.25 335 LYS A CA 1
ATOM 2735 C C . LYS A 1 335 ? -5.117 -13.440 2.090 1.00 96.25 335 LYS A C 1
ATOM 2737 O O . LYS A 1 335 ? -5.472 -13.140 0.948 1.00 96.25 335 LYS A O 1
ATOM 2742 N N . TYR A 1 336 ? -3.999 -12.999 2.644 1.00 97.38 336 TYR A N 1
ATOM 2743 C CA . TYR A 1 336 ? -3.059 -12.106 1.988 1.00 97.38 336 TYR A CA 1
ATOM 2744 C C . TYR A 1 336 ? -1.626 -12.612 2.121 1.00 97.38 336 TYR A C 1
ATOM 2746 O O . TYR A 1 336 ? -1.259 -13.148 3.162 1.00 97.38 336 TYR A O 1
ATOM 2754 N N . ASN A 1 337 ? -0.807 -12.352 1.103 1.00 95.94 337 ASN A N 1
ATOM 2755 C CA . ASN A 1 337 ? 0.629 -12.620 1.107 1.00 95.94 337 ASN A CA 1
ATOM 2756 C C . ASN A 1 337 ? 1.428 -11.311 1.109 1.00 95.94 337 ASN A C 1
ATOM 2758 O O . ASN A 1 337 ? 1.132 -10.396 0.339 1.00 95.94 337 ASN A O 1
ATOM 2762 N N . LEU A 1 338 ? 2.465 -11.229 1.932 1.00 96.94 338 LEU A N 1
ATOM 2763 C CA . LEU A 1 338 ? 3.396 -10.113 2.003 1.00 96.94 338 LEU A CA 1
ATOM 2764 C C . LEU A 1 338 ? 4.133 -9.974 0.667 1.00 96.94 338 LEU A C 1
ATOM 2766 O O . LEU A 1 338 ? 4.697 -10.937 0.147 1.00 96.94 338 LEU A O 1
ATOM 2770 N N . VAL A 1 339 ? 4.135 -8.765 0.108 1.00 95.69 339 VAL A N 1
ATOM 2771 C CA . VAL A 1 339 ? 4.872 -8.446 -1.130 1.00 95.69 339 VAL A CA 1
ATOM 2772 C C . VAL A 1 339 ? 6.035 -7.490 -0.889 1.00 95.69 339 VAL A C 1
ATOM 2774 O O . VAL A 1 339 ? 6.975 -7.439 -1.683 1.00 95.69 339 VAL A O 1
ATOM 2777 N N . GLY A 1 340 ? 5.995 -6.748 0.215 1.00 97.12 340 GLY A N 1
ATOM 2778 C CA . GLY A 1 340 ? 7.072 -5.867 0.629 1.00 97.12 340 GLY A CA 1
ATOM 2779 C C . GLY A 1 340 ? 6.719 -5.069 1.873 1.00 97.12 340 GLY A C 1
ATOM 2780 O O . GLY A 1 340 ? 5.573 -5.058 2.321 1.00 97.12 340 GLY A O 1
ATOM 2781 N N . PHE A 1 341 ? 7.716 -4.404 2.435 1.00 98.25 341 PHE A N 1
ATOM 2782 C CA . PHE A 1 341 ? 7.558 -3.546 3.599 1.00 98.25 341 PHE A CA 1
ATOM 2783 C C . PHE A 1 341 ? 8.623 -2.450 3.618 1.00 98.25 341 PHE A C 1
ATOM 2785 O O . PHE A 1 341 ? 9.645 -2.545 2.941 1.00 98.25 341 PHE A O 1
ATOM 2792 N N . VAL A 1 342 ? 8.387 -1.414 4.414 1.00 98.06 342 VAL A N 1
ATOM 2793 C CA . VAL A 1 342 ? 9.347 -0.352 4.711 1.00 98.06 342 VAL A CA 1
ATOM 2794 C C . VAL A 1 342 ? 9.792 -0.478 6.160 1.00 98.06 342 VAL A C 1
ATOM 2796 O O . VAL A 1 342 ? 8.960 -0.649 7.051 1.00 98.06 342 VAL A O 1
ATOM 2799 N N . GLN A 1 343 ? 11.095 -0.374 6.393 1.00 95.69 343 GLN A N 1
ATOM 2800 C CA . GLN A 1 343 ? 11.719 -0.244 7.706 1.00 95.69 343 GLN A CA 1
ATOM 2801 C C . GLN A 1 343 ? 12.087 1.220 7.948 1.00 95.69 343 GLN A C 1
ATOM 2803 O O . GLN A 1 343 ? 12.597 1.888 7.050 1.00 95.69 343 GLN A O 1
ATOM 2808 N N . HIS A 1 344 ? 11.899 1.687 9.179 1.00 93.69 344 HIS A N 1
ATOM 2809 C CA . HIS A 1 344 ? 12.437 2.962 9.640 1.00 93.69 344 HIS A CA 1
ATOM 2810 C C . HIS A 1 344 ? 13.652 2.721 10.547 1.00 93.69 344 HIS A C 1
ATOM 2812 O O . HIS A 1 344 ? 13.507 2.214 11.665 1.00 93.69 344 HIS A O 1
ATOM 2818 N N . ARG A 1 345 ? 14.852 3.083 10.089 1.00 91.31 345 ARG A N 1
ATOM 2819 C CA . ARG A 1 345 ? 16.107 3.039 10.862 1.00 91.31 345 ARG A CA 1
ATOM 2820 C C . ARG A 1 345 ? 16.308 4.383 11.576 1.00 91.31 345 ARG A C 1
ATOM 2822 O O . ARG A 1 345 ? 15.917 5.402 11.033 1.00 91.31 345 ARG A O 1
ATOM 2829 N N . GLY A 1 346 ? 16.899 4.400 12.772 1.00 86.31 346 GLY A N 1
ATOM 2830 C CA . GLY A 1 346 ? 17.184 5.649 13.508 1.00 86.31 346 GLY A CA 1
ATOM 2831 C C . GLY A 1 346 ? 16.130 6.053 14.548 1.00 86.31 346 GLY A C 1
ATOM 2832 O O . GLY A 1 346 ? 15.323 5.220 14.975 1.00 86.31 346 GLY A O 1
ATOM 2833 N N . SER A 1 347 ? 16.183 7.308 14.997 1.00 80.88 347 SER A N 1
ATOM 2834 C CA . SER A 1 347 ? 15.299 7.884 16.022 1.00 80.88 347 SER A CA 1
ATOM 2835 C C . SER A 1 347 ? 14.054 8.524 15.391 1.00 80.88 347 SER A C 1
ATOM 2837 O O . SER A 1 347 ? 13.781 8.305 14.218 1.00 80.88 347 SER A O 1
ATOM 2839 N N . ILE A 1 348 ? 13.253 9.254 16.173 1.00 73.81 348 ILE A N 1
ATOM 2840 C CA . ILE A 1 348 ? 12.095 10.017 15.665 1.00 73.81 348 ILE A CA 1
ATOM 2841 C C . ILE A 1 348 ? 12.542 11.262 14.896 1.00 73.81 348 ILE A C 1
ATOM 2843 O O . ILE A 1 348 ? 11.932 11.604 13.894 1.00 73.81 348 ILE A O 1
ATOM 2847 N N . GLU A 1 349 ? 13.595 11.924 15.377 1.00 72.19 349 GLU A N 1
ATOM 2848 C CA . GLU A 1 349 ? 14.084 13.195 14.829 1.00 72.19 349 GLU A CA 1
ATOM 2849 C C . GLU A 1 349 ? 15.045 12.999 13.655 1.00 72.19 349 GLU A C 1
ATOM 2851 O O . GLU A 1 349 ? 15.175 13.878 12.813 1.00 72.19 349 GLU A O 1
ATOM 2856 N N . HIS A 1 350 ? 15.741 11.858 13.622 1.00 80.25 350 HIS A N 1
ATOM 2857 C CA . HIS A 1 350 ? 16.731 11.539 12.602 1.00 80.25 350 HIS A CA 1
ATOM 2858 C C . HIS A 1 350 ? 16.578 10.078 12.194 1.00 80.25 350 HIS A C 1
ATOM 2860 O O . HIS A 1 350 ? 17.024 9.157 12.894 1.00 80.25 350 HIS A O 1
ATOM 2866 N N . GLY A 1 351 ? 15.920 9.879 11.058 1.00 87.38 351 GLY A N 1
ATOM 2867 C CA . GLY A 1 351 ? 15.574 8.563 10.556 1.00 87.38 351 GLY A CA 1
ATOM 2868 C C . GLY A 1 351 ? 15.995 8.307 9.116 1.00 87.38 351 GLY A C 1
ATOM 2869 O O . GLY A 1 351 ? 16.345 9.219 8.372 1.00 87.38 351 GLY A O 1
ATOM 2870 N N . HIS A 1 352 ? 15.950 7.036 8.718 1.00 94.44 352 HIS A N 1
ATOM 2871 C CA . HIS A 1 352 ? 16.169 6.608 7.340 1.00 94.44 352 HIS A CA 1
ATOM 2872 C C . HIS A 1 352 ? 15.201 5.495 6.953 1.00 94.44 352 HIS A C 1
ATOM 2874 O O . HIS A 1 352 ? 15.089 4.484 7.655 1.00 94.44 352 HIS A O 1
ATOM 2880 N N . TYR A 1 353 ? 14.502 5.672 5.835 1.00 96.56 353 TYR A N 1
ATOM 2881 C CA . TYR A 1 353 ? 13.557 4.687 5.325 1.00 96.56 353 TYR A CA 1
ATOM 2882 C C . TYR A 1 353 ? 14.205 3.798 4.270 1.00 96.56 353 TYR A C 1
ATOM 2884 O O . TYR A 1 353 ? 14.762 4.279 3.290 1.00 96.56 353 TYR A O 1
ATOM 2892 N N . VAL A 1 354 ? 14.071 2.486 4.457 1.00 97.69 354 VAL A N 1
ATOM 2893 C CA . VAL A 1 354 ? 14.571 1.460 3.532 1.00 97.69 354 VAL A CA 1
ATOM 2894 C C . VAL A 1 354 ? 13.434 0.512 3.203 1.00 97.69 354 VAL A C 1
ATOM 2896 O O . VAL A 1 354 ? 12.695 0.097 4.100 1.00 97.69 354 VAL A O 1
ATOM 2899 N N . SER A 1 355 ? 13.274 0.165 1.928 1.00 98.00 355 SER A N 1
ATOM 2900 C CA . SER A 1 355 ? 12.215 -0.750 1.501 1.00 98.00 355 SER A CA 1
ATOM 2901 C C . SER A 1 355 ? 12.753 -2.136 1.164 1.00 98.00 355 SER A C 1
ATOM 2903 O O . SER A 1 355 ? 13.878 -2.301 0.694 1.00 98.00 355 SER A O 1
ATOM 2905 N N . TYR A 1 356 ? 11.931 -3.150 1.415 1.00 97.94 356 TYR A N 1
ATOM 2906 C CA . TYR A 1 356 ? 12.232 -4.546 1.138 1.00 97.94 356 TYR A CA 1
ATOM 2907 C C . TYR A 1 356 ? 11.098 -5.154 0.337 1.00 97.94 356 TYR A C 1
ATOM 2909 O O . TYR A 1 356 ? 9.925 -4.939 0.648 1.00 97.94 356 TYR A O 1
ATOM 2917 N N . MET A 1 357 ? 11.432 -5.933 -0.686 1.00 95.31 357 MET A N 1
ATOM 2918 C CA . MET A 1 357 ? 10.439 -6.489 -1.599 1.00 95.31 357 MET A CA 1
ATOM 2919 C C . MET A 1 357 ? 10.713 -7.930 -1.983 1.00 95.31 357 MET A C 1
ATOM 2921 O O . MET A 1 357 ? 11.854 -8.290 -2.274 1.00 95.31 357 MET A O 1
ATOM 2925 N N . LEU A 1 358 ? 9.640 -8.714 -2.077 1.00 89.88 358 LEU A N 1
ATOM 2926 C CA . LEU A 1 358 ? 9.662 -10.064 -2.618 1.00 89.88 358 LEU A CA 1
ATOM 2927 C C . LEU A 1 358 ? 9.447 -10.010 -4.134 1.00 89.88 358 LEU A C 1
ATOM 2929 O O . LEU A 1 358 ? 8.333 -9.810 -4.620 1.00 89.88 358 LEU A O 1
ATOM 2933 N N . LEU A 1 359 ? 10.521 -10.203 -4.895 1.00 82.00 359 LEU A N 1
ATOM 2934 C CA . LEU A 1 359 ? 10.532 -10.139 -6.354 1.00 82.00 359 LEU A CA 1
ATOM 2935 C C . LEU A 1 359 ? 11.032 -11.475 -6.898 1.00 82.00 359 LEU A C 1
ATOM 2937 O O . LEU A 1 359 ? 12.113 -11.933 -6.548 1.00 82.00 359 LEU A O 1
ATOM 2941 N N . ASP A 1 360 ? 10.229 -12.133 -7.734 1.00 77.06 360 ASP A N 1
ATOM 2942 C CA . ASP A 1 360 ? 10.569 -13.439 -8.319 1.00 77.06 360 ASP A CA 1
ATOM 2943 C C . ASP A 1 360 ? 10.988 -14.502 -7.274 1.00 77.06 360 ASP A C 1
ATOM 2945 O O . ASP A 1 360 ? 11.811 -15.372 -7.553 1.00 77.06 360 ASP A O 1
ATOM 2949 N N . ARG A 1 361 ? 10.344 -14.473 -6.091 1.00 79.75 361 ARG A N 1
ATOM 2950 C CA . ARG A 1 361 ? 10.598 -15.336 -4.911 1.00 79.75 361 ARG A CA 1
ATOM 2951 C C . ARG A 1 361 ? 11.902 -15.048 -4.166 1.00 79.75 361 ARG A C 1
ATOM 2953 O O . ARG A 1 361 ? 12.313 -15.847 -3.329 1.00 79.75 361 ARG A O 1
ATOM 2960 N N . GLU A 1 362 ? 12.540 -13.924 -4.453 1.00 86.62 362 GLU A N 1
ATOM 2961 C CA . GLU A 1 362 ? 13.764 -13.496 -3.791 1.00 86.62 362 GLU A CA 1
ATOM 2962 C C . GLU A 1 362 ? 13.547 -12.130 -3.142 1.00 86.62 362 GLU A C 1
ATOM 2964 O O . GLU A 1 362 ? 12.840 -11.276 -3.678 1.00 86.62 362 GLU A O 1
ATOM 2969 N N . TRP A 1 363 ? 14.137 -11.927 -1.966 1.00 93.88 363 TRP A N 1
ATOM 2970 C CA . TRP A 1 363 ? 14.043 -10.657 -1.260 1.00 93.88 363 TRP A CA 1
ATOM 2971 C C . TRP A 1 363 ? 15.117 -9.691 -1.745 1.00 93.88 363 TRP A C 1
ATOM 2973 O O . TRP A 1 363 ? 16.280 -10.066 -1.911 1.00 93.88 363 TRP A O 1
ATOM 2983 N N . TYR A 1 364 ? 14.727 -8.437 -1.932 1.00 95.62 364 TYR A N 1
ATOM 2984 C CA . TYR A 1 364 ? 15.614 -7.339 -2.288 1.00 95.62 364 TYR A CA 1
ATOM 2985 C C . TYR A 1 364 ? 15.449 -6.199 -1.293 1.00 95.62 364 TYR A C 1
ATOM 2987 O O . TYR A 1 364 ? 14.328 -5.865 -0.926 1.00 95.62 364 TYR A O 1
ATOM 2995 N N . GLU A 1 365 ? 16.569 -5.622 -0.881 1.00 97.88 365 GLU A N 1
ATOM 2996 C CA . GLU A 1 365 ? 16.672 -4.361 -0.156 1.00 97.88 365 GLU A CA 1
ATOM 2997 C C . GLU A 1 365 ? 16.868 -3.232 -1.171 1.00 97.88 365 GLU A C 1
ATOM 2999 O O . GLU A 1 365 ? 17.688 -3.354 -2.087 1.00 97.88 365 GLU A O 1
ATOM 3004 N N . PHE A 1 366 ? 16.118 -2.150 -1.000 1.00 97.56 366 PHE A N 1
ATOM 3005 C CA . PHE A 1 366 ? 16.258 -0.907 -1.743 1.00 97.56 366 PHE A CA 1
ATOM 3006 C C . PHE A 1 366 ? 16.543 0.216 -0.747 1.00 97.56 366 PHE A C 1
ATOM 3008 O O . PHE A 1 366 ? 15.670 0.609 0.034 1.00 97.56 366 PHE A O 1
ATOM 3015 N N . ASP A 1 367 ? 17.775 0.704 -0.793 1.00 97.12 367 ASP A N 1
ATOM 3016 C CA . ASP A 1 367 ? 18.318 1.747 0.068 1.00 97.12 367 ASP A CA 1
ATOM 3017 C C . ASP A 1 367 ? 18.789 2.891 -0.838 1.00 97.12 367 ASP A C 1
ATOM 3019 O O . ASP A 1 367 ? 19.880 2.844 -1.410 1.00 97.12 367 ASP A O 1
ATOM 3023 N N . ASP A 1 368 ? 17.889 3.847 -1.082 1.00 96.00 368 ASP A N 1
ATOM 3024 C CA . ASP A 1 368 ? 18.056 4.912 -2.073 1.00 96.00 368 ASP A CA 1
ATOM 3025 C C . ASP A 1 368 ? 18.555 4.380 -3.428 1.00 96.00 368 ASP A C 1
ATOM 3027 O O . ASP A 1 368 ? 17.808 3.698 -4.138 1.00 96.00 368 ASP A O 1
ATOM 3031 N N . ASN A 1 369 ? 19.796 4.697 -3.818 1.00 94.06 369 ASN A N 1
ATOM 3032 C CA . ASN A 1 369 ? 20.387 4.316 -5.101 1.00 94.06 369 ASN A CA 1
ATOM 3033 C C . ASN A 1 369 ? 20.915 2.870 -5.113 1.00 94.06 369 ASN A C 1
ATOM 3035 O O . ASN A 1 369 ? 21.184 2.327 -6.189 1.00 94.06 369 ASN A O 1
ATOM 3039 N N . SER A 1 370 ? 21.021 2.238 -3.945 1.00 94.50 370 SER A N 1
ATOM 3040 C CA . SER A 1 370 ? 21.505 0.879 -3.760 1.00 94.50 370 SER A CA 1
ATOM 3041 C C . SER A 1 370 ? 20.355 -0.123 -3.811 1.00 94.50 370 SER A C 1
ATOM 3043 O O . SER A 1 370 ? 19.329 0.032 -3.150 1.00 94.50 370 SER A O 1
ATOM 3045 N N . VAL A 1 371 ? 20.531 -1.185 -4.597 1.00 95.06 371 VAL A N 1
ATOM 3046 C CA . VAL A 1 371 ? 19.603 -2.320 -4.643 1.00 95.06 371 VAL A CA 1
ATOM 3047 C C . VAL A 1 371 ? 20.394 -3.595 -4.462 1.00 95.06 371 VAL A C 1
ATOM 3049 O O . VAL A 1 371 ? 21.301 -3.892 -5.243 1.00 95.06 371 VAL A O 1
ATOM 3052 N N . ARG A 1 372 ? 20.032 -4.381 -3.452 1.00 95.62 372 ARG A N 1
ATOM 3053 C CA . ARG A 1 372 ? 20.774 -5.582 -3.083 1.00 95.62 372 ARG A CA 1
ATOM 3054 C C . ARG A 1 372 ? 19.845 -6.761 -2.858 1.00 95.62 372 ARG A C 1
ATOM 3056 O O . ARG A 1 372 ? 18.848 -6.672 -2.155 1.00 95.62 372 ARG A O 1
ATOM 3063 N N . LYS A 1 373 ? 20.212 -7.910 -3.424 1.00 95.12 373 LYS A N 1
ATOM 3064 C CA . LYS A 1 373 ? 19.560 -9.184 -3.116 1.00 95.12 373 LYS A CA 1
ATOM 3065 C C . LYS A 1 373 ? 19.916 -9.626 -1.696 1.00 95.12 373 LYS A C 1
ATOM 3067 O O . LYS A 1 373 ? 21.089 -9.644 -1.322 1.00 95.12 373 LYS A O 1
ATOM 3072 N N . MET A 1 374 ? 18.909 -10.040 -0.942 1.00 96.12 374 MET A N 1
ATOM 3073 C CA . MET A 1 374 ? 19.023 -10.444 0.452 1.00 96.12 374 MET A CA 1
ATOM 3074 C C . MET A 1 374 ? 18.896 -11.958 0.601 1.00 96.12 374 MET A C 1
ATOM 3076 O O . MET A 1 374 ? 18.108 -12.618 -0.077 1.00 96.12 374 MET A O 1
ATOM 3080 N N . MET A 1 375 ? 19.662 -12.520 1.536 1.00 94.25 375 MET A N 1
ATOM 3081 C CA . MET A 1 375 ? 19.360 -13.852 2.056 1.00 94.25 375 MET A CA 1
ATOM 3082 C C . MET A 1 375 ? 18.147 -13.748 2.974 1.00 94.25 375 MET A C 1
ATOM 3084 O O . MET A 1 375 ? 18.113 -12.855 3.815 1.00 94.25 375 MET A O 1
ATOM 3088 N N . TYR A 1 376 ? 17.206 -14.688 2.866 1.00 93.12 376 TYR A N 1
ATOM 3089 C CA . TYR A 1 376 ? 15.961 -14.689 3.644 1.00 93.12 376 TYR A CA 1
ATOM 3090 C C . TYR A 1 376 ? 16.187 -14.465 5.152 1.00 93.12 376 TYR A C 1
ATOM 3092 O O . TYR A 1 376 ? 15.563 -13.598 5.752 1.00 93.12 376 TYR A O 1
ATOM 3100 N N . LYS A 1 377 ? 17.173 -15.155 5.746 1.00 93.50 377 LYS A N 1
ATOM 3101 C CA . LYS A 1 377 ? 17.537 -15.027 7.172 1.00 93.50 377 LYS A CA 1
ATOM 3102 C C . LYS A 1 377 ? 17.995 -13.625 7.610 1.00 93.50 377 LYS A C 1
ATOM 3104 O O . LYS A 1 377 ? 18.029 -13.352 8.802 1.00 93.50 377 LYS A O 1
ATOM 3109 N N . ASN A 1 378 ? 18.383 -12.768 6.665 1.00 94.31 378 ASN A N 1
ATOM 3110 C CA . ASN A 1 378 ? 18.864 -11.411 6.923 1.00 94.31 378 ASN A CA 1
ATOM 3111 C C . ASN A 1 378 ? 17.788 -10.348 6.654 1.00 94.31 378 ASN A C 1
ATOM 3113 O O . ASN A 1 378 ? 18.078 -9.161 6.775 1.00 94.31 378 ASN A O 1
ATOM 3117 N N . VAL A 1 379 ? 16.583 -10.738 6.229 1.00 95.12 379 VAL A N 1
ATOM 3118 C CA . VAL A 1 379 ? 15.497 -9.790 5.964 1.00 95.12 379 VAL A CA 1
ATOM 3119 C C . VAL A 1 379 ? 14.926 -9.315 7.308 1.00 95.12 379 VAL A C 1
ATOM 3121 O O . VAL A 1 379 ? 14.481 -10.147 8.103 1.00 95.12 379 VAL A O 1
ATOM 3124 N N . PRO A 1 380 ? 14.919 -8.002 7.602 1.00 94.62 380 PRO A N 1
ATOM 3125 C CA . PRO A 1 380 ? 14.552 -7.486 8.919 1.00 94.62 380 PRO A CA 1
ATOM 3126 C C . PRO A 1 380 ? 13.037 -7.296 9.053 1.00 94.62 380 PRO A C 1
ATOM 3128 O O . PRO A 1 380 ? 12.549 -6.205 9.344 1.00 94.62 380 PRO A O 1
ATOM 3131 N N . PHE A 1 381 ? 12.274 -8.375 8.865 1.00 92.38 381 PHE A N 1
ATOM 3132 C CA . PHE A 1 381 ? 10.812 -8.361 8.990 1.00 92.38 381 PHE A CA 1
ATOM 3133 C C . PHE A 1 381 ? 10.338 -7.733 10.305 1.00 92.38 381 PHE A C 1
ATOM 3135 O O . PHE A 1 381 ? 9.342 -7.014 10.343 1.00 92.38 381 PHE A O 1
ATOM 3142 N N . GLN A 1 382 ? 11.078 -7.972 11.385 1.00 89.62 382 GLN A N 1
ATOM 3143 C CA . GLN A 1 382 ? 10.681 -7.592 12.735 1.00 89.62 382 GLN A CA 1
ATOM 3144 C C . GLN A 1 382 ? 10.727 -6.084 13.009 1.00 89.62 382 GLN A C 1
ATOM 3146 O O . GLN A 1 382 ? 10.117 -5.620 13.976 1.00 89.62 382 GLN A O 1
ATOM 3151 N N . ASP A 1 383 ? 11.384 -5.325 12.133 1.00 90.25 383 ASP A N 1
ATOM 3152 C CA . ASP A 1 383 ? 11.516 -3.869 12.209 1.00 90.25 383 ASP A CA 1
ATOM 3153 C C . ASP A 1 383 ? 10.599 -3.153 11.201 1.00 90.25 383 ASP A C 1
ATOM 3155 O O . ASP A 1 383 ? 10.728 -1.949 10.968 1.00 90.25 383 ASP A O 1
ATOM 3159 N N . SER A 1 384 ? 9.659 -3.888 10.595 1.00 93.69 384 SER A N 1
ATOM 3160 C CA . SER A 1 384 ? 8.696 -3.340 9.638 1.00 93.69 384 SER A CA 1
ATOM 3161 C C . SER A 1 384 ? 7.885 -2.200 10.252 1.00 93.69 384 SER A C 1
ATOM 3163 O O . SER A 1 384 ? 7.393 -2.314 11.378 1.00 93.69 384 SER A O 1
ATOM 3165 N N . TYR A 1 385 ? 7.727 -1.120 9.494 1.00 95.50 385 TYR A N 1
ATOM 3166 C CA . TYR A 1 385 ? 6.923 0.053 9.825 1.00 95.50 385 TYR A CA 1
ATOM 3167 C C . TYR A 1 385 ? 5.645 0.119 8.980 1.00 95.50 385 TYR A C 1
ATOM 3169 O O . TYR A 1 385 ? 4.551 0.253 9.522 1.00 95.50 385 TYR A O 1
ATOM 3177 N N . LEU A 1 386 ? 5.777 -0.059 7.662 1.00 97.88 386 LEU A N 1
ATOM 3178 C CA . LEU A 1 386 ? 4.667 -0.051 6.708 1.00 97.88 386 LEU A CA 1
ATOM 3179 C C . LEU A 1 386 ? 4.735 -1.314 5.846 1.00 97.88 386 LEU A C 1
ATOM 3181 O O . LEU A 1 386 ? 5.707 -1.505 5.121 1.00 97.88 386 LEU A O 1
ATOM 3185 N N . LEU A 1 387 ? 3.737 -2.189 5.932 1.00 98.38 387 LEU A N 1
ATOM 3186 C CA . LEU A 1 387 ? 3.688 -3.474 5.234 1.00 98.38 387 LEU A CA 1
ATOM 3187 C C . LEU A 1 387 ? 2.655 -3.455 4.112 1.00 98.38 387 LEU A C 1
ATOM 3189 O O . LEU A 1 387 ? 1.574 -2.886 4.256 1.00 98.38 387 LEU A O 1
ATOM 3193 N N . PHE A 1 388 ? 2.973 -4.138 3.015 1.00 98.44 388 PHE A N 1
ATOM 3194 C CA . PHE A 1 388 ? 2.123 -4.262 1.839 1.00 98.44 388 PHE A CA 1
ATOM 3195 C C . PHE A 1 388 ? 1.831 -5.735 1.571 1.00 98.44 388 PHE A C 1
ATOM 3197 O O . PHE A 1 388 ? 2.732 -6.542 1.332 1.00 98.44 388 PHE A O 1
ATOM 3204 N N . PHE A 1 389 ? 0.549 -6.067 1.571 1.00 97.94 389 PHE A N 1
ATOM 3205 C CA . PHE A 1 389 ? 0.021 -7.417 1.479 1.00 97.94 389 PHE A CA 1
ATOM 3206 C C . PHE A 1 389 ? -0.882 -7.539 0.253 1.00 97.94 389 PHE A C 1
ATOM 3208 O O . PHE A 1 389 ? -1.802 -6.751 0.071 1.00 97.94 389 PHE A O 1
ATOM 3215 N N . GLN A 1 390 ? -0.659 -8.529 -0.604 1.00 95.69 390 GLN A N 1
ATOM 3216 C CA . GLN A 1 390 ? -1.495 -8.791 -1.771 1.00 95.69 390 GLN A CA 1
ATOM 3217 C C . GLN A 1 390 ? -2.541 -9.861 -1.462 1.00 95.69 390 GLN A C 1
ATOM 3219 O O . GLN A 1 390 ? -2.202 -10.943 -0.994 1.00 95.69 390 GLN A O 1
ATOM 3224 N N . LYS A 1 391 ? -3.807 -9.564 -1.778 1.00 94.62 391 LYS A N 1
ATOM 3225 C CA . LYS A 1 391 ? -4.931 -10.497 -1.633 1.00 94.62 391 LYS A CA 1
ATOM 3226 C C . LYS A 1 391 ? -4.686 -11.758 -2.463 1.00 94.62 391 LYS A C 1
ATOM 3228 O O . LYS A 1 391 ? -4.356 -11.654 -3.653 1.00 94.62 391 LYS A O 1
ATOM 3233 N N . ASN A 1 392 ? -4.860 -12.922 -1.842 1.00 88.38 392 ASN A N 1
ATOM 3234 C CA . ASN A 1 392 ? -4.793 -14.210 -2.524 1.00 88.38 392 ASN A CA 1
ATOM 3235 C C . ASN A 1 392 ? -5.994 -14.348 -3.464 1.00 88.38 392 ASN A C 1
ATOM 3237 O O . ASN A 1 392 ? -7.065 -13.798 -3.201 1.00 88.38 392 ASN A O 1
ATOM 3241 N N . LYS A 1 393 ? -5.767 -15.013 -4.597 1.00 63.25 393 LYS A N 1
ATOM 3242 C CA . LYS A 1 393 ? -6.814 -15.277 -5.583 1.00 63.25 393 LYS A CA 1
ATOM 3243 C C . LYS A 1 393 ? -7.772 -16.353 -5.119 1.00 63.25 393 LYS A C 1
ATOM 3245 O O . LYS A 1 393 ? -7.273 -17.321 -4.503 1.00 63.25 393 LYS A O 1
#

Solvent-accessible surface area (backbone atoms only — not comparable to full-atom values): 22753 Å² total; per-residue (Å²): 125,91,77,68,49,57,60,70,62,75,87,85,49,95,58,79,75,62,68,73,85,68,69,44,49,67,87,78,51,42,12,79,85,78,62,43,72,58,64,42,28,36,30,73,75,81,72,49,42,30,23,64,87,62,66,73,59,90,70,70,100,68,44,41,30,37,31,68,84,76,34,19,38,34,23,76,74,75,74,43,74,39,81,44,90,68,57,76,43,65,38,94,87,75,68,47,58,23,51,53,78,51,71,88,76,44,79,89,60,87,26,49,67,69,65,78,66,70,92,68,31,30,55,69,83,73,49,38,34,41,57,42,27,50,49,57,50,48,62,43,38,62,71,52,48,50,40,57,66,69,58,66,69,88,57,88,82,60,75,62,47,66,60,45,30,52,45,51,49,65,66,49,71,80,48,95,62,89,42,66,54,61,73,45,51,54,35,53,28,70,81,32,72,90,59,61,78,63,57,80,67,62,50,68,62,49,50,52,51,51,52,51,52,49,43,74,71,43,80,64,86,30,57,57,51,67,34,33,23,24,32,36,35,40,38,43,28,35,69,83,83,61,54,72,46,80,48,80,44,80,40,62,56,49,79,30,61,75,48,70,28,54,65,58,22,51,54,61,68,48,46,73,41,70,49,89,62,67,44,76,34,89,85,76,76,42,77,35,45,34,38,39,38,56,42,78,76,38,82,29,46,33,43,32,40,35,44,50,40,66,48,78,83,91,58,82,44,75,59,81,69,64,29,47,66,66,60,63,47,71,60,92,95,40,50,26,36,58,43,32,34,29,32,67,45,75,57,93,92,54,64,47,38,32,20,36,34,58,52,97,91,40,42,33,42,34,50,38,58,44,64,44,84,47,58,76,93,72,59,68,60,37,53,52,34,40,38,36,24,37,48,62,131

Radius of gyration: 25.63 Å; Cα contacts (8 Å, |Δi|>4): 719; chains: 1; bounding box: 54×57×81 Å